Protein AF-G4MGW3-F1 (afdb_monomer)

pLDDT: mean 80.95, std 22.62, range [24.45, 98.69]

Radius of gyration: 33.54 Å; Cα contacts (8 Å, |Δi|>4): 1089; chains: 1; bounding box: 108×76×94 Å

Solvent-accessible surface area (backbone atoms only — not comparable to full-atom values): 34322 Å² total; per-residue (Å²): 136,83,86,84,92,83,85,86,84,90,83,89,88,92,82,90,83,89,85,88,83,85,83,88,83,86,88,84,84,93,83,86,84,88,89,83,84,89,85,82,89,84,90,81,85,83,84,90,82,87,81,90,77,85,79,80,86,72,78,86,79,80,71,84,70,78,76,71,62,36,38,34,36,37,43,27,37,46,85,88,40,38,37,41,55,45,51,53,26,22,43,50,21,14,40,78,59,57,24,50,68,47,82,44,49,58,91,70,75,51,75,65,55,53,52,52,59,63,70,31,51,27,46,31,42,33,35,37,41,48,98,61,25,62,36,69,61,54,49,52,51,58,61,66,42,49,67,45,42,77,67,42,62,49,47,76,23,38,27,38,40,37,37,30,28,52,59,91,61,54,73,42,52,49,46,29,48,51,50,49,51,52,54,34,51,72,28,44,27,44,80,46,53,45,87,56,70,57,44,82,55,96,83,56,47,77,59,35,51,36,46,68,56,36,48,74,22,49,56,41,48,33,51,89,88,53,51,55,93,68,18,54,42,70,12,45,41,49,36,28,18,55,36,17,26,49,51,31,53,50,45,37,51,51,53,53,68,73,68,55,85,76,93,70,95,74,85,76,86,83,76,85,74,86,69,80,75,76,74,77,71,77,83,75,71,91,66,82,86,74,61,47,29,35,27,65,48,38,58,84,36,62,49,26,43,47,40,48,57,46,54,71,77,46,86,73,52,41,76,57,82,75,58,82,91,46,72,81,38,64,67,59,47,28,52,47,51,66,68,16,45,32,32,37,30,39,33,60,45,70,59,39,54,52,57,63,69,45,53,51,96,85,61,82,69,41,27,40,40,31,60,30,76,69,45,51,78,44,85,89,30,39,61,38,49,50,89,80,35,72,68,46,37,55,45,39,38,71,42,48,34,32,15,24,51,49,35,71,28,45,31,43,32,69,67,41,19,63,38,32,73,71,54,44,34,48,43,75,48,83,40,43,33,40,31,46,29,17,35,50,81,63,30,67,70,42,38,53,58,64,72,68,51,97,52,77,73,55,70,41,73,42,75,44,51,85,85,65,58,60,93,46,42,64,42,43,12,69,71,25,58,33,78,42,63,55,54,53,44,44,26,38,37,70,42,61,58,10,20,30,29,39,38,58,46,46,40,88,68,32,71,51,88,60,47,54,61,57,55,40,50,53,49,36,62,71,44,59,90,44,91,41,48,43,60,52,73,83,44,70,72,84,68,22,63,97,80,40,78,74,46,45,78,33,45,89,12,38,24,34,44,35,41,47,52,73,49,85,71,40,30,34,41,38,20,30,21,5,40,60,24,38,16,37,25,38,26,44,49,34,42,47,22,35,44,75,69,46,62,58,59,70,83,55,45,110

Structure (mmCIF, N/CA/C/O backbone):
data_AF-G4MGW3-F1
#
_entry.id   AF-G4MGW3-F1
#
loop_
_atom_site.group_PDB
_atom_site.id
_atom_site.type_symbol
_atom_site.label_atom_id
_atom_site.label_alt_id
_atom_site.label_comp_id
_atom_site.label_asym_id
_atom_site.label_entity_id
_atom_site.label_seq_id
_atom_site.pdbx_PDB_ins_code
_atom_site.Cartn_x
_atom_site.Cartn_y
_atom_site.Cartn_z
_atom_site.occupancy
_atom_site.B_iso_or_equiv
_atom_site.auth_seq_id
_atom_site.auth_comp_id
_atom_site.auth_asym_id
_atom_site.auth_atom_id
_atom_site.pdbx_PDB_model_num
ATOM 1 N N . MET A 1 1 ? 67.264 26.489 11.294 1.00 34.19 1 MET A N 1
ATOM 2 C CA . MET A 1 1 ? 67.393 26.906 9.876 1.00 34.19 1 MET A CA 1
ATOM 3 C C . MET A 1 1 ? 66.240 26.255 9.116 1.00 34.19 1 MET A C 1
ATOM 5 O O . MET A 1 1 ? 66.175 25.040 9.121 1.00 34.19 1 MET A O 1
ATOM 9 N N . ARG A 1 2 ? 65.128 26.977 8.926 1.00 29.84 2 ARG A N 1
ATOM 10 C CA . ARG A 1 2 ? 64.672 27.630 7.671 1.00 29.84 2 ARG A CA 1
ATOM 11 C C . ARG A 1 2 ? 64.301 26.645 6.531 1.00 29.84 2 ARG A C 1
ATOM 13 O O . ARG A 1 2 ? 65.181 26.102 5.883 1.00 29.84 2 ARG A O 1
ATOM 20 N N . THR A 1 3 ? 62.979 26.485 6.365 1.00 35.44 3 THR A N 1
ATOM 21 C CA . THR A 1 3 ? 62.099 26.329 5.163 1.00 35.44 3 THR A CA 1
ATOM 22 C C . THR A 1 3 ? 62.686 26.729 3.791 1.00 35.44 3 THR A C 1
ATOM 24 O O . THR A 1 3 ? 63.619 27.535 3.812 1.00 35.44 3 THR A O 1
ATOM 27 N N . PRO A 1 4 ? 62.149 26.291 2.609 1.00 45.78 4 PRO A N 1
ATOM 28 C CA . PRO A 1 4 ? 60.744 26.494 2.125 1.00 45.78 4 PRO A CA 1
ATOM 29 C C . PRO A 1 4 ? 60.113 25.317 1.319 1.00 45.78 4 PRO A C 1
ATOM 31 O O . PRO A 1 4 ? 60.820 24.422 0.884 1.00 45.78 4 PRO A O 1
ATOM 34 N N . VAL A 1 5 ? 58.786 25.095 1.275 1.00 33.81 5 VAL A N 1
ATOM 35 C CA . VAL A 1 5 ? 57.660 25.779 0.571 1.00 33.81 5 VAL A CA 1
ATOM 36 C C . VAL A 1 5 ? 57.818 25.877 -0.958 1.00 33.81 5 VAL A C 1
ATOM 38 O O . VAL A 1 5 ? 58.665 26.625 -1.431 1.00 33.81 5 VAL A O 1
ATOM 41 N N . SER A 1 6 ? 56.938 25.204 -1.721 1.00 27.16 6 SER A N 1
ATOM 42 C CA . SER A 1 6 ? 56.155 25.785 -2.844 1.00 27.16 6 SER A CA 1
ATOM 43 C C . SER A 1 6 ? 55.275 24.745 -3.580 1.00 27.16 6 SER A C 1
ATOM 45 O O . SER A 1 6 ? 55.760 23.801 -4.190 1.00 27.16 6 SER A O 1
ATOM 47 N N . GLN A 1 7 ? 53.955 24.946 -3.526 1.00 33.78 7 GLN A N 1
ATOM 48 C CA . GLN A 1 7 ? 53.025 24.787 -4.667 1.00 33.78 7 GLN A CA 1
ATOM 49 C C . GLN A 1 7 ? 52.984 26.153 -5.415 1.00 33.78 7 GLN A C 1
ATOM 51 O O . GLN A 1 7 ? 53.439 27.106 -4.765 1.00 33.78 7 GLN A O 1
ATOM 56 N N . PRO A 1 8 ? 52.460 26.358 -6.667 1.00 41.56 8 PRO A N 1
ATOM 57 C CA . PRO A 1 8 ? 51.107 25.943 -7.129 1.00 41.56 8 PRO A CA 1
ATOM 58 C C . PRO A 1 8 ? 50.816 25.867 -8.675 1.00 41.56 8 PRO A C 1
ATOM 60 O O . PRO A 1 8 ? 51.712 26.027 -9.494 1.00 41.56 8 PRO A O 1
ATOM 63 N N . LEU A 1 9 ? 49.512 25.708 -9.010 1.00 26.05 9 LEU A N 1
ATOM 64 C CA . LEU A 1 9 ? 48.755 26.012 -10.266 1.00 26.05 9 LEU A CA 1
ATOM 65 C C . LEU A 1 9 ? 48.748 24.950 -11.399 1.00 26.05 9 LEU A C 1
ATOM 67 O O . LEU A 1 9 ? 49.797 24.571 -11.896 1.00 26.05 9 LEU A O 1
ATOM 71 N N . SER A 1 10 ? 47.603 24.298 -11.706 1.00 25.67 10 SER A N 1
ATOM 72 C CA . SER A 1 10 ? 46.428 24.706 -12.544 1.00 25.67 10 SER A CA 1
ATOM 73 C C . SER A 1 10 ? 46.729 24.626 -14.056 1.00 25.67 10 SER A C 1
ATOM 75 O O . SER A 1 10 ? 47.832 24.984 -14.431 1.00 25.67 10 SER A O 1
ATOM 77 N N . LEU A 1 11 ? 45.869 24.264 -15.013 1.00 24.72 11 LEU A N 1
ATOM 78 C CA . LEU A 1 11 ? 44.409 24.192 -15.167 1.00 24.72 11 LEU A CA 1
ATOM 79 C C . LEU A 1 11 ? 44.169 23.540 -16.566 1.00 24.72 11 LEU A C 1
ATOM 81 O O . LEU A 1 11 ? 45.041 23.658 -17.423 1.00 24.72 11 LEU A O 1
ATOM 85 N N . LEU A 1 12 ? 42.968 22.991 -16.797 1.00 26.14 12 LEU A N 1
ATOM 86 C CA . LEU A 1 12 ? 42.298 22.769 -18.101 1.00 26.14 12 LEU A CA 1
ATOM 87 C C . LEU A 1 12 ? 42.529 21.475 -18.924 1.00 26.14 12 LEU A C 1
ATOM 89 O O . LEU A 1 12 ? 43.640 21.008 -19.143 1.00 26.14 12 LEU A O 1
ATOM 93 N N . ASP A 1 13 ? 41.375 21.006 -19.418 1.00 25.73 13 ASP A N 1
ATOM 94 C CA . ASP A 1 13 ? 41.093 20.177 -20.598 1.00 25.73 13 ASP A CA 1
ATOM 95 C C . ASP A 1 13 ? 41.143 18.654 -20.490 1.00 25.73 13 ASP A C 1
ATOM 97 O O . ASP A 1 13 ? 42.111 18.047 -20.916 1.00 25.73 13 ASP A O 1
ATOM 101 N N . TRP A 1 14 ? 40.026 18.033 -20.079 1.00 25.09 14 TRP A N 1
ATOM 102 C CA . TRP A 1 14 ? 39.573 16.754 -20.656 1.00 25.09 14 TRP A CA 1
ATOM 103 C C . TRP A 1 14 ? 38.035 16.688 -20.692 1.00 25.09 14 TRP A C 1
ATOM 105 O O . TRP A 1 14 ? 37.391 16.234 -19.748 1.00 25.09 14 TRP A O 1
ATOM 115 N N . VAL A 1 15 ? 37.456 17.136 -21.810 1.00 26.11 15 VAL A N 1
ATOM 116 C CA . VAL A 1 15 ? 36.111 16.767 -22.277 1.00 26.11 15 VAL A CA 1
ATOM 117 C C . VAL A 1 15 ? 36.217 16.374 -23.756 1.00 26.11 15 VAL A C 1
ATOM 119 O O . VAL A 1 15 ? 36.736 17.128 -24.569 1.00 26.11 15 VAL A O 1
ATOM 122 N N . GLU A 1 16 ? 35.675 15.187 -24.038 1.00 27.53 16 GLU A N 1
ATOM 123 C CA . GLU A 1 16 ? 35.131 14.680 -25.307 1.00 27.53 16 GLU A CA 1
ATOM 124 C C . GLU A 1 16 ? 36.021 14.157 -26.458 1.00 27.53 16 GLU A C 1
ATOM 126 O O . GLU A 1 16 ? 36.756 14.873 -27.128 1.00 27.53 16 GLU A O 1
ATOM 131 N N . SER A 1 17 ? 35.724 12.887 -26.781 1.00 25.50 17 SER A N 1
ATOM 132 C CA . SER A 1 17 ? 35.311 12.377 -28.103 1.00 25.50 17 SER A CA 1
ATOM 133 C C . SER A 1 17 ? 36.204 11.340 -28.804 1.00 25.50 17 SER A C 1
ATOM 135 O O . SER A 1 17 ? 37.236 11.640 -29.386 1.00 25.50 17 SER A O 1
ATOM 137 N N . SER A 1 18 ? 35.647 10.122 -28.851 1.00 24.83 18 SER A N 1
ATOM 138 C CA . SER A 1 18 ? 35.356 9.351 -30.073 1.00 24.83 18 SER A CA 1
ATOM 139 C C . SER A 1 18 ? 36.510 8.836 -30.950 1.00 24.83 18 SER A C 1
ATOM 141 O O . SER A 1 18 ? 37.031 9.562 -31.785 1.00 24.83 18 SER A O 1
ATOM 143 N N . ALA A 1 19 ? 36.747 7.516 -30.911 1.00 25.80 19 ALA A N 1
ATOM 144 C CA . ALA A 1 19 ? 37.040 6.698 -32.101 1.00 25.80 19 ALA A CA 1
ATOM 145 C C . ALA A 1 19 ? 36.868 5.195 -31.790 1.00 25.80 19 ALA A C 1
ATOM 147 O O . ALA A 1 19 ? 37.747 4.553 -31.220 1.00 25.80 19 ALA A O 1
ATOM 148 N N . ILE A 1 20 ? 35.726 4.622 -32.185 1.00 27.45 20 ILE A N 1
ATOM 149 C CA . ILE A 1 20 ? 35.521 3.169 -32.281 1.00 27.45 20 ILE A CA 1
ATOM 150 C C . ILE A 1 20 ? 35.975 2.740 -33.680 1.00 27.45 20 ILE A C 1
ATOM 152 O O . ILE A 1 20 ? 35.420 3.184 -34.684 1.00 27.45 20 ILE A O 1
ATOM 156 N N . VAL A 1 21 ? 36.991 1.879 -33.746 1.00 26.11 21 VAL A N 1
ATOM 157 C CA . VAL A 1 21 ? 37.491 1.274 -34.988 1.00 26.11 21 VAL A CA 1
ATOM 158 C C . VAL A 1 21 ? 36.642 0.046 -35.333 1.00 26.11 21 VAL A C 1
ATOM 160 O O . VAL A 1 21 ? 36.554 -0.905 -34.560 1.00 26.11 21 VAL A O 1
ATOM 163 N N . PHE A 1 22 ? 36.030 0.068 -36.518 1.00 24.45 22 PHE A N 1
ATOM 164 C CA . PHE A 1 22 ? 35.333 -1.060 -37.137 1.00 24.45 22 PHE A CA 1
ATOM 165 C C . PHE A 1 22 ? 36.331 -2.116 -37.642 1.00 24.45 22 PHE A C 1
ATOM 167 O O . PHE A 1 22 ? 37.190 -1.807 -38.466 1.00 24.45 22 PHE A O 1
ATOM 174 N N . ILE A 1 23 ? 36.153 -3.383 -37.253 1.00 29.22 23 ILE A N 1
ATOM 175 C CA . ILE A 1 23 ? 36.681 -4.537 -37.998 1.00 29.22 23 ILE A CA 1
ATOM 176 C C . ILE A 1 23 ? 35.495 -5.410 -38.400 1.00 29.22 23 ILE A C 1
ATOM 178 O O . ILE A 1 23 ? 34.899 -6.112 -37.585 1.00 29.22 23 ILE A O 1
ATOM 182 N N . GLY A 1 24 ? 35.135 -5.329 -39.680 1.00 25.22 24 GLY A N 1
ATOM 183 C CA . GLY A 1 24 ? 34.097 -6.146 -40.295 1.00 25.22 24 GLY A CA 1
ATOM 184 C C . GLY A 1 24 ? 34.591 -7.556 -40.624 1.00 25.22 24 GLY A C 1
ATOM 185 O O . GLY A 1 24 ? 35.671 -7.739 -41.183 1.00 25.22 24 GLY A O 1
ATOM 186 N N . ARG A 1 25 ? 33.754 -8.559 -40.349 1.00 28.56 25 ARG A N 1
ATOM 187 C CA . ARG A 1 25 ? 33.795 -9.867 -41.017 1.00 28.56 25 ARG A CA 1
ATOM 188 C C . ARG A 1 25 ? 32.467 -10.086 -41.734 1.00 28.56 25 ARG A C 1
ATOM 190 O O . ARG A 1 25 ? 31.415 -10.124 -41.107 1.00 28.56 25 ARG A O 1
ATOM 197 N N . GLN A 1 26 ? 32.537 -10.205 -43.056 1.00 29.34 26 GLN A N 1
ATOM 198 C CA . GLN A 1 26 ? 31.430 -10.631 -43.911 1.00 29.34 26 GLN A CA 1
ATOM 199 C C . GLN A 1 26 ? 31.288 -12.159 -43.914 1.00 29.34 26 GLN A C 1
ATOM 201 O O . GLN A 1 26 ? 32.308 -12.847 -43.860 1.00 29.34 26 GLN A O 1
ATOM 206 N N . PRO A 1 27 ? 30.076 -12.695 -44.135 1.00 32.03 27 PRO A N 1
ATOM 207 C CA . PRO A 1 27 ? 29.893 -14.000 -44.747 1.00 32.03 27 PRO A CA 1
ATOM 208 C C . PRO A 1 27 ? 29.390 -13.869 -46.198 1.00 32.03 27 PRO A C 1
ATOM 210 O O . PRO A 1 27 ? 28.581 -13.007 -46.538 1.00 32.03 27 PRO A O 1
ATOM 213 N N . ARG A 1 28 ? 29.877 -14.758 -47.063 1.00 30.03 28 ARG A N 1
ATOM 214 C CA . ARG A 1 28 ? 29.480 -14.956 -48.469 1.00 30.03 28 ARG A CA 1
ATOM 215 C C . ARG A 1 28 ? 29.353 -16.479 -48.715 1.00 30.03 28 ARG A C 1
ATOM 217 O O . ARG A 1 28 ? 29.851 -17.241 -47.891 1.00 30.03 28 ARG A O 1
ATOM 224 N N . PRO A 1 29 ? 28.691 -16.946 -49.788 1.00 35.88 29 PRO A N 1
ATOM 225 C CA . PRO A 1 29 ? 27.272 -17.288 -49.800 1.00 35.88 29 PRO A CA 1
ATOM 226 C C . PRO A 1 29 ? 27.019 -18.790 -50.055 1.00 35.88 29 PRO A C 1
ATOM 228 O O . PRO A 1 29 ? 27.935 -19.578 -50.265 1.00 35.88 29 PRO A O 1
ATOM 231 N N . ALA A 1 30 ? 25.736 -19.156 -50.038 1.00 31.31 30 ALA A N 1
ATOM 232 C CA . ALA A 1 30 ? 25.185 -20.481 -50.308 1.00 31.31 30 ALA A CA 1
ATOM 233 C C . ALA A 1 30 ? 25.575 -21.083 -51.672 1.00 31.31 30 ALA A C 1
ATOM 235 O O . ALA A 1 30 ? 25.558 -20.376 -52.679 1.00 31.31 30 ALA A O 1
ATOM 236 N N . ALA A 1 31 ? 25.778 -22.408 -51.708 1.00 27.69 31 ALA A N 1
ATOM 237 C CA . ALA A 1 31 ? 25.541 -23.244 -52.886 1.00 27.69 31 ALA A CA 1
ATOM 238 C C . ALA A 1 31 ? 25.417 -24.747 -52.534 1.00 27.69 31 ALA A C 1
ATOM 240 O O . ALA A 1 31 ? 26.172 -25.268 -51.720 1.00 27.69 31 ALA A O 1
ATOM 241 N N . HIS A 1 32 ? 24.508 -25.409 -53.260 1.00 29.03 32 HIS A N 1
ATOM 242 C CA . HIS A 1 32 ? 24.406 -26.847 -53.566 1.00 29.03 32 HIS A CA 1
ATOM 243 C C . HIS A 1 32 ? 23.778 -27.835 -52.561 1.00 29.03 32 HIS A C 1
ATOM 245 O O . HIS A 1 32 ? 24.438 -28.426 -51.715 1.00 29.03 32 HIS A O 1
ATOM 251 N N . ALA A 1 33 ? 22.503 -28.144 -52.825 1.00 31.31 33 ALA A N 1
ATOM 252 C CA . ALA A 1 33 ? 21.910 -29.471 -52.639 1.00 31.31 33 ALA A CA 1
ATOM 253 C C . ALA A 1 33 ? 21.877 -30.217 -53.996 1.00 31.31 33 ALA A C 1
ATOM 255 O O . ALA A 1 33 ? 21.663 -29.558 -55.021 1.00 31.31 33 ALA A O 1
ATOM 256 N N . PRO A 1 34 ? 22.059 -31.554 -54.044 1.00 36.16 34 PRO A N 1
ATOM 257 C CA . PRO A 1 34 ? 21.839 -32.352 -55.248 1.00 36.16 34 PRO A CA 1
ATOM 258 C C . PRO A 1 34 ? 20.427 -32.987 -55.290 1.00 36.16 34 PRO A C 1
ATOM 260 O O . PRO A 1 34 ? 19.741 -33.034 -54.267 1.00 36.16 34 PRO A O 1
ATOM 263 N N . PRO A 1 35 ? 19.973 -33.460 -56.470 1.00 39.16 35 PRO A N 1
ATOM 264 C CA . PRO A 1 35 ? 18.567 -33.746 -56.753 1.00 39.16 35 PRO A CA 1
ATOM 265 C C . PRO A 1 35 ? 18.208 -35.234 -56.613 1.00 39.16 35 PRO A C 1
ATOM 267 O O . PRO A 1 35 ? 19.056 -36.106 -56.782 1.00 39.16 35 PRO A O 1
ATOM 270 N N . ALA A 1 36 ? 16.918 -35.531 -56.430 1.00 30.12 36 ALA A N 1
ATOM 271 C CA . ALA A 1 36 ? 16.359 -36.849 -56.722 1.00 30.12 36 ALA A CA 1
ATOM 272 C C . ALA A 1 36 ? 15.147 -36.702 -57.652 1.00 30.12 36 ALA A C 1
ATOM 274 O O . ALA A 1 36 ? 14.127 -36.104 -57.309 1.00 30.12 36 ALA A O 1
ATOM 275 N N . ALA A 1 37 ? 15.327 -37.222 -58.864 1.00 29.89 37 ALA A N 1
ATOM 276 C CA . ALA A 1 37 ? 14.336 -37.365 -59.915 1.00 29.89 37 ALA A CA 1
ATOM 277 C C . ALA A 1 37 ? 13.280 -38.425 -59.553 1.00 29.89 37 ALA A C 1
ATOM 279 O O . ALA A 1 37 ? 13.570 -39.391 -58.851 1.00 29.89 37 ALA A O 1
ATOM 280 N N . GLY A 1 38 ? 12.057 -38.239 -60.056 1.00 26.20 38 GLY A N 1
ATOM 281 C CA . GLY A 1 38 ? 10.939 -39.158 -59.843 1.00 26.20 38 GLY A CA 1
ATOM 282 C C . GLY A 1 38 ? 10.740 -40.217 -60.929 1.00 26.20 38 GLY A C 1
ATOM 283 O O . GLY A 1 38 ? 11.534 -40.311 -61.864 1.00 26.20 38 GLY A O 1
ATOM 284 N N . ARG A 1 39 ? 9.618 -40.949 -60.783 1.00 29.81 39 ARG A N 1
ATOM 285 C CA . ARG A 1 39 ? 8.730 -41.627 -61.772 1.00 29.81 39 ARG A CA 1
ATOM 286 C C . ARG A 1 39 ? 8.157 -42.942 -61.183 1.00 29.81 39 ARG A C 1
ATOM 288 O O . ARG A 1 39 ? 8.787 -43.509 -60.301 1.00 29.81 39 ARG A O 1
ATOM 295 N N . PRO A 1 40 ? 7.069 -43.519 -61.738 1.00 38.62 40 PRO A N 1
ATOM 296 C CA . PRO A 1 40 ? 5.725 -42.966 -61.925 1.00 38.62 40 PRO A CA 1
ATOM 297 C C . PRO A 1 40 ? 4.645 -43.970 -61.425 1.00 38.62 40 PRO A C 1
ATOM 299 O O . PRO A 1 40 ? 4.958 -44.994 -60.827 1.00 38.62 40 PRO A O 1
ATOM 302 N N . GLY A 1 41 ? 3.366 -43.642 -61.622 1.00 25.75 41 GLY A N 1
ATOM 303 C CA . GLY A 1 41 ? 2.242 -44.265 -60.921 1.00 25.75 41 GLY A CA 1
ATOM 304 C C . GLY A 1 41 ? 1.766 -45.634 -61.404 1.00 25.75 41 GLY A C 1
ATOM 305 O O . GLY A 1 41 ? 2.236 -46.176 -62.396 1.00 25.75 41 GLY A O 1
ATOM 306 N N . THR A 1 42 ? 0.733 -46.129 -60.723 1.00 26.16 42 THR A N 1
ATOM 307 C CA . THR A 1 42 ? -0.292 -46.999 -61.305 1.00 26.16 42 THR A CA 1
ATOM 308 C C . THR A 1 42 ? -1.659 -46.635 -60.729 1.00 26.16 42 THR A C 1
ATOM 310 O O . THR A 1 42 ? -1.831 -46.379 -59.540 1.00 26.16 42 THR A O 1
ATOM 313 N N . SER A 1 43 ? -2.615 -46.534 -61.641 1.00 26.09 43 SER A N 1
ATOM 314 C CA . SER A 1 43 ? -4.031 -46.270 -61.446 1.00 26.09 43 SER A CA 1
ATOM 315 C C . SER A 1 43 ? -4.767 -47.478 -60.870 1.00 26.09 43 SER A C 1
ATOM 317 O O . SER A 1 43 ? -4.574 -48.588 -61.359 1.00 26.09 43 SER A O 1
ATOM 319 N N . SER A 1 44 ? -5.720 -47.255 -59.968 1.00 26.92 44 SER A N 1
ATOM 320 C CA . SER A 1 44 ? -7.042 -47.899 -60.040 1.00 26.92 44 SER A CA 1
ATOM 321 C C . SER A 1 44 ? -8.000 -47.277 -59.020 1.00 26.92 44 SER A C 1
ATOM 323 O O . SER A 1 44 ? -7.751 -47.263 -57.821 1.00 26.92 44 SER A O 1
ATOM 325 N N . SER A 1 45 ? -9.110 -46.737 -59.525 1.00 25.36 45 SER A N 1
ATOM 326 C CA . SER A 1 45 ? -10.358 -46.599 -58.769 1.00 25.36 45 SER A CA 1
ATOM 327 C C . SER A 1 45 ? -11.134 -47.915 -58.925 1.00 25.36 45 SER A C 1
ATOM 329 O O . SER A 1 45 ? -10.998 -48.558 -59.971 1.00 25.36 45 SER A O 1
ATOM 331 N N . PRO A 1 46 ? -11.935 -48.331 -57.927 1.00 33.75 46 PRO A N 1
ATOM 332 C CA . PRO A 1 46 ? -13.369 -48.085 -58.087 1.00 33.75 46 PRO A CA 1
ATOM 333 C C . PRO A 1 46 ? -14.135 -47.738 -56.790 1.00 33.75 46 PRO A C 1
ATOM 335 O O . PRO A 1 46 ? -13.938 -48.326 -55.734 1.00 33.75 46 PRO A O 1
ATOM 338 N N . ALA A 1 47 ? -15.054 -46.784 -56.952 1.00 27.11 47 ALA A N 1
ATOM 339 C CA . ALA A 1 47 ? -16.400 -46.648 -56.378 1.00 27.11 47 ALA A CA 1
ATOM 340 C C . ALA A 1 47 ? -16.715 -47.040 -54.906 1.00 27.11 47 ALA A C 1
ATOM 342 O O . ALA A 1 47 ? -16.840 -48.204 -54.547 1.00 27.11 47 ALA A O 1
ATOM 343 N N . ALA A 1 48 ? -17.086 -45.985 -54.166 1.00 27.09 48 ALA A N 1
ATOM 344 C CA . ALA A 1 48 ? -18.308 -45.812 -53.364 1.00 27.09 48 ALA A CA 1
ATOM 345 C C . ALA A 1 48 ? -18.589 -46.719 -52.145 1.00 27.09 48 ALA A C 1
ATOM 347 O O . ALA A 1 48 ? -19.044 -47.852 -52.279 1.00 27.09 48 ALA A O 1
ATOM 348 N N . ARG A 1 49 ? -18.523 -46.099 -50.954 1.00 27.59 49 ARG A N 1
ATOM 349 C CA . ARG A 1 49 ? -19.540 -46.159 -49.880 1.00 27.59 49 ARG A CA 1
ATOM 350 C C . ARG A 1 49 ? -19.299 -45.019 -48.873 1.00 27.59 49 ARG A C 1
ATOM 352 O O . ARG A 1 49 ? -18.191 -44.855 -48.378 1.00 27.59 49 ARG A O 1
ATOM 359 N N . GLU A 1 50 ? -20.337 -44.214 -48.644 1.00 26.48 50 GLU A N 1
ATOM 360 C CA . GLU A 1 50 ? -20.395 -43.066 -47.721 1.00 26.48 50 GLU A CA 1
ATOM 361 C C . GLU A 1 50 ? -20.180 -43.447 -46.244 1.00 26.48 50 GLU A C 1
ATOM 363 O O . GLU A 1 50 ? -20.414 -44.595 -45.855 1.00 26.48 50 GLU A O 1
ATOM 368 N N . PRO A 1 51 ? -19.926 -42.442 -45.385 1.00 27.77 51 PRO A N 1
ATOM 369 C CA . PRO A 1 51 ? -20.757 -42.332 -44.190 1.00 27.77 51 PRO A CA 1
ATOM 370 C C . PRO A 1 51 ? -21.388 -40.942 -43.996 1.00 27.77 51 PRO A C 1
ATOM 372 O O . PRO A 1 51 ? -20.754 -39.898 -44.134 1.00 27.77 51 PRO A O 1
ATOM 375 N N . LEU A 1 52 ? -22.670 -41.003 -43.625 1.00 25.16 52 LEU A N 1
ATOM 376 C CA . LEU A 1 52 ? -23.594 -39.948 -43.213 1.00 25.16 52 LEU A CA 1
ATOM 377 C C . LEU A 1 52 ? -22.949 -38.756 -42.476 1.00 25.16 52 LEU A C 1
ATOM 379 O O . LEU A 1 52 ? -22.584 -38.859 -41.305 1.00 25.16 52 LEU A O 1
ATOM 383 N N . VAL A 1 53 ? -23.018 -37.576 -43.095 1.00 27.72 53 VAL A N 1
ATOM 384 C CA . VAL A 1 53 ? -23.085 -36.292 -42.382 1.00 27.72 53 VAL A CA 1
ATOM 385 C C . VAL A 1 53 ? -24.527 -35.803 -42.481 1.00 27.72 53 VAL A C 1
ATOM 387 O O . VAL A 1 53 ? -24.996 -35.381 -43.535 1.00 27.72 53 VAL A O 1
ATOM 390 N N . ARG A 1 54 ? -25.270 -35.909 -41.377 1.00 24.72 54 ARG A N 1
ATOM 391 C CA . ARG A 1 54 ? -26.659 -35.447 -41.292 1.00 24.72 54 ARG A CA 1
ATOM 392 C C . ARG A 1 54 ? -26.666 -33.915 -41.264 1.00 24.72 54 ARG A C 1
ATOM 394 O O . ARG A 1 54 ? -26.471 -33.304 -40.217 1.00 24.72 54 ARG A O 1
ATOM 401 N N . ALA A 1 55 ? -26.886 -33.300 -42.422 1.00 26.92 55 ALA A N 1
ATOM 402 C CA . ALA A 1 55 ? -27.185 -31.881 -42.540 1.00 26.92 55 ALA A CA 1
ATOM 403 C C . ALA A 1 55 ? -28.572 -31.600 -41.937 1.00 26.92 55 ALA A C 1
ATOM 405 O O . ALA A 1 55 ? -29.599 -31.977 -42.502 1.00 26.92 55 ALA A O 1
ATOM 406 N N . ALA A 1 56 ? -28.614 -30.938 -40.781 1.00 26.81 56 ALA A N 1
ATOM 407 C CA . ALA A 1 56 ? -29.835 -30.318 -40.287 1.00 26.81 56 ALA A CA 1
ATOM 408 C C . ALA A 1 56 ? -29.969 -28.933 -40.932 1.00 26.81 56 ALA A C 1
ATOM 410 O O . ALA A 1 56 ? -29.386 -27.951 -40.477 1.00 26.81 56 ALA A O 1
ATOM 411 N N . SER A 1 57 ? -30.742 -28.882 -42.014 1.00 29.78 57 SER A N 1
ATOM 412 C CA . SER A 1 57 ? -31.371 -27.664 -42.519 1.00 29.78 57 SER A CA 1
ATOM 413 C C . SER A 1 57 ? -32.144 -26.981 -41.381 1.00 29.78 57 SER A C 1
ATOM 415 O O . SER A 1 57 ? -33.094 -27.548 -40.839 1.00 29.78 57 SER A O 1
ATOM 417 N N . ARG A 1 58 ? -31.743 -25.762 -41.011 1.00 28.17 58 ARG A N 1
ATOM 418 C CA . ARG A 1 58 ? -32.612 -24.815 -40.306 1.00 28.17 58 ARG A CA 1
ATOM 419 C C . ARG A 1 58 ? -32.771 -23.590 -41.193 1.00 28.17 58 ARG A C 1
ATOM 421 O O . ARG A 1 58 ? -31.818 -22.851 -41.423 1.00 28.17 58 ARG A O 1
ATOM 428 N N . ALA A 1 59 ? -33.990 -23.416 -41.695 1.00 27.83 59 ALA A N 1
ATOM 429 C CA . ALA A 1 59 ? -34.458 -22.178 -42.298 1.00 27.83 59 ALA A CA 1
ATOM 430 C C . ALA A 1 59 ? -34.196 -20.989 -41.348 1.00 27.83 59 ALA A C 1
ATOM 432 O O . ALA A 1 59 ? -34.219 -21.175 -40.125 1.00 27.83 59 ALA A O 1
ATOM 433 N N . PRO A 1 60 ? -33.951 -19.776 -41.873 1.00 27.89 60 PRO A N 1
ATOM 434 C CA . PRO A 1 60 ? -33.692 -18.619 -41.034 1.00 27.89 60 PRO A CA 1
ATOM 435 C C . PRO A 1 60 ? -34.969 -18.264 -40.269 1.00 27.89 60 PRO A C 1
ATOM 437 O O . PRO A 1 60 ? -35.943 -17.778 -40.841 1.00 27.89 60 PRO A O 1
ATOM 440 N N . LEU A 1 61 ? -34.962 -18.507 -38.959 1.00 26.53 61 LEU A N 1
ATOM 441 C CA . LEU A 1 61 ? -35.901 -17.887 -38.033 1.00 26.53 61 LEU A CA 1
ATOM 442 C C . LEU A 1 61 ? -35.629 -16.379 -38.063 1.00 26.53 61 LEU A C 1
ATOM 444 O O . LEU A 1 61 ? -34.720 -15.887 -37.397 1.00 26.53 61 LEU A O 1
ATOM 448 N N . ARG A 1 62 ? -36.406 -15.645 -38.866 1.00 29.50 62 ARG A N 1
ATOM 449 C CA . ARG A 1 62 ? -36.623 -14.215 -38.643 1.00 29.50 62 ARG A CA 1
ATOM 450 C C . ARG A 1 62 ? -37.375 -14.094 -37.323 1.00 29.50 62 ARG A C 1
ATOM 452 O O . ARG A 1 62 ? -38.595 -14.188 -37.287 1.00 29.50 62 ARG A O 1
ATOM 459 N N . VAL A 1 63 ? -36.627 -13.947 -36.238 1.00 29.23 63 VAL A N 1
ATOM 460 C CA . VAL A 1 63 ? -37.158 -13.323 -35.031 1.00 29.23 63 VAL A CA 1
ATOM 461 C C . VAL A 1 63 ? -37.280 -11.847 -35.383 1.00 29.23 63 VAL A C 1
ATOM 463 O O . VAL A 1 63 ? -36.272 -11.204 -35.678 1.00 29.23 63 VAL A O 1
ATOM 466 N N . GLU A 1 64 ? -38.503 -11.328 -35.435 1.00 29.33 64 GLU A N 1
ATOM 467 C CA . GLU A 1 64 ? -38.728 -9.885 -35.401 1.00 29.33 64 GLU A CA 1
ATOM 468 C C . GLU A 1 64 ? -38.198 -9.386 -34.056 1.00 29.33 64 GLU A C 1
ATOM 470 O O . GLU A 1 64 ? -38.850 -9.479 -33.020 1.00 29.33 64 GLU A O 1
ATOM 475 N N . ILE A 1 65 ? -36.939 -8.949 -34.058 1.00 38.00 65 ILE A N 1
ATOM 476 C CA . ILE A 1 65 ? -36.331 -8.259 -32.930 1.00 38.00 65 ILE A CA 1
ATOM 477 C C . ILE A 1 65 ? -37.072 -6.930 -32.842 1.00 38.00 65 ILE A C 1
ATOM 479 O O . ILE A 1 65 ? -36.904 -6.084 -33.720 1.00 38.00 65 ILE A O 1
ATOM 483 N N . GLY A 1 66 ? -37.880 -6.739 -31.799 1.00 35.94 66 GLY A N 1
ATOM 484 C CA . GLY A 1 66 ? -38.289 -5.401 -31.394 1.00 35.94 66 GLY A CA 1
ATOM 485 C C . GLY A 1 66 ? -37.019 -4.571 -31.221 1.00 35.94 66 GLY A C 1
ATOM 486 O O . GLY A 1 66 ? -36.222 -4.820 -30.313 1.00 35.94 66 GLY A O 1
ATOM 487 N N . VAL A 1 67 ? -36.752 -3.669 -32.164 1.00 49.00 67 VAL A N 1
ATOM 488 C CA . VAL A 1 67 ? -35.555 -2.831 -32.141 1.00 49.00 67 VAL A CA 1
ATOM 489 C C . VAL A 1 67 ? -35.748 -1.845 -30.998 1.00 49.00 67 VAL A C 1
ATOM 491 O O . VAL A 1 67 ? -36.439 -0.843 -31.150 1.00 49.00 67 VAL A O 1
ATOM 494 N N . ILE A 1 68 ? -35.175 -2.144 -29.830 1.00 57.22 68 ILE A N 1
ATOM 495 C CA . ILE A 1 68 ? -35.042 -1.147 -28.767 1.00 57.22 68 ILE A CA 1
ATOM 496 C C . ILE A 1 68 ? -34.133 -0.054 -29.327 1.00 57.22 68 ILE A C 1
ATOM 498 O O . ILE A 1 68 ? -32.929 -0.262 -29.497 1.00 57.22 68 ILE A O 1
ATOM 502 N N . MET A 1 69 ? -34.735 1.076 -29.682 1.00 72.56 69 MET A N 1
ATOM 503 C CA . MET A 1 69 ? -34.025 2.244 -30.182 1.00 72.56 69 MET A CA 1
ATOM 504 C C . MET A 1 69 ? -33.320 2.939 -29.017 1.00 72.56 69 MET A C 1
ATOM 506 O O . MET A 1 69 ? -33.972 3.532 -28.164 1.00 72.56 69 MET A O 1
ATOM 510 N N . SER A 1 70 ? -31.990 2.869 -28.988 1.00 84.38 70 SER A N 1
ATOM 511 C CA . SER A 1 70 ? -31.164 3.594 -28.015 1.00 84.38 70 SER A CA 1
ATOM 512 C C . SER A 1 70 ? -31.177 5.095 -28.311 1.00 84.38 70 SER A C 1
ATOM 514 O O . SER A 1 70 ? -30.923 5.484 -29.453 1.00 84.38 70 SER A O 1
ATOM 516 N N . ASN A 1 71 ? -31.390 5.937 -27.300 1.00 91.06 71 ASN A N 1
ATOM 517 C CA . ASN A 1 71 ? -31.253 7.388 -27.423 1.00 91.06 71 ASN A CA 1
ATOM 518 C C . ASN A 1 71 ? -29.823 7.817 -27.072 1.00 91.06 71 ASN A C 1
ATOM 520 O O . ASN A 1 71 ? -29.355 7.616 -25.952 1.00 91.06 71 ASN A O 1
ATOM 524 N N . ILE A 1 72 ? -29.115 8.414 -28.029 1.00 91.44 72 ILE A N 1
ATOM 525 C CA . ILE A 1 72 ? -27.718 8.830 -27.886 1.00 91.44 72 ILE A CA 1
ATOM 526 C C . ILE A 1 72 ? -27.618 10.333 -28.119 1.00 91.44 72 ILE A C 1
ATOM 528 O O . ILE A 1 72 ? -28.027 10.840 -29.162 1.00 91.44 72 ILE A O 1
ATOM 532 N N . VAL A 1 73 ? -27.015 11.051 -27.178 1.00 92.69 73 VAL A N 1
ATOM 533 C CA . VAL A 1 73 ? -26.744 12.483 -27.334 1.00 92.69 73 VAL A CA 1
ATOM 534 C C . VAL A 1 73 ? -25.245 12.705 -27.463 1.00 92.69 73 VAL A C 1
ATOM 536 O O . VAL A 1 73 ? -24.459 12.269 -26.626 1.00 92.69 73 VAL A O 1
ATOM 539 N N . ILE A 1 74 ? -24.838 13.392 -28.526 1.00 92.50 74 ILE A N 1
ATOM 540 C CA . ILE A 1 74 ? -23.448 13.765 -28.771 1.00 92.50 74 ILE A CA 1
ATOM 541 C C . ILE A 1 74 ? -23.288 15.250 -28.454 1.00 92.50 74 ILE A C 1
ATOM 543 O O . ILE A 1 74 ? -23.754 16.118 -29.195 1.00 92.50 74 ILE A O 1
ATOM 547 N N . VAL A 1 75 ? -22.597 15.536 -27.354 1.00 91.25 75 VAL A N 1
ATOM 548 C CA . VAL A 1 75 ? -22.242 16.894 -26.941 1.00 91.25 75 VAL A CA 1
ATOM 549 C C . VAL A 1 75 ? -20.903 17.242 -27.559 1.00 91.25 75 VAL A C 1
ATOM 551 O O . VAL A 1 75 ? -19.890 16.619 -27.229 1.00 91.25 75 VAL A O 1
ATOM 554 N N . TYR A 1 76 ? -20.878 18.237 -28.447 1.00 91.50 76 TYR A N 1
ATOM 555 C CA . TYR A 1 76 ? -19.657 18.576 -29.169 1.00 91.50 76 TYR A CA 1
ATOM 556 C C . TYR A 1 76 ? -19.337 20.069 -29.204 1.00 91.50 76 TYR A C 1
ATOM 558 O O . TYR A 1 76 ? -20.212 20.929 -29.213 1.00 91.50 76 TYR A O 1
ATOM 566 N N . HIS A 1 77 ? -18.051 20.403 -29.251 1.00 88.69 77 HIS A N 1
ATOM 567 C CA . HIS A 1 77 ? -17.600 21.770 -29.483 1.00 88.69 77 HIS A CA 1
ATOM 568 C C . HIS A 1 77 ? -17.161 21.941 -30.943 1.00 88.69 77 HIS A C 1
ATOM 570 O O . HIS A 1 77 ? -16.246 21.260 -31.408 1.00 88.69 77 HIS A O 1
ATOM 576 N N . ARG A 1 78 ? -17.814 22.867 -31.663 1.00 79.31 78 ARG A N 1
ATOM 577 C CA . ARG A 1 78 ? -17.569 23.131 -33.093 1.00 79.31 78 ARG A CA 1
ATOM 578 C C . ARG A 1 78 ? -16.118 23.543 -33.373 1.00 79.31 78 ARG A C 1
ATOM 580 O O . ARG A 1 78 ? -15.537 23.042 -34.335 1.00 79.31 78 ARG A O 1
ATOM 587 N N . GLY A 1 79 ? -15.529 24.412 -32.542 1.00 76.56 79 GLY A N 1
ATOM 588 C CA . GLY A 1 79 ? -14.193 24.968 -32.781 1.00 76.56 79 GLY A CA 1
ATOM 589 C C . GLY A 1 79 ? -14.066 25.559 -34.192 1.00 76.56 79 GLY A C 1
ATOM 590 O O . GLY A 1 79 ? -14.955 26.276 -34.639 1.00 76.56 79 GLY A O 1
ATOM 591 N N . TYR A 1 80 ? -13.004 25.186 -34.913 1.00 75.75 80 TYR A N 1
ATOM 592 C CA . TYR A 1 80 ? -12.774 25.558 -36.320 1.00 75.75 80 TYR A CA 1
ATOM 593 C C . TYR A 1 80 ? -13.538 24.694 -37.350 1.00 75.75 80 TYR A C 1
ATOM 595 O O . TYR A 1 80 ? -13.311 24.823 -38.544 1.00 75.75 80 TYR A O 1
ATOM 603 N N . GLY A 1 81 ? -14.435 23.795 -36.922 1.00 81.06 81 GLY A N 1
ATOM 604 C CA . GLY A 1 81 ? -15.303 23.003 -37.811 1.00 81.06 81 GLY A CA 1
ATOM 605 C C . GLY A 1 81 ? -14.880 21.544 -38.024 1.00 81.06 81 GLY A C 1
ATOM 606 O O . GLY A 1 81 ? -15.732 20.705 -38.307 1.00 81.06 81 GLY A O 1
ATOM 607 N N . HIS A 1 82 ? -13.617 21.183 -37.790 1.00 85.88 82 HIS A N 1
ATOM 608 C CA . HIS A 1 82 ? -13.146 19.795 -37.945 1.00 85.88 82 HIS A CA 1
ATOM 609 C C . HIS A 1 82 ? -13.826 18.812 -36.980 1.00 85.88 82 HIS A C 1
ATOM 611 O O . HIS A 1 82 ? -14.288 17.747 -37.384 1.00 85.88 82 HIS A O 1
ATOM 617 N N . THR A 1 83 ? -13.958 19.184 -35.702 1.00 86.56 83 THR A N 1
ATOM 618 C CA . THR A 1 83 ? -14.633 18.357 -34.686 1.00 86.56 83 THR A CA 1
ATOM 619 C C . THR A 1 83 ? -16.109 18.139 -35.024 1.00 86.56 83 THR A C 1
ATOM 621 O O . THR A 1 83 ? -16.659 17.085 -34.715 1.00 86.56 83 THR A O 1
ATOM 624 N N . LYS A 1 84 ? -16.746 19.102 -35.708 1.00 88.44 84 LYS A N 1
ATOM 625 C CA . LYS A 1 84 ? -18.124 18.963 -36.193 1.00 88.44 84 LYS A CA 1
ATOM 626 C C . LYS A 1 84 ? -18.237 17.843 -37.230 1.00 88.44 84 LYS A C 1
ATOM 628 O O . LYS A 1 84 ? -19.140 17.026 -37.111 1.00 88.44 84 LYS A O 1
ATOM 633 N N . LYS A 1 85 ? -17.300 17.744 -38.179 1.00 88.56 85 LYS A N 1
ATOM 634 C CA . LYS A 1 85 ? -17.294 16.648 -39.162 1.00 88.56 85 LYS A CA 1
ATOM 635 C C . LYS A 1 85 ? -17.125 15.275 -38.519 1.00 88.56 85 LYS A C 1
ATOM 637 O O . LYS A 1 85 ? -17.772 14.317 -38.929 1.00 88.56 85 LYS A O 1
ATOM 642 N N . VAL A 1 86 ? -16.298 15.182 -37.478 1.00 88.94 86 VAL A N 1
ATOM 643 C CA . VAL A 1 86 ? -16.162 13.940 -36.701 1.00 88.94 86 VAL A CA 1
ATOM 644 C C . VAL A 1 86 ? -17.471 13.609 -35.983 1.00 88.94 86 VAL A C 1
ATOM 646 O O . VAL A 1 86 ? -17.912 12.465 -36.034 1.00 88.94 86 VAL A O 1
ATOM 649 N N . ALA A 1 87 ? -18.128 14.601 -35.375 1.00 91.06 87 ALA A N 1
ATOM 650 C CA . ALA A 1 87 ? -19.432 14.425 -34.735 1.00 91.06 87 ALA A CA 1
ATOM 651 C C . ALA A 1 87 ? -20.501 13.927 -35.725 1.00 91.06 87 ALA A C 1
ATOM 653 O O . ALA A 1 87 ? -21.245 13.001 -35.410 1.00 91.06 87 ALA A O 1
ATOM 654 N N . GLU A 1 88 ? -20.545 14.504 -36.929 1.00 90.81 88 GLU A N 1
ATOM 655 C CA . GLU A 1 88 ? -21.448 14.101 -38.014 1.00 90.81 88 GLU A CA 1
ATOM 656 C C . GLU A 1 88 ? -21.170 12.658 -38.475 1.00 90.81 88 GLU A C 1
ATOM 658 O O . GLU A 1 88 ? -22.107 11.887 -38.675 1.00 90.81 88 GLU A O 1
ATOM 663 N N . ALA A 1 89 ? -19.901 12.245 -38.560 1.00 89.81 89 ALA A N 1
ATOM 664 C CA . ALA A 1 89 ? -19.527 10.873 -38.910 1.00 89.81 89 ALA A CA 1
ATOM 665 C C . ALA A 1 89 ? -19.889 9.848 -37.814 1.00 89.81 89 ALA A C 1
ATOM 667 O O . ALA A 1 89 ? -20.397 8.768 -38.123 1.00 89.81 89 ALA A O 1
ATOM 668 N N . VAL A 1 90 ? -19.690 10.187 -36.532 1.00 91.06 90 VAL A N 1
ATOM 669 C CA . VAL A 1 90 ? -20.146 9.354 -35.401 1.00 91.06 90 VAL A CA 1
ATOM 670 C C . VAL A 1 90 ? -21.673 9.239 -35.403 1.00 91.06 90 VAL A C 1
ATOM 672 O O . VAL A 1 90 ? -22.200 8.144 -35.201 1.00 91.06 90 VAL A O 1
ATOM 675 N N . LEU A 1 91 ? -22.386 10.338 -35.676 1.00 91.00 91 LEU A N 1
ATOM 676 C CA . LEU A 1 91 ? -23.843 10.337 -35.797 1.00 91.00 91 LEU A CA 1
ATOM 677 C C . LEU A 1 91 ? -24.318 9.431 -36.932 1.00 91.00 91 LEU A C 1
ATOM 679 O O . LEU A 1 91 ? -25.218 8.623 -36.707 1.00 91.00 91 LEU A O 1
ATOM 683 N N . ALA A 1 92 ? -23.706 9.524 -38.115 1.00 88.81 92 ALA A N 1
ATOM 684 C CA . ALA A 1 92 ? -24.052 8.673 -39.250 1.00 88.81 92 ALA A CA 1
ATOM 685 C C . ALA A 1 92 ? -23.893 7.189 -38.887 1.00 88.81 92 ALA A C 1
ATOM 687 O O . ALA A 1 92 ? -24.829 6.411 -39.037 1.00 88.81 92 ALA A O 1
ATOM 688 N N . GLY A 1 93 ? -22.760 6.814 -38.285 1.00 87.44 93 GLY A N 1
ATOM 689 C CA . GLY A 1 93 ? -22.507 5.431 -37.884 1.00 87.44 93 GLY A CA 1
ATOM 690 C C . GLY A 1 93 ? -23.442 4.896 -36.796 1.00 87.44 93 GLY A C 1
ATOM 691 O O . GLY A 1 93 ? -23.841 3.733 -36.838 1.00 87.44 93 GLY A O 1
ATOM 692 N N . ALA A 1 94 ? -23.816 5.730 -35.825 1.00 88.25 94 ALA A N 1
ATOM 693 C CA . ALA A 1 94 ? -24.770 5.349 -34.785 1.00 88.25 94 ALA A CA 1
ATOM 694 C C . ALA A 1 94 ? -26.217 5.268 -35.317 1.00 88.25 94 ALA A C 1
ATOM 696 O O . ALA A 1 94 ? -26.966 4.378 -34.910 1.00 88.25 94 ALA A O 1
ATOM 697 N N . THR A 1 95 ? -26.590 6.137 -36.262 1.00 88.31 95 THR A N 1
ATOM 698 C CA . THR A 1 95 ? -27.909 6.125 -36.923 1.00 88.31 95 THR A CA 1
ATOM 699 C C . THR A 1 95 ? -28.058 4.909 -37.838 1.00 88.31 95 THR A C 1
ATOM 701 O O . THR A 1 95 ? -29.069 4.212 -37.763 1.00 88.31 95 THR A O 1
ATOM 704 N N . ASP A 1 96 ? -27.025 4.579 -38.622 1.00 85.31 96 ASP A N 1
ATOM 705 C CA . ASP A 1 96 ? -26.971 3.367 -39.456 1.00 85.31 96 ASP A CA 1
ATOM 706 C C . ASP A 1 96 ? -27.152 2.084 -38.623 1.00 85.31 96 ASP A C 1
ATOM 708 O O . ASP A 1 96 ? -27.697 1.087 -39.096 1.00 85.31 96 ASP A O 1
ATOM 712 N N . ALA A 1 97 ? -26.705 2.107 -37.364 1.00 82.62 97 ALA A N 1
ATOM 713 C CA . ALA A 1 97 ? -26.849 1.010 -36.410 1.00 82.62 97 ALA A CA 1
ATOM 714 C C . ALA A 1 97 ? -28.213 0.983 -35.682 1.00 82.62 97 ALA A C 1
ATOM 716 O O . ALA A 1 97 ? -28.423 0.126 -34.821 1.00 82.62 97 ALA A O 1
ATOM 717 N N . GLY A 1 98 ? -29.139 1.889 -36.023 1.00 80.50 98 GLY A N 1
ATOM 718 C CA . GLY A 1 98 ? -30.514 1.916 -35.515 1.00 80.50 98 GLY A CA 1
ATOM 719 C C . GLY A 1 98 ? -30.727 2.696 -34.212 1.00 80.50 98 GLY A C 1
ATOM 720 O O . GLY A 1 98 ? -31.745 2.486 -33.551 1.00 80.50 98 GLY A O 1
ATOM 721 N N . ALA A 1 99 ? -29.794 3.568 -33.812 1.00 86.06 99 ALA A N 1
ATOM 722 C CA . ALA A 1 99 ? -29.971 4.458 -32.660 1.00 86.06 99 ALA A CA 1
ATOM 723 C C . ALA A 1 99 ? -30.598 5.805 -33.060 1.00 86.06 99 ALA A C 1
ATOM 725 O O . ALA A 1 99 ? -30.377 6.310 -34.159 1.00 86.06 99 ALA A O 1
ATOM 726 N N . ASN A 1 100 ? -31.341 6.418 -32.138 1.00 87.94 100 ASN A N 1
ATOM 727 C CA . ASN A 1 100 ? -31.793 7.800 -32.261 1.00 87.94 100 ASN A CA 1
ATOM 728 C C . ASN A 1 100 ? -30.693 8.726 -31.732 1.00 87.94 100 ASN A C 1
ATOM 730 O O . ASN A 1 100 ? -30.398 8.707 -30.536 1.00 87.94 100 ASN A O 1
ATOM 734 N N . VAL A 1 101 ? -30.067 9.508 -32.612 1.00 88.81 101 VAL A N 1
ATOM 735 C CA . VAL A 1 101 ? -28.881 10.306 -32.276 1.00 88.81 101 VAL A CA 1
ATOM 736 C C . VAL A 1 101 ? -29.159 11.793 -32.445 1.00 88.81 101 VAL A C 1
ATOM 738 O O . VAL A 1 101 ? -29.658 12.220 -33.485 1.00 88.81 101 VAL A O 1
ATOM 741 N N . ARG A 1 102 ? -28.784 12.602 -31.451 1.00 89.44 102 ARG A N 1
ATOM 742 C CA . ARG A 1 102 ? -28.864 14.070 -31.516 1.00 89.44 102 ARG A CA 1
ATOM 743 C C . ARG A 1 102 ? -27.503 14.714 -31.285 1.00 89.44 102 ARG A C 1
ATOM 745 O O . ARG A 1 102 ? -26.733 14.254 -30.446 1.00 89.44 102 ARG A O 1
ATOM 752 N N . LEU A 1 103 ? -27.217 15.789 -32.020 1.00 88.56 103 LEU A N 1
ATOM 753 C CA . LEU A 1 103 ? -26.010 16.601 -31.844 1.00 88.56 103 LEU A CA 1
ATOM 754 C C . LEU A 1 103 ? -26.358 17.885 -31.095 1.00 88.56 103 LEU A C 1
ATOM 756 O O . LEU A 1 103 ? -27.166 18.668 -31.587 1.00 88.56 103 LEU A O 1
ATOM 760 N N . ILE A 1 104 ? -25.693 18.136 -29.968 1.00 88.00 104 ILE A N 1
ATOM 761 C CA . ILE A 1 104 ? -25.852 19.374 -29.197 1.00 88.00 104 ILE A CA 1
ATOM 762 C C . ILE A 1 104 ? -24.507 20.109 -29.151 1.00 88.00 104 ILE A C 1
ATOM 764 O O . ILE A 1 104 ? -23.529 19.570 -28.616 1.00 88.00 104 ILE A O 1
ATOM 768 N N . PRO A 1 105 ? -24.404 21.320 -29.726 1.00 87.31 105 PRO A N 1
ATOM 769 C CA . PRO A 1 105 ? -23.194 22.113 -29.623 1.00 87.31 105 PRO A CA 1
ATOM 770 C C . PRO A 1 105 ? -23.079 22.766 -28.235 1.00 87.31 105 PRO A C 1
ATOM 772 O O . PRO A 1 105 ? -24.020 23.369 -27.735 1.00 87.31 105 PRO A O 1
ATOM 775 N N . VAL A 1 106 ? -21.886 22.730 -27.640 1.00 81.25 106 VAL A N 1
ATOM 776 C CA . VAL A 1 106 ? -21.595 23.262 -26.288 1.00 81.25 106 VAL A CA 1
ATOM 777 C C . VAL A 1 106 ? -21.930 24.755 -26.088 1.00 81.25 106 VAL A C 1
ATOM 779 O O . VAL A 1 106 ? -22.133 25.190 -24.958 1.00 81.25 106 VAL A O 1
ATOM 782 N N . GLY A 1 107 ? -22.021 25.543 -27.163 1.00 67.81 107 GLY A N 1
ATOM 783 C CA . GLY A 1 107 ? -22.375 26.967 -27.104 1.00 67.81 107 GLY A CA 1
ATOM 784 C C . GLY A 1 107 ? -23.879 27.277 -27.043 1.00 67.81 107 GLY A C 1
ATOM 785 O O . GLY A 1 107 ? -24.230 28.427 -26.806 1.00 67.81 107 GLY A O 1
ATOM 786 N N . GLU A 1 108 ? -24.755 26.289 -27.248 1.00 66.50 108 GLU A N 1
ATOM 787 C CA . GLU A 1 108 ? -26.216 26.460 -27.328 1.00 66.50 108 GLU A CA 1
ATOM 788 C C . GLU A 1 108 ? -26.898 25.512 -26.324 1.00 66.50 108 GLU A C 1
ATOM 790 O O . GLU A 1 108 ? -27.556 24.548 -26.703 1.00 66.50 108 GLU A O 1
ATOM 795 N N . PHE A 1 109 ? -26.680 25.745 -25.026 1.00 70.44 109 PHE A N 1
ATOM 796 C CA . PHE A 1 109 ? -27.288 24.956 -23.949 1.00 70.44 109 PHE A CA 1
ATOM 797 C C . PHE A 1 109 ? -28.411 25.742 -23.270 1.00 70.44 109 PHE A C 1
ATOM 799 O O . PHE A 1 109 ? -28.150 26.634 -22.462 1.00 70.44 109 PHE A O 1
ATOM 806 N N . ASP A 1 110 ? -29.653 25.397 -23.597 1.00 75.12 110 ASP A N 1
ATOM 807 C CA . ASP A 1 110 ? -30.856 25.826 -22.886 1.00 75.12 110 ASP A CA 1
ATOM 808 C C . ASP A 1 110 ? -31.367 24.716 -21.943 1.00 75.12 110 ASP A C 1
ATOM 810 O O . ASP A 1 110 ? -30.811 23.616 -21.873 1.00 75.12 110 ASP A O 1
ATOM 814 N N . ASP A 1 111 ? -32.421 25.000 -21.174 1.00 74.69 111 ASP A N 1
ATOM 815 C CA . ASP A 1 111 ? -33.006 24.021 -20.245 1.00 74.69 111 ASP A CA 1
ATOM 816 C C . ASP A 1 111 ? -33.541 22.769 -20.972 1.00 74.69 111 ASP A C 1
ATOM 818 O O . ASP A 1 111 ? -33.569 21.679 -20.394 1.00 74.69 111 ASP A O 1
ATOM 822 N N . ALA A 1 112 ? -33.914 22.897 -22.252 1.00 75.12 112 ALA A N 1
ATOM 823 C CA . ALA A 1 112 ? -34.351 21.779 -23.081 1.00 75.12 112 ALA A CA 1
ATOM 824 C C . ALA A 1 112 ? -33.183 20.838 -23.420 1.00 75.12 112 ALA A C 1
ATOM 826 O O . ALA A 1 112 ? -33.312 19.624 -23.255 1.00 75.12 112 ALA A O 1
ATOM 827 N N . ALA A 1 113 ? -32.015 21.375 -23.785 1.00 80.00 113 ALA A N 1
ATOM 828 C CA . ALA A 1 113 ? -30.805 20.592 -24.038 1.00 80.00 113 ALA A CA 1
ATOM 829 C C . ALA A 1 113 ? -30.360 19.777 -22.808 1.00 80.00 113 ALA A C 1
ATOM 831 O O . ALA A 1 113 ? -29.908 18.637 -22.940 1.00 80.00 113 ALA A O 1
ATOM 832 N N . TRP A 1 114 ? -30.526 20.323 -21.598 1.00 83.75 114 TRP A N 1
ATOM 833 C CA . TRP A 1 114 ? -30.245 19.592 -20.358 1.00 83.75 114 TRP A CA 1
ATOM 834 C C . TRP A 1 114 ? -31.239 18.458 -20.094 1.00 83.75 114 TRP A C 1
ATOM 836 O O . TRP A 1 114 ? -30.825 17.366 -19.703 1.00 83.75 114 TRP A O 1
ATOM 846 N N . ALA A 1 115 ? -32.531 18.683 -20.344 1.00 82.44 115 ALA A N 1
ATOM 847 C CA . ALA A 1 115 ? -33.547 17.640 -20.216 1.00 82.44 115 ALA A CA 1
ATOM 848 C C . ALA A 1 115 ? -33.307 16.480 -21.201 1.00 82.44 115 ALA A C 1
ATOM 850 O O . ALA A 1 115 ? -33.502 15.316 -20.850 1.00 82.44 115 ALA A O 1
ATOM 851 N N . GLU A 1 116 ? -32.827 16.783 -22.409 1.00 82.88 116 GLU A N 1
ATOM 852 C CA . GLU A 1 116 ? -32.473 15.770 -23.408 1.00 82.88 116 GLU A CA 1
ATOM 853 C C . GLU A 1 116 ? -31.264 14.920 -22.997 1.00 82.88 116 GLU A C 1
ATOM 855 O O . GLU A 1 116 ? -31.268 13.710 -23.228 1.00 82.88 116 GLU A O 1
ATOM 860 N N . LEU A 1 117 ? -30.259 15.507 -22.338 1.00 85.44 117 LEU A N 1
ATOM 861 C CA . LEU A 1 117 ? -29.134 14.746 -21.778 1.00 85.44 117 LEU A CA 1
ATOM 862 C C . LEU A 1 117 ? -29.560 13.833 -20.629 1.00 85.44 117 LEU A C 1
ATOM 864 O O . LEU A 1 117 ? -29.117 12.687 -20.549 1.00 85.44 117 LEU A O 1
ATOM 868 N N . ASP A 1 118 ? -30.441 14.321 -19.758 1.00 85.69 118 ASP A N 1
ATOM 869 C CA . ASP A 1 118 ? -30.980 13.529 -18.653 1.00 85.69 118 ASP A CA 1
ATOM 870 C C . ASP A 1 118 ? -31.799 12.329 -19.166 1.00 85.69 118 ASP A C 1
ATOM 872 O O . ASP A 1 118 ? -31.739 11.246 -18.578 1.00 85.69 118 ASP A O 1
ATOM 876 N N . ALA A 1 119 ? -32.507 12.487 -20.288 1.00 85.81 119 ALA A N 1
ATOM 877 C CA . ALA A 1 119 ? -33.296 11.431 -20.922 1.00 85.81 119 ALA A CA 1
ATOM 878 C C . ALA A 1 119 ? -32.478 10.463 -21.805 1.00 85.81 119 ALA A C 1
ATOM 880 O O . ALA A 1 119 ? -32.996 9.418 -22.192 1.00 85.81 119 ALA A O 1
ATOM 881 N N . ALA A 1 120 ? -31.219 10.776 -22.129 1.00 89.94 120 ALA A N 1
ATOM 882 C CA . ALA A 1 120 ? -30.396 9.969 -23.032 1.00 89.94 120 ALA A CA 1
ATOM 883 C C . ALA A 1 120 ? -29.901 8.665 -22.387 1.00 89.94 120 ALA A C 1
ATOM 885 O O . ALA A 1 120 ? -29.521 8.651 -21.220 1.00 89.94 120 ALA A O 1
ATOM 886 N N . ASP A 1 121 ? -29.800 7.579 -23.151 1.00 89.25 121 ASP A N 1
ATOM 887 C CA . ASP A 1 121 ? -29.218 6.313 -22.679 1.00 89.25 121 ASP A CA 1
ATOM 888 C C . ASP A 1 121 ? -27.683 6.322 -22.758 1.00 89.25 121 ASP A C 1
ATOM 890 O O . ASP A 1 121 ? -26.988 5.654 -21.984 1.00 89.25 121 ASP A O 1
ATOM 894 N N . ALA A 1 122 ? -27.143 7.104 -23.698 1.00 92.75 122 ALA A N 1
ATOM 895 C CA . ALA A 1 122 ? -25.714 7.332 -23.844 1.00 92.75 122 ALA A CA 1
ATOM 896 C C . ALA A 1 122 ? -25.393 8.800 -24.134 1.00 92.75 122 ALA A C 1
ATOM 898 O O . ALA A 1 122 ? -26.088 9.456 -24.912 1.00 92.75 122 ALA A O 1
ATOM 899 N N . ILE A 1 123 ? -24.291 9.284 -23.560 1.00 95.06 123 ILE A N 1
ATOM 900 C CA . ILE A 1 123 ? -23.756 10.626 -23.801 1.00 95.06 123 ILE A CA 1
ATOM 901 C C . ILE A 1 123 ? -22.338 10.500 -24.367 1.00 95.06 123 ILE A C 1
ATOM 903 O O . ILE A 1 123 ? -21.469 9.852 -23.782 1.00 95.06 123 ILE A O 1
ATOM 907 N N . VAL A 1 124 ? -22.093 11.122 -25.518 1.00 95.56 124 VAL A N 1
ATOM 908 C CA . VAL A 1 124 ? -20.792 11.111 -26.197 1.00 95.56 124 VAL A CA 1
ATOM 909 C C . VAL A 1 124 ? -20.193 12.512 -26.175 1.00 95.56 124 VAL A C 1
ATOM 911 O O . VAL A 1 124 ? -20.826 13.458 -26.637 1.00 95.56 124 VAL A O 1
ATOM 914 N N . PHE A 1 125 ? -18.966 12.655 -25.676 1.00 95.44 125 PHE A N 1
ATOM 915 C CA . PHE A 1 125 ? -18.272 13.943 -25.578 1.00 95.44 125 PHE A CA 1
ATOM 916 C C . PHE A 1 125 ? -17.291 14.150 -26.741 1.00 95.44 125 PHE A C 1
ATOM 918 O O . PHE A 1 125 ? -16.415 13.320 -26.977 1.00 95.44 125 PHE A O 1
ATOM 925 N N . GLY A 1 126 ? -17.410 15.269 -27.457 1.00 94.31 126 GLY A N 1
ATOM 926 C CA . GLY A 1 126 ? -16.622 15.563 -28.656 1.00 94.31 126 GLY A CA 1
ATOM 927 C C . GLY A 1 126 ? -15.987 16.948 -28.655 1.00 94.31 126 GLY A C 1
ATOM 928 O O . GLY A 1 126 ? -16.673 17.934 -28.898 1.00 94.31 126 GLY A O 1
ATOM 929 N N . VAL A 1 127 ? -14.678 17.082 -28.436 1.00 92.56 127 VAL A N 1
ATOM 930 C CA . VAL A 1 127 ? -14.048 18.423 -28.381 1.00 92.56 127 VAL A CA 1
ATOM 931 C C . VAL A 1 127 ? -12.733 18.487 -29.138 1.00 92.56 127 VAL A C 1
ATOM 933 O O . VAL A 1 127 ? -12.025 17.484 -29.203 1.00 92.56 127 VAL A O 1
ATOM 936 N N . PRO A 1 128 ? -12.351 19.649 -29.690 1.00 90.62 128 PRO A N 1
ATOM 937 C CA . PRO A 1 128 ? -10.977 19.840 -30.124 1.00 90.62 128 PRO A CA 1
ATOM 938 C C . PRO A 1 128 ? -10.032 19.881 -28.912 1.00 90.62 128 PRO A C 1
ATOM 940 O O . PRO A 1 128 ? -10.376 20.457 -27.875 1.00 90.62 128 PRO A O 1
ATOM 943 N N . THR A 1 129 ? -8.838 19.303 -29.050 1.00 88.88 129 THR A N 1
ATOM 944 C CA . THR A 1 129 ? -7.759 19.480 -28.070 1.00 88.88 129 THR A CA 1
ATOM 945 C C . THR A 1 129 ? -7.012 20.769 -28.378 1.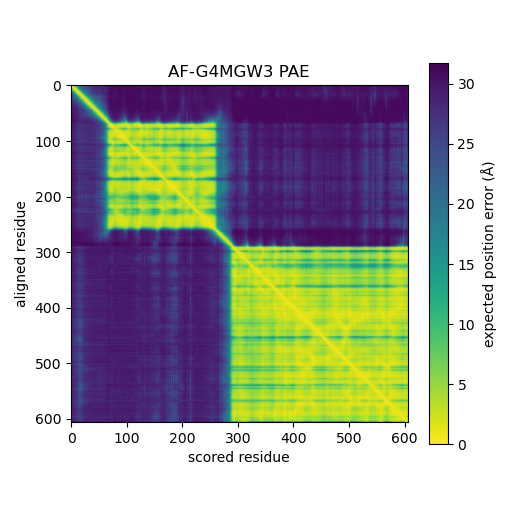00 88.88 129 THR A C 1
ATOM 947 O O . THR A 1 129 ? -6.400 20.897 -29.440 1.00 88.88 129 THR A O 1
ATOM 950 N N . TYR A 1 130 ? -7.013 21.702 -27.430 1.00 84.06 130 TYR A N 1
ATOM 951 C CA . TYR A 1 130 ? -6.241 22.939 -27.506 1.00 84.06 130 TYR A CA 1
ATOM 952 C C . TYR A 1 130 ? -5.271 23.010 -26.332 1.00 84.06 130 TYR A C 1
ATOM 954 O O . TYR A 1 130 ? -5.659 22.769 -25.193 1.00 84.06 130 TYR A O 1
ATOM 962 N N . VAL A 1 131 ? -4.005 23.340 -26.614 1.00 80.06 131 VAL A N 1
ATOM 963 C CA . VAL A 1 131 ? -2.964 23.594 -25.597 1.00 80.06 131 VAL A CA 1
ATOM 964 C C . VAL A 1 131 ? -2.910 22.494 -24.511 1.00 80.06 131 VAL A C 1
ATOM 966 O O . VAL A 1 131 ? -2.804 22.771 -23.322 1.00 80.06 131 VAL A O 1
ATOM 969 N N . GLY A 1 132 ? -3.020 21.225 -24.924 1.00 73.38 132 GLY A N 1
ATOM 970 C CA . GLY A 1 132 ? -2.893 20.058 -24.039 1.00 73.38 132 GLY A CA 1
ATOM 971 C C . GLY A 1 132 ? -4.169 19.586 -23.324 1.00 73.38 132 GLY A C 1
ATOM 972 O O . GLY A 1 132 ? -4.083 18.636 -22.550 1.00 73.38 132 GLY A O 1
ATOM 973 N N . GLY A 1 133 ? -5.342 20.180 -23.579 1.00 85.50 133 GLY A N 1
ATOM 974 C CA . GLY A 1 133 ? -6.590 19.773 -22.919 1.00 85.50 133 GLY A CA 1
ATOM 975 C C . GLY A 1 133 ? -7.878 20.074 -23.699 1.00 85.50 133 GLY A C 1
ATOM 976 O O . GLY A 1 133 ? -7.823 20.535 -24.845 1.00 85.50 133 GLY A O 1
ATOM 977 N N . PRO A 1 134 ? -9.053 19.798 -23.096 1.00 90.62 134 PRO A N 1
ATOM 978 C CA . PRO A 1 134 ? -10.345 20.121 -23.694 1.00 90.62 134 PRO A CA 1
ATOM 979 C C . PRO A 1 134 ? -10.528 21.636 -23.834 1.00 90.62 134 PRO A C 1
ATOM 981 O O . PRO A 1 134 ? -9.996 22.426 -23.053 1.00 90.62 134 PRO A O 1
ATOM 984 N N . SER A 1 135 ? -11.335 22.054 -24.805 1.00 90.44 135 SER A N 1
ATOM 985 C CA . SER A 1 135 ? -11.632 23.470 -25.021 1.00 90.44 135 SER A CA 1
ATOM 986 C C . SER A 1 135 ? -12.343 24.125 -23.831 1.00 90.44 135 SER A C 1
ATOM 988 O O . SER A 1 135 ? -13.175 23.505 -23.165 1.00 90.44 135 SER A O 1
ATOM 990 N N . ALA A 1 136 ? -12.090 25.420 -23.624 1.00 87.75 136 ALA A N 1
ATOM 991 C CA . ALA A 1 136 ? -12.662 26.194 -22.520 1.00 87.75 136 ALA A CA 1
ATOM 992 C C . ALA A 1 136 ? -14.199 26.134 -22.465 1.00 87.75 136 ALA A C 1
ATOM 994 O O . ALA A 1 136 ? -14.771 26.008 -21.386 1.00 87.75 136 ALA A O 1
ATOM 995 N N . ASP A 1 137 ? -14.880 26.149 -23.613 1.00 86.88 137 ASP A N 1
ATOM 996 C CA . ASP A 1 137 ? -16.344 26.065 -23.634 1.00 86.88 137 ASP A CA 1
ATOM 997 C C . ASP A 1 137 ? -16.858 24.702 -23.166 1.00 86.88 137 ASP A C 1
ATOM 999 O O . ASP A 1 137 ? -17.843 24.633 -22.434 1.00 86.88 137 ASP A O 1
ATOM 1003 N N . PHE A 1 138 ? -16.144 23.614 -23.472 1.00 89.94 138 PHE A N 1
ATOM 1004 C CA . PHE A 1 138 ? -16.486 22.305 -22.912 1.00 89.94 138 PHE A CA 1
ATOM 1005 C C . PHE A 1 138 ? -16.251 22.266 -21.410 1.00 89.94 138 PHE A C 1
ATOM 1007 O O . PHE A 1 138 ? -17.024 21.650 -20.683 1.00 89.94 138 PHE A O 1
ATOM 1014 N N . LYS A 1 139 ? -15.214 22.954 -20.927 1.00 89.44 139 LYS A N 1
ATOM 1015 C CA . LYS A 1 139 ? -14.973 23.061 -19.493 1.00 89.44 139 LYS A CA 1
ATOM 1016 C C . LYS A 1 139 ? -16.126 23.777 -18.781 1.00 89.44 139 LYS A C 1
ATOM 1018 O O . LYS A 1 139 ? -16.574 23.280 -17.756 1.00 89.44 139 LYS A O 1
ATOM 1023 N N . LYS A 1 140 ? -16.691 24.838 -19.375 1.00 87.81 140 LYS A N 1
ATOM 1024 C CA . LYS A 1 140 ? -17.914 25.491 -18.864 1.00 87.81 140 LYS A CA 1
ATOM 1025 C C . LYS A 1 140 ? -19.098 24.523 -18.794 1.00 87.81 140 LYS A C 1
ATOM 1027 O O . LYS A 1 140 ? -19.782 24.489 -17.777 1.00 87.81 140 LYS A O 1
ATOM 1032 N N . PHE A 1 141 ? -19.318 23.714 -19.834 1.00 89.75 141 PHE A N 1
ATOM 1033 C CA . PHE A 1 141 ? -20.351 22.669 -19.822 1.00 89.75 141 PHE A CA 1
ATOM 1034 C C . PHE A 1 141 ? -20.103 21.623 -18.723 1.00 89.75 141 PHE A C 1
ATOM 1036 O O . PHE A 1 141 ? -21.010 21.294 -17.959 1.00 89.75 141 PHE A O 1
ATOM 1043 N N . ALA A 1 142 ? -18.865 21.138 -18.598 1.00 89.44 142 ALA A N 1
ATOM 1044 C CA . ALA A 1 142 ? -18.491 20.175 -17.570 1.00 89.44 142 ALA A CA 1
ATOM 1045 C C . ALA A 1 142 ? -18.726 20.741 -16.161 1.00 89.44 142 ALA A C 1
ATOM 1047 O O . ALA A 1 142 ? -19.300 20.060 -15.315 1.00 89.44 142 ALA A O 1
ATOM 1048 N N . ASP A 1 143 ? -18.370 22.000 -15.915 1.00 89.69 143 ASP A N 1
ATOM 1049 C CA . ASP A 1 143 ? -18.585 22.645 -14.620 1.00 89.69 143 ASP A CA 1
ATOM 1050 C C . ASP A 1 143 ? -20.086 22.903 -14.357 1.00 89.69 143 ASP A C 1
ATOM 1052 O O . ASP A 1 143 ? -20.566 22.712 -13.235 1.00 89.69 143 ASP A O 1
ATOM 1056 N N . ALA A 1 144 ? -20.867 23.241 -15.392 1.00 87.50 144 ALA A N 1
ATOM 1057 C CA . ALA A 1 144 ? -22.324 23.385 -15.304 1.00 87.50 144 ALA A CA 1
ATOM 1058 C C . ALA A 1 144 ? -23.038 22.062 -14.965 1.00 87.50 144 ALA A C 1
ATOM 1060 O O . ALA A 1 144 ? -24.058 22.070 -14.273 1.00 87.50 144 ALA A O 1
AT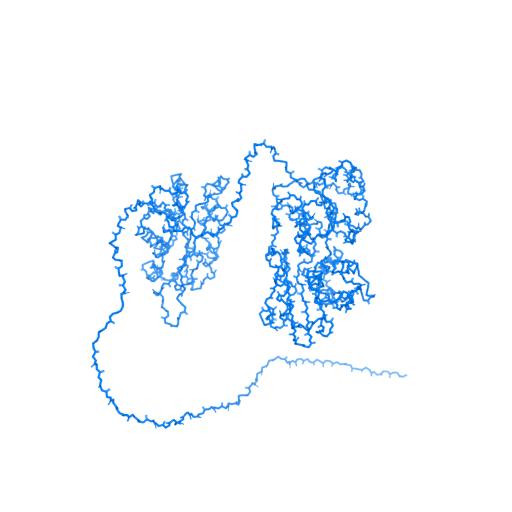OM 1061 N N . SER A 1 145 ? -22.464 20.920 -15.360 1.00 87.81 145 SER A N 1
ATOM 1062 C CA . SER A 1 145 ? -22.989 19.590 -15.020 1.00 87.81 145 SER A CA 1
ATOM 1063 C C . SER A 1 145 ? -22.869 19.235 -13.526 1.00 87.81 145 SER A C 1
ATOM 1065 O O . SER A 1 145 ? -23.470 18.261 -13.079 1.00 87.81 145 SER A O 1
ATOM 1067 N N . SER A 1 146 ? -22.162 20.031 -12.712 1.00 85.62 146 SER A N 1
ATOM 1068 C CA . SER A 1 146 ? -21.962 19.784 -11.269 1.00 85.62 146 SER A CA 1
ATOM 1069 C C . SER A 1 146 ? -23.261 19.598 -10.469 1.00 85.62 146 SER A C 1
ATOM 1071 O O . SER A 1 146 ? -23.312 18.787 -9.544 1.00 85.62 146 SER A O 1
ATOM 1073 N N . LYS A 1 147 ? -24.344 20.293 -10.839 1.00 83.00 147 LYS A N 1
ATOM 1074 C CA . LYS A 1 147 ? -25.663 20.107 -10.207 1.00 83.00 147 LYS A CA 1
ATOM 1075 C C . LYS A 1 147 ? -26.261 18.727 -10.509 1.00 83.00 147 LYS A C 1
ATOM 1077 O O . LYS A 1 147 ? -26.880 18.125 -9.636 1.00 83.00 147 LYS A O 1
ATOM 1082 N N . LEU A 1 148 ? -26.052 18.219 -11.724 1.00 84.31 148 LEU A N 1
ATOM 1083 C CA . LEU A 1 148 ? -26.487 16.882 -12.146 1.00 84.31 148 LEU A CA 1
ATOM 1084 C C . LEU A 1 148 ? -25.629 15.792 -11.502 1.00 84.31 148 LEU A C 1
ATOM 1086 O O . LEU A 1 148 ? -26.156 14.748 -11.123 1.00 84.31 148 LEU A O 1
ATOM 1090 N N . TRP A 1 149 ? -24.338 16.077 -11.308 1.00 86.75 149 TRP A N 1
ATOM 1091 C CA . TRP A 1 149 ? -23.414 15.225 -10.564 1.00 86.75 149 TRP A CA 1
ATOM 1092 C C . TRP A 1 149 ? -23.861 15.028 -9.111 1.00 86.75 149 TRP A C 1
ATOM 1094 O O . TRP A 1 149 ? -23.916 13.892 -8.644 1.00 86.75 149 TRP A O 1
ATOM 1104 N N . LEU A 1 150 ? -24.245 16.100 -8.407 1.00 79.44 150 LEU A N 1
ATOM 1105 C CA . LEU A 1 150 ? -24.760 16.005 -7.032 1.00 79.44 150 LEU A CA 1
ATOM 1106 C C . LEU A 1 150 ? -26.004 15.112 -6.936 1.00 79.44 150 LEU A C 1
ATOM 1108 O O . LEU A 1 150 ? -26.147 14.353 -5.983 1.00 79.44 150 LEU A O 1
ATOM 1112 N N . ALA A 1 151 ? -26.882 15.183 -7.937 1.00 85.50 151 ALA A N 1
ATOM 1113 C CA . ALA A 1 151 ? -28.083 14.358 -8.025 1.00 85.50 151 ALA A CA 1
ATOM 1114 C C . ALA A 1 151 ? -27.837 12.972 -8.657 1.00 85.50 151 ALA A C 1
ATOM 1116 O O . ALA A 1 151 ? -28.779 12.192 -8.772 1.00 85.50 151 ALA A O 1
ATOM 1117 N N . GLN A 1 152 ? -26.601 12.671 -9.081 1.00 85.62 152 GLN A N 1
ATOM 1118 C CA . GLN A 1 152 ? -26.202 11.428 -9.757 1.00 85.62 152 GLN A CA 1
ATOM 1119 C C . GLN A 1 152 ? -27.118 11.048 -10.936 1.00 85.62 152 GLN A C 1
ATOM 1121 O O . GLN A 1 152 ? -27.365 9.872 -11.197 1.00 85.62 152 GLN A O 1
ATOM 1126 N N . LYS A 1 153 ? -27.625 12.040 -11.681 1.00 86.25 153 LYS A N 1
ATOM 1127 C CA . LYS A 1 153 ? -28.632 11.802 -12.732 1.00 86.25 153 LYS A CA 1
ATOM 1128 C C . LYS A 1 153 ? -28.126 10.987 -13.923 1.00 86.25 153 LYS A C 1
ATOM 1130 O O . LYS A 1 153 ? -28.924 10.397 -14.645 1.00 86.25 153 LYS A O 1
ATOM 1135 N N . TRP A 1 154 ? -26.817 10.979 -14.158 1.00 90.56 154 TRP A N 1
ATOM 1136 C CA . TRP A 1 154 ? -26.200 10.248 -15.269 1.00 90.56 154 TRP A CA 1
ATOM 1137 C C . TRP A 1 154 ? -25.622 8.894 -14.859 1.00 90.56 154 TRP A C 1
ATOM 1139 O O . TRP A 1 154 ? -24.980 8.232 -15.674 1.00 90.56 154 TRP A O 1
ATOM 1149 N N . LYS A 1 155 ? -25.874 8.455 -13.623 1.00 89.88 155 LYS A N 1
ATOM 1150 C CA . LYS A 1 155 ? -25.409 7.163 -13.131 1.00 89.88 155 LYS A CA 1
ATOM 1151 C C . LYS A 1 155 ? -25.873 6.033 -14.057 1.00 89.88 155 LYS A C 1
ATOM 1153 O O . LYS A 1 155 ? -27.018 6.018 -14.503 1.00 89.88 155 LYS A O 1
ATOM 1158 N N . ASP A 1 156 ? -24.962 5.110 -14.352 1.00 90.44 156 ASP A N 1
ATOM 1159 C CA . ASP A 1 156 ? -25.177 3.921 -15.181 1.00 90.44 156 ASP A CA 1
ATOM 1160 C C . ASP A 1 156 ? -25.556 4.200 -16.653 1.00 90.44 156 ASP A C 1
ATOM 1162 O O . ASP A 1 156 ? -25.901 3.270 -17.383 1.00 90.44 156 ASP A O 1
ATOM 1166 N N . LYS A 1 157 ? -25.441 5.448 -17.136 1.00 93.38 157 LYS A N 1
ATOM 1167 C CA . LYS A 1 157 ? -25.514 5.769 -18.574 1.00 93.38 157 LYS A CA 1
ATOM 1168 C C . LYS A 1 157 ? -24.206 5.412 -19.279 1.00 93.38 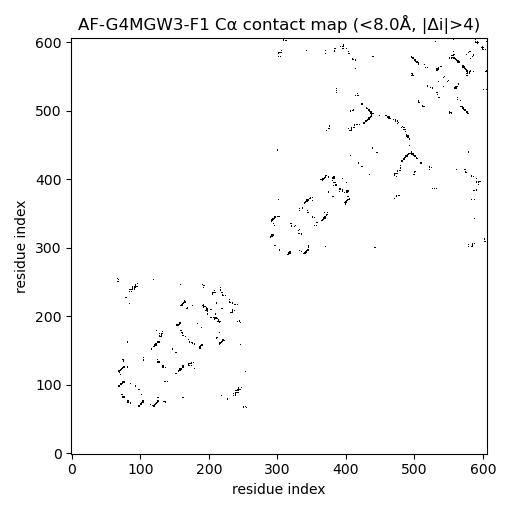157 LYS A C 1
ATOM 1170 O O . LYS A 1 157 ? -23.133 5.442 -18.674 1.00 93.38 157 LYS A O 1
ATOM 1175 N N . ILE A 1 158 ? -24.266 5.129 -20.580 1.00 95.50 158 ILE A N 1
ATOM 1176 C CA . ILE A 1 158 ? -23.056 4.875 -21.376 1.00 95.50 158 ILE A CA 1
ATOM 1177 C C . ILE A 1 158 ? -22.363 6.200 -21.723 1.00 95.50 158 ILE A C 1
ATOM 1179 O O . ILE A 1 158 ? -23.000 7.140 -22.191 1.00 95.50 158 ILE A O 1
ATOM 1183 N N . ALA A 1 159 ? -21.047 6.266 -21.530 1.00 96.19 159 ALA A N 1
ATOM 1184 C CA . ALA A 1 159 ? -20.205 7.399 -21.894 1.00 96.19 159 ALA A CA 1
ATOM 1185 C C . ALA A 1 159 ? -19.158 7.003 -22.939 1.00 96.19 159 ALA A C 1
ATOM 1187 O O . ALA A 1 159 ? -18.530 5.951 -22.838 1.00 96.19 159 ALA A O 1
ATOM 1188 N N . ALA A 1 160 ? -18.926 7.867 -23.921 1.00 96.00 160 ALA A N 1
ATOM 1189 C CA . ALA A 1 160 ? -17.854 7.707 -24.900 1.00 96.00 160 ALA A CA 1
ATOM 1190 C C . ALA A 1 160 ? -17.276 9.075 -25.267 1.00 96.00 160 ALA A C 1
ATOM 1192 O O . ALA A 1 160 ? -17.880 10.107 -24.969 1.00 96.00 160 ALA A O 1
ATOM 1193 N N . GLY A 1 161 ? -16.136 9.118 -25.957 1.00 95.12 161 GLY A N 1
ATOM 1194 C CA . GLY A 1 161 ? -15.623 10.403 -26.414 1.00 95.12 161 GLY A CA 1
ATOM 1195 C C . GLY A 1 161 ? -14.690 10.358 -27.607 1.00 95.12 161 GLY A C 1
ATOM 1196 O O . GLY A 1 161 ? -14.077 9.332 -27.918 1.00 95.12 161 GLY A O 1
ATOM 1197 N N . PHE A 1 162 ? -14.604 11.508 -28.270 1.00 94.25 162 PHE A N 1
ATOM 1198 C CA . PHE A 1 162 ? -13.729 11.745 -29.405 1.00 94.25 162 PHE A CA 1
ATOM 1199 C C . PHE A 1 162 ? -13.072 13.120 -29.351 1.00 94.25 162 PHE A C 1
ATOM 1201 O O . PHE A 1 162 ? -13.598 14.070 -28.767 1.00 94.25 162 PHE A O 1
ATOM 1208 N N . THR A 1 163 ? -11.908 13.241 -29.982 1.00 93.38 163 THR A N 1
ATOM 1209 C CA . THR A 1 163 ? -11.203 14.517 -30.054 1.00 93.38 163 THR A CA 1
ATOM 1210 C C . THR A 1 163 ? -10.388 14.678 -31.331 1.00 93.38 163 THR A C 1
ATOM 1212 O O . THR A 1 163 ? -9.947 13.692 -31.924 1.00 93.38 163 THR A O 1
ATOM 1215 N N . ASN A 1 164 ? -10.194 15.936 -31.733 1.00 89.94 164 ASN A N 1
ATOM 1216 C CA . ASN A 1 164 ? -9.439 16.334 -32.915 1.00 89.94 164 ASN A CA 1
ATOM 1217 C C . ASN A 1 164 ? -8.334 17.336 -32.553 1.00 89.94 164 ASN A C 1
ATOM 1219 O O . ASN A 1 164 ? -8.590 18.291 -31.817 1.00 89.94 164 ASN A O 1
ATOM 1223 N N . SER A 1 165 ? -7.129 17.163 -33.101 1.00 89.62 165 SER A N 1
ATOM 1224 C CA . SER A 1 165 ? -6.036 18.138 -32.956 1.00 89.62 165 SER A CA 1
ATOM 1225 C C . SER A 1 165 ? -5.100 18.150 -34.166 1.00 89.62 165 SER A C 1
ATOM 1227 O O . SER A 1 165 ? -5.124 17.237 -34.990 1.00 89.62 165 SER A O 1
ATOM 1229 N N . ALA A 1 166 ? -4.248 19.171 -34.279 1.00 83.12 166 ALA A N 1
ATOM 1230 C CA . ALA A 1 166 ? -3.273 19.255 -35.369 1.00 83.12 166 ALA A CA 1
ATOM 1231 C C . ALA A 1 166 ? -2.058 18.340 -35.196 1.00 83.12 166 ALA A C 1
ATOM 1233 O O . ALA A 1 166 ? -1.371 18.017 -36.171 1.00 83.12 166 ALA A O 1
ATOM 1234 N N . HIS A 1 167 ? -1.797 17.875 -33.974 1.00 73.88 167 HIS A N 1
ATOM 1235 C CA . HIS A 1 167 ? -0.606 17.099 -33.667 1.00 73.88 167 HIS A CA 1
ATOM 1236 C C . HIS A 1 167 ? -0.742 15.645 -34.126 1.00 73.88 167 HIS A C 1
ATOM 1238 O O . HIS A 1 167 ? -1.709 14.953 -33.822 1.00 73.88 167 HIS A O 1
ATOM 1244 N N . MET A 1 168 ? 0.283 15.151 -34.819 1.00 65.62 168 MET A N 1
ATOM 1245 C CA . MET A 1 168 ? 0.300 13.798 -35.389 1.00 65.62 168 MET A CA 1
ATOM 1246 C C . MET A 1 168 ? 0.443 12.677 -34.354 1.00 65.62 168 MET A C 1
ATOM 1248 O O . MET A 1 168 ? 0.191 11.514 -34.657 1.00 65.62 168 MET A O 1
ATOM 1252 N N . LYS A 1 169 ? 0.867 12.998 -33.131 1.00 67.50 169 LYS A N 1
ATOM 1253 C CA . LYS A 1 169 ? 1.044 12.027 -32.045 1.00 67.50 169 LYS A CA 1
ATOM 1254 C C . LYS A 1 169 ? -0.124 12.089 -31.063 1.00 67.50 16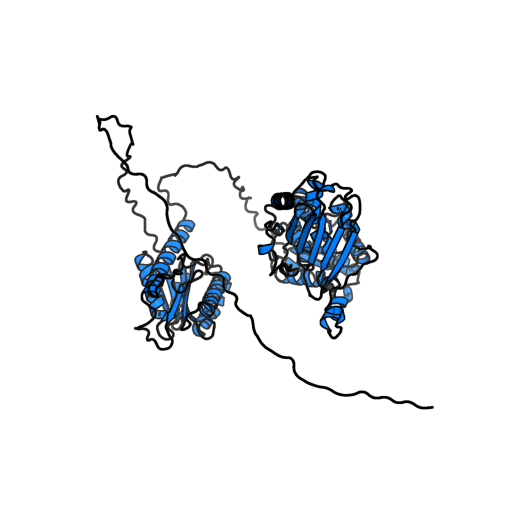9 LYS A C 1
ATOM 1256 O O . LYS A 1 169 ? -0.836 13.081 -31.004 1.00 67.50 169 LYS A O 1
ATOM 1261 N N . ASN A 1 170 ? -0.314 11.005 -30.316 1.00 68.94 170 ASN A N 1
ATOM 1262 C CA . ASN A 1 170 ? -1.465 10.782 -29.435 1.00 68.94 170 ASN A CA 1
ATOM 1263 C C . ASN A 1 170 ? -1.411 11.616 -28.129 1.00 68.94 170 ASN A C 1
ATOM 1265 O O . ASN A 1 170 ? -2.446 11.886 -27.538 1.00 68.94 170 ASN A O 1
ATOM 1269 N N . GLY A 1 171 ? -0.230 12.071 -27.693 1.00 66.50 171 GLY A N 1
ATOM 1270 C CA . GLY A 1 171 ? -0.016 12.596 -26.332 1.00 66.50 171 GLY A CA 1
ATOM 1271 C C . GLY A 1 171 ? -0.998 13.678 -25.857 1.00 66.50 171 GLY A C 1
ATOM 1272 O O . GLY A 1 171 ? -1.554 13.557 -24.772 1.00 66.50 171 GLY A O 1
ATOM 1273 N N . ASP A 1 172 ? -1.265 14.697 -26.672 1.00 76.31 172 ASP A N 1
ATOM 1274 C CA . ASP A 1 172 ? -2.195 15.789 -26.346 1.00 76.31 172 ASP A CA 1
ATOM 1275 C C . ASP A 1 172 ? -3.666 15.329 -26.323 1.00 76.31 172 ASP A C 1
ATOM 1277 O O . ASP A 1 172 ? -4.437 15.644 -25.414 1.00 76.31 172 ASP A O 1
ATOM 1281 N N . LYS A 1 173 ? -4.048 14.529 -27.317 1.00 86.81 173 LYS A N 1
ATOM 1282 C CA . LYS A 1 173 ? -5.400 13.993 -27.481 1.00 86.81 173 LYS A CA 1
ATOM 1283 C C . LYS A 1 173 ? -5.754 12.991 -26.384 1.00 86.81 173 LYS A C 1
ATOM 1285 O O . LYS A 1 173 ? -6.882 12.997 -25.890 1.00 86.81 173 LYS A O 1
ATOM 1290 N N . PHE A 1 174 ? -4.787 12.189 -25.936 1.00 86.38 174 PHE A N 1
ATOM 1291 C CA . PHE A 1 174 ? -4.966 11.263 -24.818 1.00 86.38 174 PHE A CA 1
ATOM 1292 C C . PHE A 1 174 ? -5.348 11.981 -23.521 1.00 86.38 174 PHE A C 1
ATOM 1294 O O . PHE A 1 174 ? -6.218 11.498 -22.796 1.00 86.38 174 PHE A O 1
ATOM 1301 N N . LEU A 1 175 ? -4.754 13.145 -23.237 1.00 88.50 175 LEU A N 1
ATOM 1302 C CA . LEU A 1 175 ? -5.097 13.939 -22.051 1.00 88.50 175 LEU A CA 1
ATOM 1303 C C . LEU A 1 175 ? -6.555 14.411 -22.091 1.00 88.50 175 LEU A C 1
ATOM 1305 O O . LEU A 1 175 ? -7.257 14.353 -21.083 1.00 88.50 175 LEU A O 1
ATOM 1309 N N . THR A 1 176 ? -7.042 14.797 -23.272 1.00 91.50 176 THR A N 1
ATOM 1310 C CA . THR A 1 176 ? -8.443 15.204 -23.466 1.00 91.50 176 THR A CA 1
ATOM 1311 C C . THR A 1 176 ? -9.406 14.032 -23.259 1.00 91.50 176 THR A C 1
ATOM 1313 O O . THR A 1 176 ? -10.397 14.167 -22.546 1.00 91.50 176 THR A O 1
ATOM 1316 N N . ILE A 1 177 ? -9.093 12.852 -23.804 1.00 93.69 177 ILE A N 1
ATOM 1317 C CA . ILE A 1 177 ? -9.896 11.643 -23.566 1.00 93.69 177 ILE A CA 1
ATOM 1318 C C . ILE A 1 177 ? -9.851 11.221 -22.090 1.00 93.69 177 ILE A C 1
ATOM 1320 O O . ILE A 1 177 ? -10.882 10.874 -21.523 1.00 93.69 177 ILE A O 1
ATOM 1324 N N . SER A 1 178 ? -8.691 11.301 -21.436 1.00 93.00 178 SER A N 1
ATOM 1325 C CA . SER A 1 178 ? -8.545 10.985 -20.006 1.00 93.00 178 SER A CA 1
ATOM 1326 C C . SER A 1 178 ? -9.370 11.924 -19.121 1.00 93.00 178 SER A C 1
ATOM 1328 O O . SER A 1 178 ? -9.955 11.492 -18.124 1.00 93.00 178 SER A O 1
ATOM 1330 N N . TYR A 1 179 ? -9.483 13.196 -19.518 1.00 93.75 179 TYR A N 1
ATOM 1331 C CA . TYR A 1 179 ? -10.386 14.149 -18.881 1.00 93.75 179 TYR A CA 1
ATOM 1332 C C . TYR A 1 179 ? -11.852 13.709 -19.018 1.00 93.75 179 TYR A C 1
ATOM 1334 O O . TYR A 1 179 ? -12.586 13.723 -18.031 1.00 93.75 179 TYR A O 1
ATOM 1342 N N . PHE A 1 180 ? -12.283 13.266 -20.205 1.00 94.88 180 PHE A N 1
ATOM 1343 C CA . PHE A 1 180 ? -13.648 12.763 -20.407 1.00 94.88 180 PHE A CA 1
ATOM 1344 C C . PHE A 1 180 ? -13.950 11.511 -19.591 1.00 94.88 180 PHE A C 1
ATOM 1346 O O . PHE A 1 180 ? -15.027 11.427 -19.008 1.00 94.88 180 PHE A O 1
ATOM 1353 N N . VAL A 1 181 ? -13.005 10.568 -19.519 1.00 95.38 181 VAL A N 1
ATOM 1354 C CA . VAL A 1 181 ? -13.143 9.371 -18.680 1.00 95.38 181 VAL A CA 1
ATOM 1355 C C . VAL A 1 181 ? -13.349 9.791 -17.231 1.00 95.38 181 VAL A C 1
ATOM 1357 O O . VAL A 1 181 ? -14.310 9.363 -16.605 1.00 95.38 181 VAL A O 1
ATOM 1360 N N . THR A 1 182 ? -12.500 10.683 -16.716 1.00 94.56 182 THR A N 1
ATOM 1361 C CA . THR A 1 182 ? -12.621 11.189 -15.342 1.00 94.56 182 THR A CA 1
ATOM 1362 C C . THR A 1 182 ? -13.976 11.856 -15.102 1.00 94.56 182 THR A C 1
ATOM 1364 O O . THR A 1 182 ? -14.631 11.553 -14.107 1.00 94.56 182 THR A O 1
ATOM 1367 N N . LEU A 1 183 ? -14.435 12.707 -16.026 1.00 94.25 183 LEU A N 1
ATOM 1368 C CA . LEU A 1 183 ? -15.743 13.362 -15.936 1.00 94.25 183 LEU A CA 1
ATOM 1369 C C . LEU A 1 183 ? -16.889 12.335 -15.920 1.00 94.25 183 LEU A C 1
ATOM 1371 O O . LEU A 1 183 ? -17.756 12.393 -15.053 1.00 94.25 183 LEU A O 1
ATOM 1375 N N . ALA A 1 184 ? -16.874 11.367 -16.837 1.00 94.69 184 ALA A N 1
ATOM 1376 C CA . ALA A 1 184 ? -17.874 10.305 -16.907 1.00 94.69 184 ALA A CA 1
ATOM 1377 C C . ALA A 1 184 ? -17.903 9.459 -15.623 1.00 94.69 184 ALA A C 1
ATOM 1379 O O . ALA A 1 184 ? -18.975 9.187 -15.088 1.00 94.69 184 ALA A O 1
ATOM 1380 N N . MET A 1 185 ? -16.731 9.092 -15.092 1.00 94.38 185 MET A N 1
ATOM 1381 C CA . MET A 1 185 ? -16.621 8.327 -13.846 1.00 94.38 185 MET A CA 1
ATOM 1382 C C . MET A 1 185 ? -17.129 9.120 -12.638 1.00 94.38 185 MET A C 1
ATOM 1384 O O . MET A 1 185 ? -17.810 8.554 -11.787 1.00 94.38 185 MET A O 1
ATOM 1388 N N . GLN A 1 186 ? -16.861 10.430 -12.564 1.00 91.56 186 GLN A N 1
ATOM 1389 C CA . GLN A 1 186 ? -17.410 11.288 -11.505 1.00 91.56 186 GLN A CA 1
ATOM 1390 C C . GLN A 1 186 ? -18.943 11.288 -11.517 1.00 91.56 186 GLN A C 1
ATOM 1392 O O . GLN A 1 186 ? -19.568 11.237 -10.457 1.00 91.56 186 GLN A O 1
ATOM 1397 N N . HIS A 1 187 ? -19.541 11.285 -12.709 1.00 92.00 187 HIS A N 1
ATOM 1398 C CA . HIS A 1 187 ? -20.987 11.176 -12.926 1.00 92.00 187 HIS A CA 1
ATOM 1399 C C . HIS A 1 187 ? -21.551 9.752 -12.783 1.00 92.00 187 HIS A C 1
ATOM 1401 O O . HIS A 1 187 ? -22.754 9.561 -12.941 1.00 92.00 187 HIS A O 1
ATOM 1407 N N . GLY A 1 188 ? -20.714 8.757 -12.469 1.00 90.44 188 GLY A N 1
ATOM 1408 C CA . GLY A 1 188 ? -21.134 7.365 -12.291 1.00 90.44 188 GLY A CA 1
ATOM 1409 C C . GLY A 1 188 ? -21.528 6.657 -13.591 1.00 90.44 188 GLY A C 1
ATOM 1410 O O . GLY A 1 188 ? -22.278 5.687 -13.543 1.00 90.44 188 GLY A O 1
ATOM 1411 N N . MET A 1 189 ? -21.069 7.152 -14.741 1.00 95.06 189 MET A N 1
ATOM 1412 C CA . MET A 1 189 ? -21.339 6.578 -16.063 1.00 95.06 189 MET A CA 1
ATOM 1413 C C . MET A 1 189 ? -20.418 5.385 -16.365 1.00 95.06 189 MET A C 1
ATOM 1415 O O . MET A 1 189 ? -19.371 5.219 -15.744 1.00 95.06 189 MET A O 1
ATOM 1419 N N . VAL A 1 190 ? -20.755 4.588 -17.382 1.00 94.06 190 VAL A N 1
ATOM 1420 C CA . VAL A 1 190 ? -19.938 3.462 -17.867 1.00 94.06 190 VAL A CA 1
ATOM 1421 C C . VAL A 1 190 ? -19.234 3.845 -19.165 1.00 94.06 190 VAL A C 1
ATOM 1423 O O . VAL A 1 190 ? -19.878 4.116 -20.176 1.00 94.06 190 VAL A O 1
ATOM 1426 N N . TRP A 1 191 ? -17.901 3.856 -19.156 1.00 96.19 191 TRP A N 1
ATOM 1427 C CA . TRP A 1 191 ? -17.106 4.309 -20.298 1.00 96.19 191 TRP A CA 1
ATOM 1428 C C . TRP A 1 191 ? -16.871 3.217 -21.347 1.00 96.19 191 TRP A C 1
ATOM 1430 O O . TRP A 1 191 ? -16.506 2.089 -21.011 1.00 96.19 191 TRP A O 1
ATOM 1440 N N . ILE A 1 192 ? -16.992 3.568 -22.630 1.00 94.62 192 ILE A N 1
ATOM 1441 C CA . ILE A 1 192 ? -16.734 2.662 -23.752 1.00 94.62 192 ILE A CA 1
ATOM 1442 C C . ILE A 1 192 ? -15.619 3.175 -24.672 1.00 94.62 192 ILE A C 1
ATOM 1444 O O . ILE A 1 192 ? -15.633 4.299 -25.170 1.00 94.62 192 ILE A O 1
ATOM 1448 N N . GLY A 1 193 ? -14.639 2.305 -24.916 1.00 92.38 193 GLY A N 1
ATOM 1449 C CA . GLY A 1 193 ? -13.558 2.543 -25.872 1.00 92.38 193 GLY A CA 1
ATOM 1450 C C . GLY A 1 193 ? -13.923 2.165 -27.310 1.00 92.38 193 GLY A C 1
ATOM 1451 O O . GLY A 1 193 ? -14.978 1.582 -27.587 1.00 92.38 193 GLY A O 1
ATOM 1452 N N . THR A 1 194 ? -12.999 2.435 -28.232 1.00 88.44 194 THR A N 1
ATOM 1453 C CA . THR A 1 194 ? -13.183 2.237 -29.680 1.00 88.44 194 THR A CA 1
ATOM 1454 C C . THR A 1 194 ? -13.325 0.774 -30.085 1.00 88.44 194 THR A C 1
ATOM 1456 O O . THR A 1 194 ? -14.031 0.472 -31.042 1.00 88.44 194 THR A O 1
ATOM 1459 N N . GLY A 1 195 ? -12.679 -0.146 -29.359 1.00 86.31 195 GLY A N 1
ATOM 1460 C CA . GLY A 1 195 ? -12.707 -1.582 -29.652 1.00 86.31 195 GLY A CA 1
ATOM 1461 C C . GLY A 1 195 ? -12.102 -1.966 -31.007 1.00 86.31 195 GLY A C 1
ATOM 1462 O O . GLY A 1 195 ? -12.422 -3.035 -31.520 1.00 86.31 195 GLY A O 1
ATOM 1463 N N . MET A 1 196 ? -11.266 -1.099 -31.587 1.00 87.69 196 MET A N 1
ATOM 1464 C CA . MET A 1 196 ? -10.623 -1.290 -32.889 1.00 87.69 196 MET A CA 1
ATOM 1465 C C . MET A 1 196 ? -9.119 -1.522 -32.719 1.00 87.69 196 MET A C 1
ATOM 1467 O O . MET A 1 196 ? -8.468 -0.830 -31.936 1.00 87.69 196 MET A O 1
ATOM 1471 N N . MET A 1 197 ? -8.555 -2.461 -33.481 1.00 86.12 197 MET A N 1
ATOM 1472 C CA . MET A 1 197 ? -7.100 -2.645 -33.554 1.00 86.12 197 MET A CA 1
ATOM 1473 C C . MET A 1 197 ? -6.445 -1.458 -34.276 1.00 86.12 197 MET A C 1
ATOM 1475 O O . MET A 1 197 ? -7.075 -0.880 -35.161 1.00 86.12 197 MET A O 1
ATOM 1479 N N . PRO A 1 198 ? -5.209 -1.073 -33.916 1.00 85.75 198 PRO A N 1
ATOM 1480 C CA . PRO A 1 198 ? -4.507 0.008 -34.591 1.00 85.75 198 PRO A CA 1
ATOM 1481 C C . PRO A 1 198 ? -3.936 -0.475 -35.929 1.00 85.75 198 PRO A C 1
ATOM 1483 O O . PRO A 1 198 ? -3.511 -1.625 -36.059 1.00 85.75 198 PRO A O 1
ATOM 1486 N N . SER A 1 199 ? -3.826 0.432 -36.895 1.00 83.50 199 SER A N 1
ATOM 1487 C CA . SER A 1 199 ? -3.104 0.167 -38.144 1.00 83.50 199 SER A CA 1
ATOM 1488 C C . SER A 1 199 ? -1.616 0.483 -37.962 1.00 83.50 199 SER A C 1
ATOM 1490 O O . SER A 1 199 ? -1.188 1.620 -38.124 1.00 83.50 199 SER A O 1
ATOM 1492 N N . ASN A 1 200 ? -0.823 -0.521 -37.566 1.00 79.50 200 ASN A N 1
ATOM 1493 C CA . ASN A 1 200 ? 0.585 -0.365 -37.154 1.00 79.50 200 ASN A CA 1
ATOM 1494 C C . ASN A 1 200 ? 1.599 -1.135 -38.026 1.00 79.50 200 ASN A C 1
ATOM 1496 O O . ASN A 1 200 ? 2.757 -1.306 -37.637 1.00 79.50 200 ASN A O 1
ATOM 1500 N N . THR A 1 201 ? 1.180 -1.625 -39.194 1.00 82.06 201 THR A N 1
ATOM 1501 C CA . THR A 1 201 ? 2.064 -2.355 -40.113 1.00 82.06 201 THR A CA 1
ATOM 1502 C C . THR A 1 201 ? 2.833 -1.400 -41.030 1.00 82.06 201 THR A C 1
ATOM 1504 O O . THR A 1 201 ? 2.443 -0.253 -41.224 1.00 82.06 201 THR A O 1
ATOM 1507 N N . LYS A 1 202 ? 3.914 -1.880 -41.662 1.00 73.88 202 LYS A N 1
ATOM 1508 C CA . LYS A 1 202 ? 4.679 -1.091 -42.651 1.00 73.88 202 LYS A CA 1
ATOM 1509 C C . LYS A 1 202 ? 3.849 -0.660 -43.868 1.00 73.88 202 LYS A C 1
ATOM 1511 O O . LYS A 1 202 ? 4.238 0.279 -44.549 1.00 73.88 202 LYS A O 1
ATOM 1516 N N . ALA A 1 203 ? 2.752 -1.363 -44.148 1.00 81.00 203 ALA A N 1
ATOM 1517 C CA . ALA A 1 203 ? 1.839 -1.053 -45.242 1.00 81.00 203 ALA A CA 1
ATOM 1518 C C . ALA A 1 203 ? 0.725 -0.074 -44.831 1.00 81.00 203 ALA A C 1
ATOM 1520 O O . ALA A 1 203 ? -0.063 0.313 -45.688 1.00 81.00 203 ALA A O 1
ATOM 1521 N N . ALA A 1 204 ? 0.647 0.303 -43.547 1.00 81.75 204 ALA A N 1
ATOM 1522 C CA . ALA A 1 204 ? -0.447 1.111 -43.036 1.00 81.75 204 ALA A CA 1
ATOM 1523 C C . ALA A 1 204 ? -0.439 2.524 -43.632 1.00 81.75 204 ALA A C 1
ATOM 1525 O O . ALA A 1 204 ? 0.584 3.215 -43.642 1.00 81.75 204 ALA A O 1
ATOM 1526 N N . THR A 1 205 ? -1.603 2.967 -44.092 1.00 83.88 205 THR A N 1
ATOM 1527 C CA . THR A 1 205 ? -1.829 4.288 -44.671 1.00 83.88 205 THR A CA 1
ATOM 1528 C C . THR A 1 205 ? -2.735 5.131 -43.779 1.00 83.88 205 THR A C 1
ATOM 1530 O O . THR A 1 205 ? -3.496 4.621 -42.962 1.00 83.88 205 THR A O 1
ATOM 1533 N N . ARG A 1 206 ? -2.709 6.452 -43.985 1.00 77.31 206 ARG A N 1
ATOM 1534 C CA . ARG A 1 206 ? -3.595 7.427 -43.318 1.00 77.31 206 ARG A CA 1
ATOM 1535 C C . ARG A 1 206 ? -5.093 7.147 -43.494 1.00 77.31 206 ARG A C 1
ATOM 1537 O O . ARG A 1 206 ? -5.895 7.701 -42.751 1.00 77.31 206 ARG A O 1
ATOM 1544 N N . ASN A 1 207 ? -5.455 6.334 -44.485 1.00 81.44 207 ASN A N 1
ATOM 1545 C CA . ASN A 1 207 ? -6.835 5.966 -44.777 1.00 81.44 207 ASN A CA 1
ATOM 1546 C C . ASN A 1 207 ? -7.267 4.666 -44.088 1.00 81.44 207 ASN A C 1
ATOM 1548 O O . ASN A 1 207 ? -8.431 4.286 -44.202 1.00 81.44 207 ASN A O 1
ATOM 1552 N N . ASP A 1 208 ? -6.365 4.000 -43.367 1.00 83.50 208 ASP A N 1
ATOM 1553 C CA . ASP A 1 208 ? -6.705 2.787 -42.641 1.00 83.50 208 ASP A CA 1
ATOM 1554 C C . ASP A 1 208 ? -7.417 3.107 -41.324 1.00 83.50 208 ASP A C 1
ATOM 1556 O O . ASP A 1 208 ? -7.227 4.158 -40.701 1.00 83.50 208 ASP A O 1
ATOM 1560 N N . LEU A 1 209 ? -8.231 2.154 -40.875 1.00 85.06 209 LEU A N 1
ATOM 1561 C CA . LEU A 1 209 ? -8.976 2.277 -39.631 1.00 85.06 209 LEU A CA 1
ATOM 1562 C C . LEU A 1 209 ? -8.041 2.427 -38.431 1.00 85.06 209 LEU A C 1
ATOM 1564 O O . LEU A 1 209 ? -7.031 1.730 -38.306 1.00 85.06 209 LEU A O 1
ATOM 1568 N N . ASN A 1 210 ? -8.413 3.323 -37.520 1.00 85.75 210 ASN A N 1
ATOM 1569 C CA . ASN A 1 210 ? -7.693 3.587 -36.279 1.00 85.75 210 ASN A CA 1
ATOM 1570 C C . ASN A 1 210 ? -6.177 3.811 -36.479 1.00 85.75 210 ASN A C 1
ATOM 1572 O O . ASN A 1 210 ? -5.353 3.339 -35.691 1.00 85.75 210 ASN A O 1
ATOM 1576 N N . PHE A 1 211 ? -5.799 4.535 -37.538 1.00 83.94 211 PHE A N 1
ATOM 1577 C CA . PHE A 1 211 ? -4.402 4.860 -37.844 1.00 83.94 211 PHE A CA 1
ATOM 1578 C C . PHE A 1 211 ? -3.706 5.635 -36.710 1.00 83.94 211 PHE A C 1
ATOM 1580 O O . PHE A 1 211 ? -2.546 5.381 -36.394 1.00 83.94 211 PHE A O 1
ATOM 1587 N N . VAL A 1 212 ? -4.426 6.547 -36.046 1.00 83.94 212 VAL A N 1
ATOM 1588 C CA . VAL A 1 212 ? -3.906 7.336 -34.910 1.00 83.94 212 VAL A CA 1
ATOM 1589 C C . VAL A 1 212 ? -3.737 6.484 -33.637 1.00 83.94 212 VAL A C 1
ATOM 1591 O O . VAL A 1 212 ? -2.987 6.863 -32.735 1.00 83.94 212 VAL A O 1
ATOM 1594 N N . GLY A 1 213 ? -4.382 5.314 -33.561 1.00 84.56 213 GLY A N 1
ATOM 1595 C CA . GLY A 1 213 ? -4.244 4.374 -32.446 1.00 84.56 213 GLY A CA 1
ATOM 1596 C C . GLY A 1 213 ? -4.973 4.812 -31.171 1.00 84.56 213 GLY A C 1
ATOM 1597 O O . GLY A 1 213 ? -4.399 4.791 -30.083 1.00 84.56 213 GLY A O 1
ATOM 1598 N N . GLY A 1 214 ? -6.234 5.229 -31.294 1.00 85.88 214 GLY A N 1
ATOM 1599 C CA . GLY A 1 214 ? -7.113 5.532 -30.166 1.00 85.88 214 GLY A CA 1
ATOM 1600 C C . GLY A 1 214 ? -7.823 4.282 -29.645 1.00 85.88 214 GLY A C 1
ATOM 1601 O O . GLY A 1 214 ? -8.542 3.620 -30.393 1.00 85.88 214 GLY A O 1
ATOM 1602 N N . PHE A 1 215 ? -7.647 3.963 -28.360 1.00 88.44 215 PHE A N 1
ATOM 1603 C CA . PHE A 1 215 ? -8.318 2.829 -27.700 1.00 88.44 215 PHE A CA 1
ATOM 1604 C C . PHE A 1 215 ? -9.377 3.290 -26.703 1.00 88.44 215 PHE A C 1
ATOM 1606 O O . PHE A 1 215 ? -10.516 2.828 -26.739 1.00 88.44 215 PHE A O 1
ATOM 1613 N N . THR A 1 216 ? -9.010 4.238 -25.839 1.00 89.69 216 THR A N 1
ATOM 1614 C CA . THR A 1 216 ? -9.906 4.810 -24.827 1.00 89.69 216 THR A CA 1
ATOM 1615 C C . THR A 1 216 ? -10.987 5.690 -25.453 1.00 89.69 216 THR A C 1
ATOM 1617 O O . THR A 1 216 ? -12.073 5.797 -24.908 1.00 89.69 216 THR A O 1
ATOM 1620 N N . GLY A 1 217 ? -10.734 6.276 -26.621 1.00 91.06 217 GLY A N 1
ATOM 1621 C CA . GLY A 1 217 ? -11.686 7.093 -27.372 1.00 91.06 217 GLY A CA 1
ATOM 1622 C C . GLY A 1 217 ? -11.197 7.308 -28.801 1.00 91.06 217 GLY A C 1
ATOM 1623 O O . GLY A 1 217 ? -10.072 6.924 -29.137 1.00 91.06 217 GLY A O 1
ATOM 1624 N N . LEU A 1 218 ? -12.045 7.890 -29.645 1.00 91.56 218 LEU A N 1
ATOM 1625 C CA . LEU A 1 218 ? -11.707 8.175 -31.039 1.00 91.56 218 LEU A CA 1
ATOM 1626 C C . LEU A 1 218 ? -10.780 9.391 -31.125 1.00 91.56 218 LEU A C 1
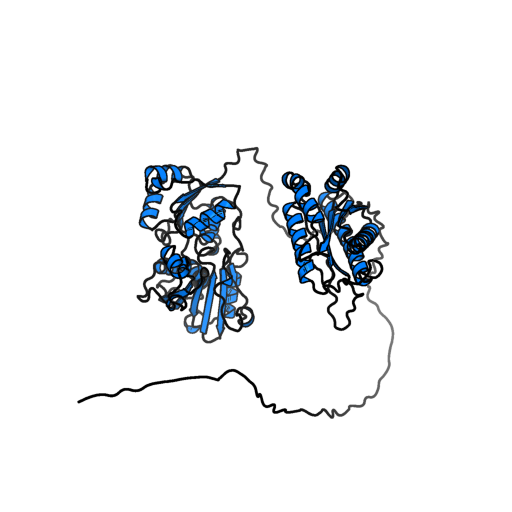ATOM 1628 O O . LEU A 1 218 ? -11.066 10.450 -30.568 1.00 91.56 218 LEU A O 1
ATOM 1632 N N . LEU A 1 219 ? -9.682 9.241 -31.860 1.00 91.56 219 LEU A N 1
ATOM 1633 C CA . LEU A 1 219 ? -8.689 10.289 -32.053 1.00 91.56 219 LEU A CA 1
ATOM 1634 C C . LEU A 1 219 ? -8.563 10.602 -33.536 1.00 91.56 219 LEU A C 1
ATOM 1636 O O . LEU A 1 219 ? -8.272 9.700 -34.321 1.00 91.56 219 LEU A O 1
ATOM 1640 N N . THR A 1 220 ? -8.735 11.869 -33.896 1.00 90.12 220 THR A N 1
ATOM 1641 C CA . THR A 1 220 ? -8.560 12.349 -35.269 1.00 90.12 220 THR A CA 1
ATOM 1642 C C . THR A 1 220 ? -7.497 13.442 -35.333 1.00 90.12 220 THR A C 1
ATOM 1644 O O . THR A 1 220 ? -7.218 14.132 -34.344 1.00 90.12 220 THR A O 1
ATOM 1647 N N . GLN A 1 221 ? -6.874 13.589 -36.497 1.00 88.31 221 GLN A N 1
ATOM 1648 C CA . GLN A 1 221 ? -5.912 14.630 -36.796 1.00 88.31 221 GLN A CA 1
ATOM 1649 C C . GLN A 1 221 ? -6.427 15.533 -37.920 1.00 88.31 221 GLN A C 1
ATOM 1651 O O . GLN A 1 221 ? -6.843 15.074 -38.980 1.00 88.31 221 GLN A O 1
ATOM 1656 N N . SER A 1 222 ? -6.310 16.844 -37.729 1.00 87.12 222 SER A N 1
ATOM 1657 C CA . SER A 1 222 ? -6.469 17.828 -38.806 1.00 87.12 222 SER A CA 1
ATOM 1658 C C . SER A 1 222 ? -5.278 18.781 -38.798 1.00 87.12 222 SER A C 1
ATOM 1660 O O . SER A 1 222 ? -5.161 19.528 -37.829 1.00 87.12 222 SER A O 1
ATOM 1662 N N . PRO A 1 223 ? -4.372 18.737 -39.798 1.00 83.12 223 PRO A N 1
ATOM 1663 C CA . PRO A 1 223 ? -3.239 19.661 -39.886 1.00 83.12 223 PRO A CA 1
ATOM 1664 C C . PRO A 1 223 ? -3.666 21.121 -39.694 1.00 83.12 223 PRO A C 1
ATOM 1666 O O . PRO A 1 223 ? -4.769 21.497 -40.077 1.00 83.12 223 PRO A O 1
ATOM 1669 N N . ALA A 1 224 ? -2.807 21.937 -39.076 1.00 78.50 224 ALA A N 1
ATOM 1670 C CA . ALA A 1 224 ? -3.158 23.307 -38.680 1.00 78.50 224 ALA A CA 1
ATOM 1671 C C . ALA A 1 224 ? -3.451 24.241 -39.872 1.00 78.50 224 ALA A C 1
ATOM 1673 O O . ALA A 1 224 ? -4.067 25.286 -39.693 1.00 78.50 224 ALA A O 1
ATOM 1674 N N . ASP A 1 225 ? -2.986 23.864 -41.059 1.00 80.06 225 ASP A N 1
ATOM 1675 C CA . ASP A 1 225 ? -3.136 24.542 -42.343 1.00 80.06 225 ASP A CA 1
ATOM 1676 C C . ASP A 1 225 ? -4.219 23.922 -43.245 1.00 80.06 225 ASP A C 1
ATOM 1678 O O . ASP A 1 225 ? -4.471 24.444 -44.328 1.00 80.06 225 ASP A O 1
ATOM 1682 N N . ALA A 1 226 ? -4.870 22.837 -42.811 1.00 80.69 226 ALA A N 1
ATOM 1683 C CA . ALA A 1 226 ? -5.926 22.171 -43.568 1.00 80.69 226 ALA A CA 1
ATOM 1684 C C . ALA A 1 226 ? -7.303 22.755 -43.234 1.00 80.69 226 ALA A C 1
ATOM 1686 O O . ALA A 1 226 ? -7.631 22.989 -42.070 1.00 80.69 226 ALA A O 1
ATOM 1687 N N . SER A 1 227 ? -8.142 22.926 -44.252 1.00 82.88 227 SER A N 1
ATOM 1688 C CA . SER A 1 227 ? -9.544 23.314 -44.072 1.00 82.88 227 SER A CA 1
ATOM 1689 C C . SER A 1 227 ? -10.405 22.141 -43.571 1.00 82.88 227 SER A C 1
ATOM 1691 O O . SER A 1 227 ? -10.034 20.972 -43.745 1.00 82.88 227 SER A O 1
ATOM 1693 N N . PRO A 1 228 ? -11.575 22.391 -42.950 1.00 80.38 228 PRO A N 1
ATOM 1694 C CA . PRO A 1 228 ? -12.528 21.333 -42.619 1.00 80.38 228 PRO A CA 1
ATOM 1695 C C . PRO A 1 228 ? -12.925 20.490 -43.831 1.00 80.38 228 PRO A C 1
ATOM 1697 O O . PRO A 1 228 ? -13.249 19.319 -43.681 1.00 80.38 228 PRO A O 1
ATOM 1700 N N . GLU A 1 229 ? -12.896 21.047 -45.039 1.00 75.88 229 GLU A N 1
ATOM 1701 C CA . GLU A 1 229 ? -13.140 20.364 -46.309 1.00 75.88 229 GLU A CA 1
ATOM 1702 C C . GLU A 1 229 ? -12.091 19.286 -46.616 1.00 75.88 229 GLU A C 1
ATOM 1704 O O . GLU A 1 229 ? -12.452 18.249 -47.170 1.00 75.88 229 GLU A O 1
ATOM 1709 N N . GLU A 1 230 ? -10.845 19.484 -46.184 1.00 74.44 230 GLU A N 1
ATOM 1710 C CA . GLU A 1 230 ? -9.694 18.616 -46.473 1.00 74.44 230 GLU A CA 1
ATOM 1711 C C . GLU A 1 230 ? -9.346 17.646 -45.332 1.00 74.44 230 GLU A C 1
ATOM 1713 O O . GLU A 1 230 ? -8.760 16.591 -45.581 1.00 74.44 230 GLU A O 1
ATOM 1718 N N . ALA A 1 231 ? -9.698 17.978 -44.084 1.00 79.44 231 ALA A N 1
ATOM 1719 C CA . ALA A 1 231 ? -9.400 17.162 -42.908 1.00 79.44 231 ALA A CA 1
ATOM 1720 C C . ALA A 1 231 ? -10.558 17.143 -41.886 1.00 79.44 231 ALA A C 1
ATOM 1722 O O . ALA A 1 231 ? -11.217 18.170 -41.692 1.00 79.44 231 ALA A O 1
ATOM 1723 N N . PRO A 1 232 ? -10.785 16.032 -41.153 1.00 81.38 232 PRO A N 1
ATOM 1724 C CA . PRO A 1 232 ? -9.937 14.832 -41.053 1.00 81.38 232 PRO A CA 1
ATOM 1725 C C . PRO A 1 232 ? -9.925 13.916 -42.294 1.00 81.38 232 PRO A C 1
ATOM 1727 O O . PRO A 1 232 ? -10.885 13.931 -43.065 1.00 81.38 232 PRO A O 1
ATOM 1730 N N . PRO A 1 233 ? -8.871 13.095 -42.484 1.00 84.44 233 PRO A N 1
ATOM 1731 C CA . PRO A 1 233 ? -8.779 12.138 -43.586 1.00 84.44 233 PRO A CA 1
ATOM 1732 C C . PRO A 1 233 ? -9.959 11.150 -43.645 1.00 84.44 233 PRO A C 1
ATOM 1734 O O . PRO A 1 233 ? -10.505 10.782 -42.599 1.00 84.44 233 PRO A O 1
ATOM 1737 N N . PRO A 1 234 ? -10.300 10.614 -44.834 1.00 83.38 234 PRO A N 1
ATOM 1738 C CA . PRO A 1 234 ? -11.409 9.670 -44.999 1.00 83.38 234 PRO A CA 1
ATOM 1739 C C . PRO A 1 234 ? -11.342 8.438 -44.083 1.00 83.38 234 PRO A C 1
ATOM 1741 O O . PRO A 1 234 ? -12.369 8.015 -43.560 1.00 83.38 234 PRO A O 1
ATOM 1744 N N . GLY A 1 235 ? -10.148 7.888 -43.831 1.00 82.69 235 GLY A N 1
ATOM 1745 C CA . GLY A 1 235 ? -9.981 6.742 -42.923 1.00 82.69 235 GLY A CA 1
ATOM 1746 C C . GLY A 1 235 ? -10.327 7.045 -41.466 1.00 82.69 235 GLY A C 1
ATOM 1747 O O . GLY A 1 235 ? -10.866 6.198 -40.752 1.00 82.69 235 GLY A O 1
ATOM 1748 N N . GLU A 1 236 ? -10.076 8.273 -41.014 1.00 86.38 236 GLU A N 1
ATOM 1749 C CA . GLU A 1 236 ? -10.423 8.713 -39.662 1.00 86.38 236 GLU A CA 1
ATOM 1750 C C . GLU A 1 236 ? -11.927 8.992 -39.534 1.00 86.38 236 GLU A C 1
ATOM 1752 O O . GLU A 1 236 ? -12.521 8.670 -38.505 1.00 86.38 236 GLU A O 1
ATOM 1757 N N . LEU A 1 237 ? -12.567 9.499 -40.596 1.00 88.38 237 LEU A N 1
ATOM 1758 C CA . LEU A 1 237 ? -14.027 9.626 -40.669 1.00 88.38 237 LEU A CA 1
ATOM 1759 C C . LEU A 1 237 ? -14.718 8.255 -40.692 1.00 88.38 237 LEU A C 1
ATOM 1761 O O . LEU A 1 237 ? -15.723 8.062 -40.012 1.00 88.38 237 LEU A O 1
ATOM 1765 N N . GLU A 1 238 ? -14.154 7.271 -41.392 1.00 88.31 238 GLU A N 1
ATOM 1766 C CA . GLU A 1 238 ? -14.672 5.900 -41.362 1.00 88.31 238 GLU A CA 1
ATOM 1767 C C . GLU A 1 238 ? -14.448 5.243 -39.989 1.00 88.31 238 GLU A C 1
ATOM 1769 O O . GLU A 1 238 ? -15.336 4.575 -39.461 1.00 88.31 238 GLU A O 1
ATOM 1774 N N . THR A 1 239 ? -13.315 5.520 -39.336 1.00 89.25 239 THR A N 1
ATOM 1775 C CA . THR A 1 239 ? -13.083 5.129 -37.934 1.00 89.25 239 THR A CA 1
ATOM 1776 C C . THR A 1 239 ? -14.140 5.747 -37.012 1.00 89.25 239 THR A C 1
ATOM 1778 O O . THR A 1 239 ? -14.647 5.073 -36.114 1.00 89.25 239 THR A O 1
ATOM 1781 N N . ALA A 1 240 ? -14.526 7.004 -37.250 1.00 91.56 240 ALA A N 1
ATOM 1782 C CA . ALA A 1 240 ? -15.590 7.678 -36.514 1.00 91.56 240 ALA A CA 1
ATOM 1783 C C . ALA A 1 240 ? -16.960 7.018 -36.726 1.00 91.56 240 ALA A C 1
ATOM 1785 O O . ALA A 1 240 ? -17.699 6.805 -35.762 1.00 91.56 240 ALA A O 1
ATOM 1786 N N . ARG A 1 241 ? -17.267 6.614 -37.963 1.00 91.00 241 ARG A N 1
ATOM 1787 C CA . ARG A 1 241 ? -18.499 5.895 -38.307 1.00 91.00 241 ARG A CA 1
ATOM 1788 C C . ARG A 1 241 ? -18.571 4.529 -37.617 1.00 91.00 241 ARG A C 1
ATOM 1790 O O . ARG A 1 241 ? -19.559 4.215 -36.954 1.00 91.00 241 ARG A O 1
ATOM 1797 N N . VAL A 1 242 ? -17.500 3.737 -37.687 1.00 89.81 242 VAL A N 1
ATOM 1798 C CA . VAL A 1 242 ? -17.413 2.435 -36.998 1.00 89.81 242 VAL A CA 1
ATOM 1799 C C . VAL A 1 242 ? -17.511 2.606 -35.479 1.00 89.81 242 VAL A C 1
ATOM 1801 O O . VAL A 1 242 ? -18.177 1.817 -34.802 1.00 89.81 242 VAL A O 1
ATOM 1804 N N . PHE A 1 243 ? -16.905 3.663 -34.933 1.00 92.38 243 PHE A N 1
ATOM 1805 C CA . PHE A 1 243 ? -17.020 3.992 -33.516 1.00 92.38 243 PHE A CA 1
ATOM 1806 C C . PHE A 1 243 ? -18.466 4.317 -33.116 1.00 92.38 243 PHE A C 1
ATOM 1808 O O . PHE A 1 243 ? -18.953 3.763 -32.131 1.00 92.38 243 PHE A O 1
ATOM 1815 N N . GLY A 1 244 ? -19.183 5.120 -33.908 1.00 90.56 244 GLY A N 1
ATOM 1816 C CA . GLY A 1 244 ? -20.610 5.397 -33.712 1.00 90.56 244 GLY A CA 1
ATOM 1817 C C . GLY A 1 244 ? -21.469 4.131 -33.688 1.00 90.56 244 GLY A C 1
ATOM 1818 O O . GLY A 1 244 ? -22.250 3.926 -32.756 1.00 90.56 244 GLY A O 1
ATOM 1819 N N . ALA A 1 245 ? -21.259 3.223 -34.646 1.00 90.50 245 ALA A N 1
ATOM 1820 C CA . ALA A 1 245 ? -21.977 1.948 -34.703 1.00 90.50 245 ALA A CA 1
ATOM 1821 C C . ALA A 1 245 ? -21.722 1.077 -33.459 1.00 90.50 245 ALA A C 1
ATOM 1823 O O . ALA A 1 245 ? -22.636 0.441 -32.926 1.00 90.50 245 ALA A O 1
ATOM 1824 N N . ARG A 1 246 ? -20.484 1.077 -32.944 1.00 92.25 246 ARG A N 1
ATOM 1825 C CA . ARG A 1 246 ? -20.140 0.379 -31.700 1.00 92.25 246 ARG A CA 1
ATOM 1826 C C . ARG A 1 246 ? -20.855 0.977 -30.492 1.00 92.25 246 ARG A C 1
ATOM 1828 O O . ARG A 1 246 ? -21.361 0.205 -29.679 1.00 92.25 246 ARG A O 1
ATOM 1835 N N . ILE A 1 247 ? -20.896 2.306 -30.368 1.00 92.62 247 ILE A N 1
ATOM 1836 C CA . ILE A 1 247 ? -21.606 2.987 -29.274 1.00 92.62 247 ILE A CA 1
ATOM 1837 C C . ILE A 1 247 ? -23.069 2.541 -29.275 1.00 92.62 247 ILE A C 1
ATOM 1839 O O . ILE A 1 247 ? -23.545 2.022 -28.270 1.00 92.62 247 ILE A O 1
ATOM 1843 N N . ALA A 1 248 ? -23.744 2.617 -30.424 1.00 90.94 248 ALA A N 1
ATOM 1844 C CA . ALA A 1 248 ? -25.129 2.173 -30.568 1.00 90.94 248 ALA A CA 1
ATOM 1845 C C . ALA A 1 248 ? -25.337 0.701 -30.177 1.00 90.94 248 ALA A C 1
ATOM 1847 O O . ALA A 1 248 ? -26.246 0.382 -29.405 1.00 90.94 248 ALA A O 1
ATOM 1848 N N . ALA A 1 249 ? -24.464 -0.196 -30.644 1.00 89.44 249 ALA A N 1
ATOM 1849 C CA . ALA A 1 249 ? -24.547 -1.617 -30.327 1.00 89.44 249 ALA A CA 1
ATOM 1850 C C . ALA A 1 249 ? -24.355 -1.904 -28.829 1.00 89.44 249 ALA A C 1
ATOM 1852 O O . ALA A 1 249 ? -25.068 -2.739 -28.266 1.00 89.44 249 ALA A O 1
ATOM 1853 N N . VAL A 1 250 ? -23.402 -1.232 -28.173 1.00 90.44 250 VAL A N 1
ATOM 1854 C CA . VAL A 1 250 ? -23.139 -1.411 -26.738 1.00 90.44 250 VAL A CA 1
ATOM 1855 C C . VAL A 1 250 ? -24.277 -0.834 -25.904 1.00 90.44 250 VAL A C 1
ATOM 1857 O O . VAL A 1 250 ? -24.776 -1.542 -25.031 1.00 90.44 250 VAL A O 1
ATOM 1860 N N . THR A 1 251 ? -24.758 0.369 -26.218 1.00 90.62 251 THR A N 1
ATOM 1861 C CA . THR A 1 251 ? -25.907 0.981 -25.535 1.00 90.62 251 THR A CA 1
ATOM 1862 C C . THR A 1 251 ? -27.151 0.104 -25.652 1.00 90.62 251 THR A C 1
ATOM 1864 O O . THR A 1 251 ? -27.793 -0.188 -24.648 1.00 90.62 251 THR A O 1
ATOM 1867 N N . ALA A 1 252 ? -27.430 -0.452 -26.834 1.00 88.38 252 ALA A N 1
ATOM 1868 C CA . ALA A 1 252 ? -28.562 -1.359 -27.010 1.00 88.38 252 ALA A CA 1
ATOM 1869 C C . ALA A 1 252 ? -28.420 -2.650 -26.181 1.00 88.38 252 ALA A C 1
ATOM 1871 O O . ALA A 1 252 ? -29.407 -3.187 -25.679 1.00 88.38 252 ALA A O 1
ATOM 1872 N N . ARG A 1 253 ? -27.197 -3.186 -26.025 1.00 88.62 253 ARG A N 1
ATOM 1873 C CA . ARG A 1 253 ? -26.942 -4.342 -25.141 1.00 88.62 253 ARG A CA 1
ATOM 1874 C C . ARG A 1 253 ? -27.122 -3.975 -23.671 1.00 88.62 253 ARG A C 1
ATOM 1876 O O . ARG A 1 253 ? -27.667 -4.789 -22.932 1.00 88.62 253 ARG A O 1
ATOM 1883 N N . TRP A 1 254 ? -26.691 -2.780 -23.280 1.00 88.88 254 TRP A N 1
ATOM 1884 C CA . TRP A 1 254 ? -26.823 -2.267 -21.923 1.00 88.88 254 TRP A CA 1
ATOM 1885 C C . TRP A 1 254 ? -28.294 -2.113 -21.527 1.00 88.88 254 TRP A C 1
ATOM 1887 O O . TRP A 1 254 ? -28.724 -2.733 -20.557 1.00 88.88 254 TRP A O 1
ATOM 1897 N N . ILE A 1 255 ? -29.099 -1.432 -22.349 1.00 86.44 255 ILE A N 1
ATOM 1898 C CA . ILE A 1 255 ? -30.544 -1.267 -22.117 1.00 86.44 255 ILE A CA 1
ATOM 1899 C C . ILE A 1 255 ? -31.245 -2.632 -22.050 1.00 86.44 255 ILE A C 1
ATOM 1901 O O . ILE A 1 255 ? -31.987 -2.901 -21.108 1.00 86.44 255 ILE A O 1
ATOM 1905 N N . ARG A 1 256 ? -30.953 -3.549 -22.988 1.00 82.75 256 ARG A N 1
ATOM 1906 C CA . ARG A 1 256 ? -31.511 -4.917 -22.962 1.00 82.75 256 ARG A CA 1
ATOM 1907 C C . ARG A 1 256 ? -31.164 -5.682 -21.688 1.00 82.75 256 ARG A C 1
ATOM 1909 O O . ARG A 1 256 ? -31.977 -6.463 -21.212 1.00 82.75 256 ARG A O 1
ATOM 1916 N N . SER A 1 257 ? -29.961 -5.489 -21.148 1.00 76.00 257 SER A N 1
ATOM 1917 C CA . SER A 1 257 ? -29.557 -6.147 -19.903 1.00 76.00 257 SER A CA 1
ATOM 1918 C C . SER A 1 257 ? -30.263 -5.581 -18.669 1.00 76.00 257 SER A C 1
ATOM 1920 O O . SER A 1 257 ? -30.446 -6.312 -17.701 1.00 76.00 257 SER A O 1
ATOM 1922 N N . GLN A 1 258 ? -30.708 -4.321 -18.723 1.00 68.31 258 GLN A N 1
ATOM 1923 C CA . GLN A 1 258 ? -31.498 -3.694 -17.662 1.00 68.31 258 GLN A CA 1
ATOM 1924 C C . GLN A 1 258 ? -32.998 -4.019 -17.759 1.00 68.31 258 GLN A C 1
ATOM 1926 O O . GLN A 1 258 ? -33.670 -4.064 -16.733 1.00 68.31 258 GLN A O 1
ATOM 1931 N N . ALA A 1 259 ? -33.519 -4.293 -18.960 1.00 59.22 259 ALA A N 1
ATOM 1932 C CA . ALA A 1 259 ? -34.945 -4.542 -19.195 1.00 59.22 259 ALA A CA 1
ATOM 1933 C C . ALA A 1 259 ? -35.460 -5.925 -18.728 1.00 59.22 259 ALA A C 1
ATOM 1935 O O . ALA A 1 259 ? -36.667 -6.137 -18.692 1.00 59.22 259 ALA A O 1
ATOM 1936 N N . GLY A 1 260 ? -34.586 -6.859 -18.330 1.00 48.38 260 GLY A N 1
ATOM 1937 C CA . GLY A 1 260 ? -34.980 -8.246 -18.036 1.00 48.38 260 GLY A CA 1
ATOM 1938 C C . GLY A 1 260 ? -35.396 -9.026 -19.301 1.00 48.38 260 GLY A C 1
ATOM 1939 O O . GLY A 1 260 ? -35.602 -8.433 -20.359 1.00 48.38 260 GLY A O 1
ATOM 1940 N N . PRO A 1 261 ? -35.446 -10.370 -19.268 1.00 45.72 261 PRO A N 1
ATOM 1941 C CA . PRO A 1 261 ? -35.876 -11.143 -20.428 1.00 45.72 261 PRO A CA 1
ATOM 1942 C C . PRO A 1 261 ? -37.394 -11.022 -20.625 1.00 45.72 261 PRO A C 1
ATOM 1944 O O . PRO A 1 261 ? -38.155 -11.430 -19.754 1.00 45.72 261 PRO A O 1
ATOM 1947 N N . ASP A 1 262 ? -37.823 -10.518 -21.786 1.00 45.28 262 ASP A N 1
ATOM 1948 C CA . ASP A 1 262 ? -39.163 -10.796 -22.312 1.00 45.28 262 ASP A CA 1
ATOM 1949 C C . ASP A 1 262 ? -39.299 -12.314 -22.508 1.00 45.28 262 ASP A C 1
ATOM 1951 O O . ASP A 1 262 ? -38.449 -12.955 -23.140 1.00 45.28 262 ASP A O 1
ATOM 1955 N N . ASP A 1 263 ? -40.366 -12.888 -21.956 1.00 42.56 263 ASP A N 1
ATOM 1956 C CA . ASP A 1 263 ? -40.686 -14.316 -21.975 1.00 42.56 263 ASP A CA 1
ATOM 1957 C C . ASP A 1 263 ? -41.035 -14.808 -23.396 1.00 42.56 263 ASP A C 1
ATOM 1959 O O . ASP A 1 263 ? -42.181 -15.087 -23.740 1.00 42.56 263 ASP A O 1
ATOM 1963 N N . GLY A 1 264 ? -40.018 -14.942 -24.247 1.00 37.62 264 GLY A N 1
ATOM 1964 C CA . GLY A 1 264 ? -40.071 -15.613 -25.544 1.00 37.62 264 GLY A CA 1
ATOM 1965 C C . GLY A 1 264 ? -39.288 -16.919 -25.484 1.00 37.62 264 GLY A C 1
ATOM 1966 O O . GLY A 1 264 ? -38.064 -16.929 -25.592 1.00 37.62 264 GLY A O 1
ATOM 1967 N N . GLY A 1 265 ? -39.991 -18.033 -25.273 1.00 40.03 265 GLY A N 1
ATOM 1968 C CA . GLY A 1 265 ? -39.411 -19.327 -24.921 1.00 40.03 265 GLY A CA 1
ATOM 1969 C C . GLY A 1 265 ? -38.363 -19.875 -25.898 1.00 40.03 265 GLY A C 1
ATOM 1970 O O . GLY A 1 265 ? -38.693 -20.493 -26.906 1.00 40.03 265 GLY A O 1
ATOM 1971 N N . HIS A 1 266 ? -37.087 -19.781 -25.523 1.00 33.78 266 HIS A N 1
ATOM 1972 C CA . HIS A 1 266 ? -36.079 -20.776 -25.888 1.00 33.78 266 HIS A CA 1
ATOM 1973 C C . HIS A 1 266 ? -34.936 -20.774 -24.864 1.00 33.78 266 HIS A C 1
ATOM 1975 O O . HIS A 1 266 ? -34.075 -19.900 -24.862 1.00 33.78 266 HIS A O 1
ATOM 1981 N N . GLN A 1 267 ? -34.939 -21.760 -23.967 1.00 30.42 267 GLN A N 1
ATOM 1982 C CA . GLN A 1 267 ? -33.865 -21.992 -22.999 1.00 30.42 267 GLN A CA 1
ATOM 1983 C C . GLN A 1 267 ? -32.664 -22.652 -23.711 1.00 30.42 267 GLN A C 1
ATOM 1985 O O . GLN A 1 267 ? -32.826 -23.761 -24.224 1.00 30.42 267 GLN A O 1
ATOM 1990 N N . PRO A 1 268 ? -31.459 -22.049 -23.746 1.00 31.62 268 PRO A N 1
ATOM 1991 C CA . PRO A 1 268 ? -30.250 -22.769 -24.137 1.00 31.62 268 PRO A CA 1
ATOM 1992 C C . PRO A 1 268 ? -29.742 -23.644 -22.970 1.00 31.62 268 PRO A C 1
ATOM 1994 O O . PRO A 1 268 ? -30.104 -23.412 -21.811 1.00 31.62 268 PRO A O 1
ATOM 1997 N N . PRO A 1 269 ? -28.940 -24.691 -23.249 1.00 34.78 269 PRO A N 1
ATOM 1998 C CA . PRO A 1 269 ? -28.721 -25.786 -22.313 1.00 34.78 269 PRO A CA 1
ATOM 1999 C C . PRO A 1 269 ? -27.894 -25.338 -21.105 1.00 34.78 269 PRO A C 1
ATOM 2001 O O . PRO A 1 269 ? -26.790 -24.809 -21.228 1.00 34.78 269 PRO A O 1
ATOM 2004 N N . ARG A 1 270 ? -28.444 -25.591 -19.914 1.00 34.00 270 ARG A N 1
ATOM 2005 C CA . ARG A 1 270 ? -27.768 -25.424 -18.627 1.00 34.00 270 ARG A CA 1
ATOM 2006 C C . ARG A 1 270 ? -26.646 -26.458 -18.501 1.00 34.00 270 ARG A C 1
ATOM 2008 O O . ARG A 1 270 ? -26.904 -27.593 -18.116 1.00 34.00 270 ARG A O 1
ATOM 2015 N N . ASN A 1 271 ? -25.402 -26.056 -18.750 1.00 32.75 271 ASN A N 1
ATOM 2016 C CA . ASN A 1 271 ? -24.263 -26.741 -18.145 1.00 32.75 271 ASN A CA 1
ATOM 2017 C C . ASN A 1 271 ? -24.167 -26.299 -16.683 1.00 32.75 271 ASN A C 1
ATOM 2019 O O . ASN A 1 271 ? -23.974 -25.128 -16.362 1.00 32.75 271 ASN A O 1
ATOM 2023 N N . HIS A 1 272 ? -24.377 -27.263 -15.796 1.00 38.84 272 HIS A N 1
ATOM 2024 C CA . HIS A 1 272 ? -24.359 -27.095 -14.356 1.00 38.84 272 HIS A CA 1
ATOM 2025 C C . HIS A 1 272 ? -22.942 -26.778 -13.850 1.00 38.84 272 HIS A C 1
ATOM 2027 O O . HIS A 1 272 ? -22.175 -27.690 -13.562 1.00 38.84 272 HIS A O 1
ATOM 2033 N N . LEU A 1 273 ? -22.625 -25.498 -13.641 1.00 32.47 273 LEU A N 1
ATOM 2034 C CA . LEU A 1 273 ? -21.763 -25.104 -12.525 1.00 32.47 273 LEU A CA 1
ATOM 2035 C C . LEU A 1 273 ? -22.667 -24.578 -11.410 1.00 32.47 273 LEU A C 1
ATOM 2037 O O . LEU A 1 273 ? -23.264 -23.509 -11.515 1.00 32.47 273 LEU A O 1
ATOM 2041 N N . LYS A 1 274 ? -22.805 -25.367 -10.341 1.00 33.00 274 LYS A N 1
ATOM 2042 C CA . LYS A 1 274 ? -23.441 -24.934 -9.096 1.00 33.00 274 LYS A CA 1
ATOM 2043 C C . LYS A 1 274 ? -22.516 -23.929 -8.405 1.00 33.00 274 LYS A C 1
ATOM 2045 O O . LYS A 1 274 ? -21.699 -24.311 -7.577 1.00 33.00 274 LYS A O 1
ATOM 2050 N N . ILE A 1 275 ? -22.656 -22.654 -8.746 1.00 34.50 275 ILE A N 1
ATOM 2051 C CA . ILE A 1 275 ? -22.264 -21.560 -7.856 1.00 34.50 275 ILE A CA 1
ATOM 2052 C C . ILE A 1 275 ? -23.359 -21.496 -6.781 1.00 34.50 275 ILE A C 1
ATOM 2054 O O . ILE A 1 275 ? -24.539 -21.442 -7.147 1.00 34.50 275 ILE A O 1
ATOM 2058 N N . PRO A 1 276 ? -23.047 -21.549 -5.475 1.00 32.06 276 PRO A N 1
ATOM 2059 C CA . PRO A 1 276 ? -24.051 -21.293 -4.456 1.00 32.06 276 PRO A CA 1
ATOM 2060 C C . PRO A 1 276 ? -24.536 -19.854 -4.642 1.00 32.06 276 PRO A C 1
ATOM 2062 O O . PRO A 1 276 ? -23.775 -18.909 -4.444 1.00 32.06 276 PRO A O 1
ATOM 2065 N N . LEU A 1 277 ? -25.797 -19.693 -5.052 1.00 30.03 277 LEU A N 1
ATOM 2066 C CA . LEU A 1 277 ? -26.500 -18.424 -4.928 1.00 30.03 277 LEU A CA 1
ATOM 2067 C C . LEU A 1 277 ? -26.377 -17.998 -3.462 1.00 30.03 277 LEU A C 1
ATOM 2069 O O . LEU A 1 277 ? -26.887 -18.684 -2.571 1.00 30.03 277 LEU A O 1
ATOM 2073 N N . LEU A 1 278 ? -25.709 -16.870 -3.226 1.00 32.41 278 LEU A N 1
ATOM 2074 C CA . LEU A 1 278 ? -25.901 -16.079 -2.021 1.00 32.41 278 LEU A CA 1
ATOM 2075 C C . LEU A 1 278 ? -27.411 -15.918 -1.840 1.00 32.41 278 LEU A C 1
ATOM 2077 O O . LEU A 1 278 ? -28.078 -15.253 -2.634 1.00 32.41 278 LEU A O 1
ATOM 2081 N N . ARG A 1 279 ? -27.962 -16.579 -0.817 1.00 32.06 279 ARG A N 1
ATOM 2082 C CA . ARG A 1 279 ? -29.268 -16.207 -0.283 1.00 32.06 279 ARG A CA 1
ATOM 2083 C C . ARG A 1 279 ? -29.174 -14.718 0.012 1.00 32.06 279 ARG A C 1
ATOM 2085 O O . ARG A 1 279 ? -28.384 -14.320 0.865 1.00 32.06 279 ARG A O 1
ATOM 2092 N N . GLN A 1 280 ? -29.959 -13.922 -0.707 1.00 34.78 280 GLN A N 1
ATOM 2093 C CA . GLN A 1 280 ? -30.271 -12.567 -0.289 1.00 34.78 280 GLN A CA 1
ATOM 2094 C C . GLN A 1 280 ? -30.727 -12.657 1.167 1.00 34.78 280 GLN A C 1
ATOM 2096 O O . GLN A 1 280 ? -31.712 -13.330 1.485 1.00 34.78 280 GLN A O 1
ATOM 2101 N N . ALA A 1 281 ? -29.935 -12.065 2.058 1.00 29.06 281 ALA A N 1
ATOM 2102 C CA . ALA A 1 281 ? -30.358 -11.830 3.422 1.00 29.06 281 ALA A CA 1
ATOM 2103 C C . ALA A 1 281 ? -31.659 -11.012 3.361 1.00 29.06 281 ALA A C 1
ATOM 2105 O O . ALA A 1 281 ? -31.770 -10.129 2.505 1.00 29.06 281 ALA A O 1
ATOM 2106 N N . PRO A 1 282 ? -32.657 -11.302 4.212 1.00 28.30 282 PRO A N 1
ATOM 2107 C CA . PRO A 1 282 ? -33.864 -10.497 4.234 1.00 28.30 282 PRO A CA 1
ATOM 2108 C C . PRO A 1 282 ? -33.469 -9.052 4.539 1.00 28.30 282 PRO A C 1
ATOM 2110 O O . PRO A 1 282 ? -32.594 -8.812 5.377 1.00 28.30 282 PRO A O 1
ATOM 2113 N N . ALA A 1 283 ? -34.101 -8.115 3.832 1.00 31.83 283 ALA A N 1
ATOM 2114 C CA . ALA A 1 283 ? -33.984 -6.691 4.085 1.00 31.83 283 ALA A CA 1
ATOM 2115 C C . ALA A 1 283 ? -34.146 -6.444 5.590 1.00 31.83 283 ALA A C 1
ATOM 2117 O O . ALA A 1 283 ? -35.238 -6.611 6.138 1.00 31.83 283 ALA A O 1
ATOM 2118 N N . ARG A 1 284 ? -33.048 -6.084 6.266 1.00 31.14 284 ARG A N 1
ATOM 2119 C CA . ARG A 1 284 ? -33.151 -5.477 7.587 1.00 31.14 284 ARG A CA 1
ATOM 2120 C C . ARG A 1 284 ? -33.764 -4.111 7.359 1.00 31.14 284 ARG A C 1
ATOM 2122 O O . ARG A 1 284 ? -33.153 -3.220 6.778 1.00 31.14 284 ARG A O 1
ATOM 2129 N N . THR A 1 285 ? -35.016 -4.016 7.767 1.00 31.27 285 THR A N 1
ATOM 2130 C CA . THR A 1 285 ? -35.674 -2.781 8.161 1.00 31.27 285 THR A CA 1
ATOM 2131 C C . THR A 1 285 ? -34.682 -1.857 8.855 1.00 31.27 285 THR A C 1
ATOM 2133 O O . THR A 1 285 ? -34.045 -2.272 9.819 1.00 31.27 285 THR A O 1
ATOM 2136 N N . SER A 1 286 ? -34.574 -0.640 8.324 1.00 42.16 286 SER A N 1
ATOM 2137 C CA . SER A 1 286 ? -34.038 0.575 8.943 1.00 42.16 286 SER A CA 1
ATOM 2138 C C . SER A 1 286 ? -33.688 0.441 10.433 1.00 42.16 286 SER A C 1
ATOM 2140 O O . SER A 1 286 ? -34.519 0.701 11.303 1.00 42.16 286 SER A O 1
ATOM 2142 N N . GLU A 1 287 ? -32.438 0.091 10.712 1.00 34.84 287 GLU A N 1
ATOM 2143 C CA . GLU A 1 287 ? -31.779 0.398 11.974 1.00 34.84 287 GLU A CA 1
ATOM 2144 C C . GLU A 1 287 ? -30.717 1.444 11.641 1.00 34.84 287 GLU A C 1
ATOM 2146 O O . GLU A 1 287 ? -29.933 1.271 10.713 1.00 34.84 287 GLU A O 1
ATOM 2151 N N . ILE A 1 288 ? -30.803 2.572 12.336 1.00 37.91 288 ILE A N 1
ATOM 2152 C CA . ILE A 1 288 ? -29.945 3.759 12.274 1.00 37.91 288 ILE A CA 1
ATOM 2153 C C . ILE A 1 288 ? -28.504 3.368 11.890 1.00 37.91 288 ILE A C 1
ATOM 2155 O O . ILE A 1 288 ? -27.868 2.640 12.648 1.00 37.91 288 ILE A O 1
ATOM 2159 N N . GLU A 1 289 ? -27.992 3.834 10.738 1.00 44.66 289 GLU A N 1
ATOM 2160 C CA . GLU A 1 289 ? -26.575 3.692 10.361 1.00 44.66 289 GLU A CA 1
ATOM 2161 C C . GLU A 1 289 ? -25.720 4.323 11.467 1.00 44.66 289 GLU A C 1
ATOM 2163 O O . GLU A 1 289 ? -25.532 5.538 11.533 1.00 44.66 289 GLU A O 1
ATOM 2168 N N . THR A 1 290 ? -25.242 3.508 12.404 1.00 54.75 290 THR A N 1
ATOM 2169 C CA . THR A 1 290 ? -24.263 3.947 13.389 1.00 54.75 290 THR A CA 1
ATOM 2170 C C . THR A 1 290 ? -22.934 4.078 12.666 1.00 54.75 290 THR A C 1
ATOM 2172 O O . THR A 1 290 ? -22.249 3.084 12.430 1.00 54.75 290 THR A O 1
ATOM 2175 N N . THR A 1 291 ? -22.588 5.306 12.287 1.00 81.44 291 THR A N 1
ATOM 2176 C CA . THR A 1 291 ? -21.259 5.675 11.802 1.00 81.44 291 THR A CA 1
ATOM 2177 C C . THR A 1 291 ? -20.192 5.096 12.736 1.00 81.44 291 THR A C 1
ATOM 2179 O O . THR A 1 291 ? -20.224 5.353 13.941 1.00 81.44 291 THR A O 1
ATOM 2182 N N . THR A 1 292 ? -19.257 4.304 12.199 1.00 90.31 292 THR A N 1
ATOM 2183 C CA . THR A 1 292 ? -18.210 3.660 13.013 1.00 90.31 292 THR A CA 1
ATOM 2184 C C . THR A 1 292 ? -17.295 4.727 13.606 1.00 90.31 292 THR A C 1
ATOM 2186 O O . THR A 1 292 ? -16.704 5.515 12.865 1.00 90.31 292 THR A O 1
ATOM 2189 N N . LYS A 1 293 ? -17.141 4.746 14.930 1.00 94.38 293 LYS A N 1
ATOM 2190 C CA . LYS A 1 293 ? -16.308 5.721 15.640 1.00 94.38 293 LYS A CA 1
ATOM 2191 C C . LYS A 1 293 ? -14.879 5.225 15.765 1.00 94.38 293 LYS A C 1
ATOM 2193 O O . LYS A 1 293 ? -14.619 4.203 16.400 1.00 94.38 293 LYS A O 1
ATOM 2198 N N . VAL A 1 294 ? -13.938 5.980 15.219 1.00 95.06 294 VAL A N 1
ATOM 2199 C CA . VAL A 1 294 ? -12.515 5.642 15.216 1.00 95.06 294 VAL A CA 1
ATOM 2200 C C . VAL A 1 294 ? -11.743 6.650 16.048 1.00 95.06 294 VAL A C 1
ATOM 2202 O O . VAL A 1 294 ? -11.851 7.851 15.828 1.00 95.06 294 VAL A O 1
ATOM 2205 N N . PHE A 1 295 ? -10.925 6.174 16.977 1.00 94.06 295 PHE A N 1
ATOM 2206 C CA . PHE A 1 295 ? -9.990 7.000 17.732 1.00 94.06 295 PHE A CA 1
ATOM 2207 C C . PHE A 1 295 ? -8.549 6.621 17.381 1.00 94.06 295 PHE A C 1
ATOM 2209 O O . PHE A 1 295 ? -8.227 5.447 17.218 1.00 94.06 295 PHE A O 1
ATOM 2216 N N . VAL A 1 296 ? -7.665 7.611 17.259 1.00 93.06 296 VAL A N 1
ATOM 2217 C CA . VAL A 1 296 ? -6.227 7.385 17.056 1.00 93.06 296 VAL A CA 1
ATOM 2218 C C . VAL A 1 296 ? -5.482 8.025 18.219 1.00 93.06 296 VAL A C 1
ATOM 2220 O O . VAL A 1 296 ? -5.446 9.253 18.348 1.00 93.06 296 VAL A O 1
ATOM 2223 N N . ASP A 1 297 ? -4.877 7.182 19.048 1.00 87.44 297 ASP A N 1
ATOM 2224 C CA . ASP A 1 297 ? -4.021 7.569 20.162 1.00 87.44 297 ASP A CA 1
ATOM 2225 C C . ASP A 1 297 ? -2.560 7.592 19.672 1.00 87.44 297 ASP A C 1
ATOM 2227 O O . ASP A 1 297 ? -2.052 6.589 19.171 1.00 87.44 297 ASP A O 1
ATOM 2231 N N . GLY A 1 298 ? -1.883 8.744 19.741 1.00 81.38 298 GLY A N 1
ATOM 2232 C CA . GLY A 1 298 ? -0.540 8.934 19.157 1.00 81.38 298 GLY A CA 1
ATOM 2233 C C . GLY A 1 298 ? -0.511 9.570 17.756 1.00 81.38 298 GLY A C 1
ATOM 2234 O O . GLY A 1 298 ? 0.189 9.106 16.856 1.00 81.38 298 GLY A O 1
ATOM 2235 N N . GLN A 1 299 ? -1.242 10.672 17.570 1.00 70.62 299 GLN A N 1
ATOM 2236 C CA . GLN A 1 299 ? -1.456 11.336 16.268 1.00 70.62 299 GLN A CA 1
ATOM 2237 C C . GLN A 1 299 ? -0.213 12.023 15.675 1.00 70.62 299 GLN A C 1
ATOM 2239 O O . GLN A 1 299 ? -0.221 12.435 14.522 1.00 70.62 299 GLN A O 1
ATOM 2244 N N . GLU A 1 300 ? 0.867 12.160 16.446 1.00 70.69 300 GLU A N 1
ATOM 2245 C CA . GLU A 1 300 ? 2.084 12.846 16.004 1.00 70.69 300 GLU A CA 1
ATOM 2246 C C . GLU A 1 300 ? 3.097 11.919 15.323 1.00 70.69 300 GLU A C 1
ATOM 2248 O O . GLU A 1 300 ? 4.032 12.409 14.692 1.00 70.69 300 GLU A O 1
ATOM 2253 N N . GLY A 1 301 ? 2.961 10.601 15.456 1.00 78.62 301 GLY A N 1
ATOM 2254 C CA . GLY A 1 301 ? 3.843 9.656 14.775 1.00 78.62 301 GLY A CA 1
ATOM 2255 C C . GLY A 1 301 ? 3.619 9.668 13.262 1.00 78.62 301 GLY A C 1
ATOM 2256 O O . GLY A 1 301 ? 2.535 9.997 12.791 1.00 78.62 301 GLY A O 1
ATOM 2257 N N . THR A 1 302 ? 4.623 9.257 12.488 1.00 83.31 302 THR A N 1
ATOM 2258 C CA . THR A 1 302 ? 4.479 9.074 11.032 1.00 83.31 302 THR A CA 1
ATOM 2259 C C . THR A 1 302 ? 3.349 8.098 10.698 1.00 83.31 302 THR A C 1
ATOM 2261 O O . THR A 1 302 ? 2.545 8.378 9.814 1.00 83.31 302 THR A O 1
ATOM 2264 N N . THR A 1 303 ? 3.231 7.006 11.462 1.00 85.50 303 THR A N 1
ATOM 2265 C CA . THR A 1 303 ? 2.120 6.048 11.359 1.00 85.50 303 THR A CA 1
ATOM 2266 C C . THR A 1 303 ? 0.775 6.688 11.703 1.00 85.50 303 THR A C 1
ATOM 2268 O O . THR A 1 303 ? -0.166 6.578 10.927 1.00 85.50 303 THR A O 1
ATOM 2271 N N . GLY A 1 304 ? 0.685 7.405 12.830 1.00 86.50 304 GLY A N 1
ATOM 2272 C CA . GLY A 1 304 ? -0.556 8.056 13.261 1.00 86.50 304 GLY A CA 1
ATOM 2273 C C . GLY A 1 304 ? -1.061 9.065 12.231 1.00 86.50 304 GLY A C 1
ATOM 2274 O O . GLY A 1 304 ? -2.215 8.990 11.816 1.00 86.50 304 GLY A O 1
ATOM 2275 N N . LEU A 1 305 ? -0.179 9.943 11.743 1.00 86.88 305 LEU A N 1
ATOM 2276 C CA . LEU A 1 305 ? -0.494 10.918 10.693 1.00 86.88 305 LEU A CA 1
ATOM 2277 C C . LEU A 1 305 ? -0.992 10.245 9.410 1.00 86.88 305 LEU A C 1
ATOM 2279 O O . LEU A 1 305 ? -1.969 10.698 8.819 1.00 86.88 305 LEU A O 1
ATOM 2283 N N . LYS A 1 306 ? -0.358 9.143 8.995 1.00 89.69 306 LYS A N 1
ATOM 2284 C CA . LYS A 1 306 ? -0.766 8.429 7.784 1.00 89.69 306 LYS A CA 1
ATOM 2285 C C . LYS A 1 306 ? -2.100 7.697 7.961 1.00 89.69 306 LYS A C 1
ATOM 2287 O O . LYS A 1 306 ? -2.900 7.682 7.032 1.00 89.69 306 LYS A O 1
ATOM 2292 N N . ILE A 1 307 ? -2.386 7.152 9.147 1.00 91.00 307 ILE A N 1
ATOM 2293 C CA . ILE A 1 307 ? -3.713 6.604 9.475 1.00 91.00 307 ILE A CA 1
ATOM 2294 C C . ILE A 1 307 ? -4.781 7.700 9.378 1.00 91.00 307 ILE A C 1
ATOM 2296 O O . ILE A 1 307 ? -5.816 7.470 8.761 1.00 91.00 307 ILE A O 1
ATOM 2300 N N . PHE A 1 308 ? -4.527 8.907 9.898 1.00 89.38 308 PHE A N 1
ATOM 2301 C CA . PHE A 1 308 ? -5.448 10.037 9.711 1.00 89.38 308 PHE A CA 1
ATOM 2302 C C . PHE A 1 308 ? -5.683 10.376 8.247 1.00 89.38 308 PHE A C 1
ATOM 2304 O O . PHE A 1 308 ? -6.818 10.658 7.873 1.00 89.38 308 PHE A O 1
ATOM 2311 N N . GLU A 1 309 ? -4.635 10.340 7.428 1.00 89.44 309 GLU A N 1
ATOM 2312 C CA . GLU A 1 309 ? -4.754 10.583 5.994 1.00 89.44 309 GLU A CA 1
ATOM 2313 C C . GLU A 1 309 ? -5.712 9.567 5.349 1.00 89.44 309 GLU A C 1
ATOM 2315 O O . GLU A 1 309 ? -6.674 9.973 4.699 1.00 89.44 309 GLU A O 1
ATOM 2320 N N . TYR A 1 310 ? -5.541 8.266 5.622 1.00 90.69 310 TYR A N 1
ATOM 2321 C CA . TYR A 1 310 ? -6.457 7.220 5.142 1.00 90.69 310 TYR A CA 1
ATOM 2322 C C . TYR A 1 310 ? -7.893 7.418 5.645 1.00 90.69 310 TYR A C 1
ATOM 2324 O O . TYR A 1 310 ? -8.843 7.344 4.867 1.00 90.69 310 TYR A O 1
ATOM 2332 N N . LEU A 1 311 ? -8.066 7.703 6.939 1.00 90.38 311 LEU A N 1
ATOM 2333 C CA . LEU A 1 311 ? -9.390 7.891 7.537 1.00 90.38 311 LEU A CA 1
ATOM 2334 C C . LEU A 1 311 ? -10.098 9.146 7.009 1.00 90.38 311 LEU A C 1
ATOM 2336 O O . LEU A 1 311 ? -11.312 9.134 6.856 1.00 90.38 311 LEU A O 1
ATOM 2340 N N . SER A 1 312 ? -9.364 10.214 6.685 1.00 86.94 312 SER A N 1
ATOM 2341 C CA . SER A 1 312 ? -9.952 11.462 6.176 1.00 86.94 312 SER A CA 1
ATOM 2342 C C . SER A 1 312 ? -10.560 11.341 4.776 1.00 86.94 312 SER A C 1
ATOM 2344 O O . SER A 1 312 ? -11.375 12.173 4.387 1.00 86.94 312 SER A O 1
ATOM 2346 N N . GLN A 1 313 ? -10.186 10.300 4.030 1.00 86.25 313 GLN A N 1
ATOM 2347 C CA . GLN A 1 313 ? -10.751 9.989 2.716 1.00 86.25 313 GLN A CA 1
ATOM 2348 C C . GLN A 1 313 ? -12.060 9.188 2.820 1.00 86.25 313 GLN A C 1
ATOM 2350 O O . GLN A 1 313 ? -12.762 9.020 1.821 1.00 86.25 313 GLN A O 1
ATOM 2355 N N . ARG A 1 314 ? -12.412 8.701 4.018 1.00 85.88 314 ARG A N 1
ATOM 2356 C CA . ARG A 1 314 ? -13.607 7.891 4.269 1.00 85.88 314 ARG A CA 1
ATOM 2357 C C . ARG A 1 314 ? -14.756 8.733 4.807 1.00 85.88 314 ARG A C 1
ATOM 2359 O O . ARG A 1 314 ? -14.568 9.610 5.642 1.00 85.88 314 ARG A O 1
ATOM 2366 N N . ARG A 1 315 ? -15.964 8.450 4.314 1.00 83.31 315 ARG A N 1
ATOM 2367 C CA . ARG A 1 315 ? -17.206 9.154 4.697 1.00 83.31 315 ARG A CA 1
ATOM 2368 C C . ARG A 1 315 ? -18.138 8.312 5.565 1.00 83.31 315 ARG A C 1
ATOM 2370 O O . ARG A 1 315 ? -19.125 8.824 6.070 1.00 83.31 315 ARG A O 1
ATOM 2377 N N . ASP A 1 316 ? -17.816 7.039 5.733 1.00 85.00 316 ASP A N 1
ATOM 2378 C CA . ASP A 1 316 ? -18.592 6.051 6.477 1.00 85.00 316 ASP A CA 1
ATOM 2379 C C . ASP A 1 316 ? -18.136 5.904 7.945 1.00 85.00 316 ASP A C 1
ATOM 2381 O O . ASP A 1 316 ? -18.617 5.039 8.675 1.00 85.00 316 ASP A O 1
ATOM 2385 N N . MET A 1 317 ? -17.206 6.757 8.395 1.00 88.69 317 MET A N 1
ATOM 2386 C CA . MET A 1 317 ? -16.605 6.700 9.730 1.00 88.69 317 MET A CA 1
ATOM 2387 C C . MET A 1 317 ? -16.537 8.087 10.381 1.00 88.69 317 MET A C 1
ATOM 2389 O O . MET A 1 317 ? -16.360 9.101 9.709 1.00 88.69 317 MET A O 1
ATOM 2393 N N . GLU A 1 318 ? -16.626 8.125 11.708 1.00 91.25 318 GLU A N 1
ATOM 2394 C CA . GLU A 1 318 ? -16.475 9.325 12.529 1.00 91.25 318 GLU A CA 1
ATOM 2395 C C . GLU A 1 318 ? -15.134 9.240 13.256 1.00 91.25 318 GLU A C 1
ATOM 2397 O O . GLU A 1 318 ? -14.911 8.338 14.063 1.00 91.25 318 GLU A O 1
ATOM 2402 N N . VAL A 1 319 ? -14.224 10.177 12.990 1.00 91.44 319 VAL A N 1
ATOM 2403 C CA . VAL A 1 319 ? -12.909 10.187 13.638 1.00 91.44 319 VAL A CA 1
ATOM 2404 C C . VAL A 1 319 ? -12.949 11.052 14.896 1.00 91.44 319 VAL A C 1
ATOM 2406 O O . VAL A 1 319 ? -13.001 12.281 14.819 1.00 91.44 319 VAL A O 1
ATOM 2409 N N . LEU A 1 320 ? -12.879 10.410 16.060 1.00 90.31 320 LEU A N 1
ATOM 2410 C CA . LEU A 1 320 ? -12.790 11.064 17.360 1.00 90.31 320 LEU A CA 1
ATOM 2411 C C . LEU A 1 320 ? -11.421 11.738 17.517 1.00 90.31 320 LEU A C 1
ATOM 2413 O O . LEU A 1 320 ? -10.373 11.127 17.285 1.00 90.31 320 LEU A O 1
ATOM 2417 N N . ARG A 1 321 ? -11.420 13.007 17.933 1.00 86.81 321 ARG A N 1
ATOM 2418 C CA . ARG A 1 321 ? -10.201 13.801 18.136 1.00 86.81 321 ARG A CA 1
ATOM 2419 C C . ARG A 1 321 ? -9.995 14.120 19.610 1.00 86.81 321 ARG A C 1
ATOM 2421 O O . ARG A 1 321 ? -10.950 14.381 20.333 1.00 86.81 321 ARG A O 1
ATOM 2428 N N . ILE A 1 322 ? -8.731 14.129 20.016 1.00 84.19 322 ILE A N 1
ATOM 2429 C CA . ILE A 1 322 ? -8.284 14.566 21.336 1.00 84.19 322 ILE A CA 1
ATOM 2430 C C . ILE A 1 322 ? -7.583 15.916 21.191 1.00 84.19 322 ILE A C 1
ATOM 2432 O O . ILE A 1 322 ? -6.767 16.099 20.286 1.00 84.19 322 ILE A O 1
ATOM 2436 N N . GLU A 1 323 ? -7.907 16.863 22.069 1.00 80.88 323 GLU A N 1
ATOM 2437 C CA . GLU A 1 323 ? -7.221 18.156 22.125 1.00 80.88 323 GLU A CA 1
ATOM 2438 C C . GLU A 1 323 ? -5.740 17.963 22.472 1.00 80.88 323 GLU A C 1
ATOM 2440 O O . GLU A 1 323 ? -5.397 17.190 23.368 1.00 80.88 323 GLU A O 1
ATOM 2445 N N . ASP A 1 324 ? -4.856 18.709 21.808 1.00 75.81 324 ASP A N 1
ATOM 2446 C CA . ASP A 1 324 ? -3.398 18.581 21.932 1.00 75.81 324 ASP A CA 1
ATOM 2447 C C . ASP A 1 324 ? -2.908 18.656 23.384 1.00 75.81 324 ASP A C 1
ATOM 2449 O O . ASP A 1 324 ? -2.067 17.858 23.801 1.00 75.81 324 ASP A O 1
ATOM 2453 N N . ALA A 1 325 ? -3.494 19.554 24.181 1.00 79.19 325 ALA A N 1
ATOM 2454 C CA . ALA A 1 325 ? -3.161 19.729 25.593 1.00 79.19 325 ALA A CA 1
ATOM 2455 C C . ALA A 1 325 ? -3.574 18.537 26.478 1.00 79.19 325 ALA A C 1
ATOM 2457 O O . ALA A 1 325 ? -2.958 18.306 27.517 1.00 79.19 325 ALA A O 1
ATOM 2458 N N . LYS A 1 326 ? -4.587 17.762 26.068 1.00 80.56 326 LYS A N 1
ATOM 2459 C CA . LYS A 1 326 ? -5.148 16.630 26.826 1.00 80.56 326 LYS A CA 1
ATOM 2460 C C . LYS A 1 326 ? -4.633 15.272 26.349 1.00 80.56 326 LYS A C 1
ATOM 2462 O O . LYS A 1 326 ? -5.010 14.248 26.899 1.00 80.56 326 LYS A O 1
ATOM 2467 N N . ARG A 1 327 ? -3.710 15.226 25.381 1.00 74.44 327 ARG A N 1
ATOM 2468 C CA . ARG A 1 327 ? -3.139 13.973 24.837 1.00 74.44 327 ARG A CA 1
ATOM 2469 C C . ARG A 1 327 ? -2.448 13.075 25.861 1.00 74.44 327 ARG A C 1
ATOM 2471 O O . ARG A 1 327 ? -2.255 11.898 25.591 1.00 74.44 327 ARG A O 1
ATOM 2478 N N . LYS A 1 328 ? -2.026 13.625 27.000 1.00 78.38 328 LYS A N 1
ATOM 2479 C CA . LYS A 1 328 ? -1.419 12.872 28.111 1.00 78.38 328 LYS A CA 1
ATOM 2480 C C . LYS A 1 328 ? -2.366 12.707 29.301 1.00 78.38 328 LYS A C 1
ATOM 2482 O O . LYS A 1 328 ? -1.970 12.117 30.299 1.00 78.38 328 LYS A O 1
ATOM 2487 N N . ASP A 1 329 ? -3.583 13.236 29.203 1.00 86.12 329 ASP A N 1
ATOM 2488 C CA . ASP A 1 329 ? -4.610 13.078 30.222 1.00 86.12 329 ASP A CA 1
ATOM 2489 C C . ASP A 1 329 ? -5.202 11.668 30.120 1.00 86.12 329 ASP A C 1
ATOM 2491 O O . ASP A 1 329 ? -5.740 11.261 29.086 1.00 86.12 329 ASP A O 1
ATOM 2495 N N . ILE A 1 330 ? -5.042 10.905 31.197 1.00 87.12 330 ILE A N 1
ATOM 2496 C CA . ILE A 1 330 ? -5.465 9.509 31.278 1.00 87.12 330 ILE A CA 1
ATOM 2497 C C . ILE A 1 330 ? -6.990 9.400 31.205 1.00 87.12 330 ILE A C 1
ATOM 2499 O O . ILE A 1 330 ? -7.496 8.510 30.521 1.00 87.12 330 ILE A O 1
ATOM 2503 N N . GLU A 1 331 ? -7.722 10.309 31.850 1.00 88.88 331 GLU A N 1
ATOM 2504 C CA . GLU A 1 331 ? -9.184 10.242 31.908 1.00 88.88 331 GLU A CA 1
ATOM 2505 C C . GLU A 1 331 ? -9.807 10.581 30.555 1.00 88.88 331 GLU A C 1
ATOM 2507 O O . GLU A 1 331 ? -10.730 9.905 30.096 1.00 88.88 331 GLU A O 1
ATOM 2512 N N . GLU A 1 332 ? -9.249 11.566 29.849 1.00 89.25 332 GLU A N 1
ATOM 2513 C CA . GLU A 1 332 ? -9.735 11.914 28.513 1.00 89.25 332 GLU A CA 1
ATOM 2514 C C . GLU A 1 332 ? -9.426 10.813 27.487 1.00 89.25 332 GLU A C 1
ATOM 2516 O O . GLU A 1 332 ? -10.285 10.461 26.673 1.00 89.25 332 GLU A O 1
ATOM 2521 N N . ARG A 1 333 ? -8.237 10.194 27.559 1.00 90.19 333 ARG A N 1
ATOM 2522 C CA . ARG A 1 333 ? -7.912 9.012 26.741 1.00 90.19 333 ARG A CA 1
ATOM 2523 C C . ARG A 1 333 ? -8.856 7.859 27.051 1.00 90.19 333 ARG A C 1
ATOM 2525 O O . ARG A 1 333 ? -9.418 7.285 26.123 1.00 90.19 333 ARG A O 1
ATOM 2532 N N . ARG A 1 334 ? -9.093 7.557 28.332 1.00 92.12 334 ARG A N 1
ATOM 2533 C CA . ARG A 1 334 ? -10.046 6.525 28.765 1.00 92.12 334 ARG A CA 1
ATOM 2534 C C . ARG A 1 334 ? -11.432 6.773 28.178 1.00 92.12 334 ARG A C 1
ATOM 2536 O O . ARG A 1 334 ? -12.031 5.851 27.621 1.00 92.12 334 ARG A O 1
ATOM 2543 N N . ARG A 1 335 ? -11.929 8.010 28.255 1.00 92.50 335 ARG A N 1
ATOM 2544 C CA . ARG A 1 335 ? -13.235 8.401 27.711 1.00 92.50 335 ARG A CA 1
ATOM 2545 C C . ARG A 1 335 ? -13.320 8.145 26.207 1.00 92.50 335 ARG A C 1
ATOM 2547 O O . ARG A 1 335 ? -14.299 7.563 25.747 1.00 92.50 335 ARG A O 1
ATOM 2554 N N . LEU A 1 336 ? -12.309 8.557 25.442 1.00 92.25 336 LEU A N 1
ATOM 2555 C CA . LEU A 1 336 ? -12.293 8.413 23.982 1.00 92.25 336 LEU A CA 1
ATOM 2556 C C . LEU A 1 336 ? -12.116 6.961 23.528 1.00 92.25 336 LEU A C 1
ATOM 2558 O O . LEU A 1 336 ? -12.831 6.522 22.627 1.00 92.25 336 LEU A O 1
ATOM 2562 N N . ILE A 1 337 ? -11.236 6.203 24.189 1.00 92.50 337 ILE A N 1
ATOM 2563 C CA . ILE A 1 337 ? -11.041 4.769 23.941 1.00 92.50 337 ILE A CA 1
ATOM 2564 C C . ILE A 1 337 ? -12.377 4.044 24.106 1.00 92.50 337 ILE A C 1
ATOM 2566 O O . ILE A 1 337 ? -12.848 3.396 23.171 1.00 92.50 337 ILE A O 1
ATOM 2570 N N . ASN A 1 338 ? -13.043 4.229 25.250 1.00 92.62 338 ASN A N 1
ATOM 2571 C CA . ASN A 1 338 ? -14.309 3.555 25.536 1.00 92.62 338 ASN A CA 1
ATOM 2572 C C . ASN A 1 338 ? -15.495 4.087 24.719 1.00 92.62 338 ASN A C 1
ATOM 2574 O O . ASN A 1 338 ? -16.493 3.381 24.569 1.00 92.62 338 ASN A O 1
ATOM 2578 N N . ALA A 1 339 ? -15.394 5.294 24.150 1.00 91.94 339 ALA A N 1
ATOM 2579 C CA . ALA A 1 339 ? -16.376 5.852 23.221 1.00 91.94 339 ALA A CA 1
ATOM 2580 C C . ALA A 1 339 ? -16.200 5.358 21.770 1.00 91.94 339 ALA A C 1
ATOM 2582 O O . ALA A 1 339 ? -17.175 5.377 21.012 1.00 91.94 339 ALA A O 1
ATOM 2583 N N . SER A 1 340 ? -15.023 4.857 21.392 1.00 94.19 340 SER A N 1
ATOM 2584 C CA . SER A 1 340 ? -14.724 4.378 20.035 1.00 94.19 340 SER A CA 1
ATOM 2585 C C . SER A 1 340 ? -15.135 2.921 19.778 1.00 94.19 340 SER A C 1
ATOM 2587 O O . SER A 1 340 ? -15.130 2.084 20.682 1.00 94.19 340 SER A O 1
ATOM 2589 N N . ASP A 1 341 ? -15.454 2.608 18.524 1.00 94.69 341 ASP A N 1
ATOM 2590 C CA . ASP A 1 341 ? -15.595 1.235 18.026 1.00 94.69 341 ASP A CA 1
ATOM 2591 C C . ASP A 1 341 ? -14.234 0.638 17.662 1.00 94.69 341 ASP A C 1
ATOM 2593 O O . ASP A 1 341 ? -13.991 -0.545 17.893 1.00 94.69 341 ASP A O 1
ATOM 2597 N N . VAL A 1 342 ? -13.322 1.467 17.148 1.00 96.25 342 VAL A N 1
ATOM 2598 C CA . VAL A 1 342 ? -11.936 1.097 16.844 1.00 96.25 342 VAL A CA 1
ATOM 2599 C C . VAL A 1 342 ? -10.993 2.138 17.438 1.00 96.25 342 VAL A C 1
ATOM 2601 O O . VAL A 1 342 ? -11.135 3.329 17.170 1.00 96.25 342 VAL A O 1
ATOM 2604 N N . THR A 1 343 ? -9.996 1.695 18.202 1.00 96.38 343 THR A N 1
ATOM 2605 C CA . THR A 1 343 ? -8.889 2.544 18.655 1.00 96.38 343 THR A CA 1
ATOM 2606 C C . THR A 1 343 ? -7.571 2.069 18.052 1.00 96.38 343 THR A C 1
ATOM 2608 O O . THR A 1 343 ? -7.139 0.940 18.294 1.00 96.38 343 THR A O 1
ATOM 2611 N N . PHE A 1 344 ? -6.886 2.963 17.341 1.00 96.25 344 PHE A N 1
ATOM 2612 C CA . PHE A 1 344 ? -5.501 2.780 16.921 1.00 96.25 344 PHE A CA 1
ATOM 2613 C C . PHE A 1 344 ? -4.532 3.274 17.994 1.00 96.25 344 PHE A C 1
ATOM 2615 O O . PHE A 1 344 ? -4.630 4.419 18.432 1.00 96.25 344 PHE A O 1
ATOM 2622 N N . LEU A 1 345 ? -3.552 2.449 18.361 1.00 94.06 345 LEU A N 1
ATOM 2623 C CA . LEU A 1 345 ? -2.448 2.829 19.241 1.00 94.06 345 LEU A CA 1
ATOM 2624 C C . LEU A 1 345 ? -1.175 3.027 18.414 1.00 94.06 345 LEU A C 1
ATOM 2626 O O . LEU A 1 345 ? -0.510 2.079 18.003 1.00 94.06 345 LEU A O 1
ATOM 2630 N N . CYS A 1 346 ? -0.827 4.287 18.175 1.00 91.19 346 CYS A N 1
ATOM 2631 C CA . CYS A 1 346 ? 0.391 4.723 17.488 1.00 91.19 346 CYS A CA 1
ATOM 2632 C C . CYS A 1 346 ? 1.413 5.270 18.494 1.00 91.19 346 CYS A C 1
ATOM 2634 O O . CYS A 1 346 ? 2.016 6.327 18.294 1.00 91.19 346 CYS A O 1
ATOM 2636 N N . LEU A 1 347 ? 1.571 4.556 19.609 1.00 88.88 347 LEU A N 1
ATOM 2637 C CA . LEU A 1 347 ? 2.315 4.988 20.786 1.00 88.88 347 LEU A CA 1
ATOM 2638 C C . LEU A 1 347 ? 3.569 4.131 21.022 1.00 88.88 347 LEU A C 1
ATOM 2640 O O . LEU A 1 347 ? 3.652 3.001 20.539 1.00 88.88 347 LEU A O 1
ATOM 2644 N N . PRO A 1 348 ? 4.541 4.623 21.812 1.00 87.50 348 PRO A N 1
ATOM 2645 C CA . PRO A 1 348 ? 5.595 3.781 22.370 1.00 87.50 348 PRO A CA 1
ATOM 2646 C C . PRO A 1 348 ? 5.032 2.668 23.267 1.00 87.50 348 PRO A C 1
ATOM 2648 O O . PRO A 1 348 ? 3.996 2.842 23.905 1.00 87.50 348 PRO A O 1
ATOM 2651 N N . ASP A 1 349 ? 5.767 1.563 23.397 1.00 88.19 349 ASP A N 1
ATOM 2652 C CA . ASP A 1 349 ? 5.305 0.333 24.057 1.00 88.19 349 ASP A CA 1
ATOM 2653 C C . ASP A 1 349 ? 4.737 0.514 25.474 1.00 88.19 349 ASP A C 1
ATOM 2655 O O . ASP A 1 349 ? 3.774 -0.153 25.844 1.00 88.19 349 ASP A O 1
ATOM 2659 N N . VAL A 1 350 ? 5.327 1.390 26.295 1.00 89.06 350 VAL A N 1
ATOM 2660 C CA . VAL A 1 350 ? 4.834 1.648 27.662 1.00 89.06 350 VAL A CA 1
ATOM 2661 C C . VAL A 1 350 ? 3.468 2.334 27.624 1.00 89.06 350 VAL A C 1
ATOM 2663 O O . VAL A 1 350 ? 2.542 1.898 28.301 1.00 89.06 350 VAL A O 1
ATOM 2666 N N . ALA A 1 351 ? 3.327 3.362 26.786 1.00 88.06 351 ALA A N 1
ATOM 2667 C CA . ALA A 1 351 ? 2.084 4.111 26.644 1.00 88.06 351 ALA A CA 1
ATOM 2668 C C . ALA A 1 351 ? 0.989 3.288 25.946 1.00 88.06 351 ALA A C 1
ATOM 2670 O O . ALA A 1 351 ? -0.180 3.431 26.287 1.00 88.06 351 ALA A O 1
ATOM 2671 N N . SER A 1 352 ? 1.361 2.392 25.023 1.00 90.69 352 SER A N 1
ATOM 2672 C CA . SER A 1 352 ? 0.425 1.440 24.414 1.00 90.69 352 SER A CA 1
ATOM 2673 C C . SER A 1 352 ? -0.154 0.476 25.460 1.00 90.69 352 SER A C 1
ATOM 2675 O O . SER A 1 352 ? -1.371 0.310 25.543 1.00 90.69 352 SER A O 1
ATOM 2677 N N . ARG A 1 353 ? 0.686 -0.085 26.347 1.00 92.94 353 ARG A N 1
ATOM 2678 C CA . ARG A 1 353 ? 0.213 -0.930 27.463 1.00 92.94 353 ARG A CA 1
ATOM 2679 C C . ARG A 1 353 ? -0.706 -0.182 28.423 1.00 92.94 353 ARG A C 1
ATOM 2681 O O . ARG A 1 353 ? -1.709 -0.746 28.855 1.00 92.94 353 ARG A O 1
ATOM 2688 N N . GLU A 1 354 ? -0.389 1.076 28.715 1.00 92.12 354 GLU A N 1
ATOM 2689 C CA . GLU A 1 354 ? -1.254 1.942 29.512 1.00 92.12 354 GLU A CA 1
ATOM 2690 C C . GLU A 1 354 ? -2.617 2.138 28.830 1.00 92.12 354 GLU A C 1
ATOM 2692 O O . GLU A 1 354 ? -3.626 1.833 29.458 1.00 92.12 354 GLU A O 1
ATOM 2697 N N . SER A 1 355 ? -2.674 2.514 27.541 1.00 91.00 355 SER A N 1
ATOM 2698 C CA . SER A 1 355 ? -3.946 2.675 26.806 1.00 91.00 355 SER A CA 1
ATOM 2699 C C . SER A 1 355 ? -4.815 1.423 26.852 1.00 91.00 355 SER A C 1
ATOM 2701 O O . SER A 1 355 ? -6.022 1.518 27.057 1.00 91.00 355 SER A O 1
ATOM 2703 N N . VAL A 1 356 ? -4.219 0.239 26.683 1.00 91.62 356 VAL A N 1
ATOM 2704 C CA . VAL A 1 356 ? -4.963 -1.030 26.729 1.00 91.62 356 VAL A CA 1
ATOM 2705 C C . VAL A 1 356 ? -5.602 -1.255 28.102 1.00 91.62 356 VAL A C 1
ATOM 2707 O O . VAL A 1 356 ? -6.715 -1.774 28.175 1.00 91.62 356 VAL A O 1
ATOM 2710 N N . SER A 1 357 ? -4.942 -0.835 29.187 1.00 91.94 357 SER A N 1
ATOM 2711 C CA . SER A 1 357 ? -5.488 -0.940 30.548 1.00 91.94 357 SER A CA 1
ATOM 2712 C C . SER A 1 357 ? -6.651 0.021 30.833 1.00 91.94 357 SER A C 1
ATOM 2714 O O . SER A 1 357 ? -7.370 -0.171 31.812 1.00 91.94 357 SER A O 1
ATOM 2716 N N . LEU A 1 358 ? -6.869 1.026 29.974 1.00 91.94 358 LEU A N 1
ATOM 2717 C CA . LEU A 1 358 ? -7.962 1.994 30.102 1.00 91.94 358 LEU A CA 1
ATOM 2718 C C . LEU A 1 358 ? -9.285 1.495 29.507 1.00 91.94 358 LEU A C 1
ATOM 2720 O O . LEU A 1 358 ? -10.310 2.150 29.683 1.00 91.94 358 LEU A O 1
ATOM 2724 N N . VAL A 1 359 ? -9.297 0.357 28.810 1.00 92.38 359 VAL A N 1
ATOM 2725 C CA . VAL A 1 359 ? -10.547 -0.240 28.321 1.00 92.38 359 VAL A CA 1
ATOM 2726 C C . VAL A 1 359 ? -11.363 -0.736 29.515 1.00 92.38 359 VAL A C 1
ATOM 2728 O O . VAL A 1 359 ? -10.878 -1.525 30.328 1.00 92.38 359 VAL A O 1
ATOM 2731 N N . ASP A 1 360 ? -12.608 -0.280 29.627 1.00 91.19 360 ASP A N 1
ATOM 2732 C CA . ASP A 1 360 ? -13.485 -0.659 30.728 1.00 91.19 360 ASP A CA 1
ATOM 2733 C C . ASP A 1 360 ? -13.788 -2.169 30.683 1.00 91.19 360 ASP A C 1
ATOM 2735 O O . ASP A 1 360 ? -14.047 -2.707 29.604 1.00 91.19 360 ASP A O 1
ATOM 2739 N N . PRO A 1 361 ? -13.836 -2.878 31.829 1.00 85.19 361 PRO A N 1
ATOM 2740 C CA . PRO A 1 361 ? -14.049 -4.331 31.850 1.00 85.19 361 PRO A CA 1
ATOM 2741 C C . PRO A 1 361 ? -15.339 -4.810 31.162 1.00 85.19 361 PRO A C 1
ATOM 2743 O O . PRO A 1 361 ? -15.400 -5.943 30.695 1.00 85.19 361 PRO A O 1
ATOM 2746 N N . GLY A 1 362 ? -16.372 -3.961 31.105 1.00 83.19 362 GLY A N 1
ATOM 2747 C CA . GLY A 1 362 ? -17.640 -4.249 30.426 1.00 83.19 362 GLY A CA 1
ATOM 2748 C C . GLY A 1 362 ? -17.672 -3.863 28.944 1.00 83.19 362 GLY A C 1
ATOM 2749 O O . GLY A 1 362 ? -18.667 -4.119 28.270 1.00 83.19 362 GLY A O 1
ATOM 2750 N N . ASN A 1 363 ? -16.616 -3.236 28.420 1.00 88.88 363 ASN A N 1
ATOM 2751 C CA . ASN A 1 363 ? -16.569 -2.784 27.039 1.00 88.88 363 ASN A CA 1
ATOM 2752 C C . ASN A 1 363 ? -16.124 -3.920 26.108 1.00 88.88 363 ASN A C 1
ATOM 2754 O O . ASN A 1 363 ? -14.940 -4.190 25.922 1.00 88.88 363 ASN A O 1
ATOM 2758 N N . THR A 1 364 ? -17.103 -4.568 25.481 1.00 85.81 364 THR A N 1
ATOM 2759 C CA . THR A 1 364 ? -16.885 -5.616 24.471 1.00 85.81 364 THR A CA 1
ATOM 2760 C C . THR A 1 364 ? -16.930 -5.087 23.036 1.00 85.81 364 THR A C 1
ATOM 2762 O O . THR A 1 364 ? -16.785 -5.854 22.080 1.00 85.81 364 THR A O 1
ATOM 2765 N N . ARG A 1 365 ? -17.169 -3.784 22.862 1.00 90.69 365 ARG A N 1
ATOM 2766 C CA . ARG A 1 365 ? -17.352 -3.138 21.561 1.00 90.69 365 ARG A CA 1
ATOM 2767 C C . ARG A 1 365 ? -16.008 -2.812 20.926 1.00 90.69 365 ARG A C 1
ATOM 2769 O O . ARG A 1 365 ? -15.747 -3.292 19.822 1.00 90.69 365 ARG A O 1
ATOM 2776 N N . THR A 1 366 ? -15.172 -2.069 21.649 1.00 93.81 366 THR A N 1
ATOM 2777 C CA . THR A 1 366 ? -13.937 -1.470 21.133 1.00 93.81 366 THR A CA 1
ATOM 2778 C C . THR A 1 366 ? -12.935 -2.521 20.650 1.00 93.81 366 THR A C 1
ATOM 2780 O O . THR A 1 366 ? -12.576 -3.450 21.374 1.00 93.81 366 THR A O 1
ATOM 2783 N N . VAL A 1 367 ? -12.461 -2.353 19.417 1.00 96.62 367 VAL A N 1
ATOM 2784 C CA . VAL A 1 367 ? -11.346 -3.104 18.837 1.00 96.62 367 VAL A CA 1
ATOM 2785 C C . VAL A 1 367 ? -10.071 -2.282 18.987 1.00 96.62 367 VAL A C 1
ATOM 2787 O O . VAL A 1 367 ? -9.975 -1.163 18.486 1.00 96.62 367 VAL A O 1
ATOM 2790 N N . MET A 1 368 ? -9.076 -2.853 19.656 1.00 96.62 368 MET A N 1
ATOM 2791 C CA . MET A 1 368 ? -7.756 -2.257 19.823 1.00 96.62 368 MET A CA 1
ATOM 2792 C C . MET A 1 368 ? -6.823 -2.715 18.704 1.00 96.62 368 MET A C 1
ATOM 2794 O O . MET A 1 368 ? -6.567 -3.913 18.573 1.00 96.62 368 MET A O 1
ATOM 2798 N N . ILE A 1 369 ? -6.285 -1.769 17.937 1.00 97.25 369 ILE A N 1
ATOM 2799 C CA . ILE A 1 369 ? -5.298 -2.016 16.881 1.00 97.25 369 ILE A CA 1
ATOM 2800 C C . ILE A 1 369 ? -3.993 -1.318 17.265 1.00 97.25 369 ILE A C 1
ATOM 2802 O O . ILE A 1 369 ? -3.873 -0.099 17.164 1.00 97.25 369 ILE A O 1
ATOM 2806 N N . ASP A 1 370 ? -3.010 -2.084 17.727 1.00 96.44 370 ASP A N 1
ATOM 2807 C CA . ASP A 1 370 ? -1.726 -1.566 18.198 1.00 96.44 370 ASP A CA 1
ATOM 2808 C C . ASP A 1 370 ? -0.641 -1.645 17.125 1.00 96.44 370 ASP A C 1
ATOM 2810 O O . ASP A 1 370 ? -0.365 -2.719 16.604 1.00 96.44 370 ASP A O 1
ATOM 2814 N N . ALA A 1 371 ? 0.012 -0.520 16.827 1.00 93.50 371 ALA A N 1
ATOM 2815 C CA . ALA A 1 371 ? 1.148 -0.456 15.907 1.00 93.50 371 ALA A CA 1
ATOM 2816 C C . ALA A 1 371 ? 2.515 -0.513 16.615 1.00 93.50 371 ALA A C 1
ATOM 2818 O O . ALA A 1 371 ? 3.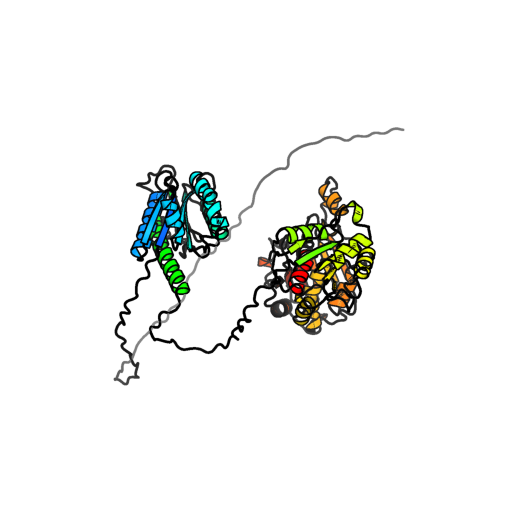556 -0.521 15.945 1.00 93.50 371 ALA A O 1
ATOM 2819 N N . SER A 1 372 ? 2.540 -0.556 17.953 1.00 91.94 372 SER A N 1
ATOM 2820 C CA . SER A 1 372 ? 3.761 -0.662 18.759 1.00 91.94 372 SER A CA 1
ATOM 2821 C C . SER A 1 372 ? 4.370 -2.073 18.723 1.00 91.94 372 SER A C 1
ATOM 2823 O O . SER A 1 372 ? 3.840 -2.981 18.082 1.00 91.94 372 SER A O 1
ATOM 2825 N N . THR A 1 373 ? 5.509 -2.279 19.396 1.00 91.50 373 THR A N 1
ATOM 2826 C CA . THR A 1 373 ? 6.094 -3.622 19.563 1.00 91.50 373 THR A CA 1
ATOM 2827 C C . THR A 1 373 ? 5.548 -4.375 20.775 1.00 91.50 373 THR A C 1
ATOM 2829 O O . THR A 1 373 ? 5.870 -5.550 20.947 1.00 91.50 373 THR A O 1
ATOM 2832 N N . ALA A 1 374 ? 4.693 -3.755 21.594 1.00 92.38 374 ALA A N 1
ATOM 2833 C CA . ALA A 1 374 ? 4.322 -4.261 22.913 1.00 92.38 374 ALA A CA 1
ATOM 2834 C C . ALA A 1 374 ? 3.646 -5.642 22.909 1.00 92.38 374 ALA A C 1
ATOM 2836 O O . ALA A 1 374 ? 3.864 -6.422 23.845 1.00 92.38 374 ALA A O 1
ATOM 2837 N N . PHE A 1 375 ? 2.849 -5.934 21.874 1.00 95.00 375 PHE A N 1
ATOM 2838 C CA . PHE A 1 375 ? 1.946 -7.091 21.832 1.00 95.00 375 PHE A CA 1
ATOM 2839 C C . PHE A 1 375 ? 2.183 -8.055 20.658 1.00 95.00 375 PHE A C 1
ATOM 2841 O O . PHE A 1 375 ? 1.522 -9.086 20.556 1.00 95.00 375 PHE A O 1
ATOM 2848 N N . ARG A 1 376 ? 3.150 -7.774 19.772 1.00 94.56 376 ARG A N 1
ATOM 2849 C CA . ARG A 1 376 ? 3.312 -8.497 18.491 1.00 94.56 376 ARG A CA 1
ATOM 2850 C C . ARG A 1 376 ? 3.615 -9.989 18.620 1.00 94.56 376 ARG A C 1
ATOM 2852 O O . ARG A 1 376 ? 3.320 -10.746 17.696 1.00 94.56 376 ARG A O 1
ATOM 2859 N N . THR A 1 377 ? 4.171 -10.425 19.747 1.00 93.62 377 THR A N 1
ATOM 2860 C CA . THR A 1 377 ? 4.507 -11.831 20.031 1.00 93.62 377 THR A CA 1
ATOM 2861 C C . THR A 1 377 ? 3.553 -12.505 21.013 1.00 93.62 377 THR A C 1
ATOM 2863 O O . THR A 1 377 ? 3.794 -13.650 21.372 1.00 93.62 377 THR A O 1
ATOM 2866 N N . GLN A 1 378 ? 2.515 -11.814 21.488 1.00 93.69 378 GLN A N 1
ATOM 2867 C CA . GLN A 1 378 ? 1.583 -12.385 22.457 1.00 93.69 378 GLN A CA 1
ATOM 2868 C C . GLN A 1 378 ? 0.503 -13.204 21.739 1.00 93.69 378 GLN A C 1
ATOM 2870 O O . GLN A 1 378 ? 0.106 -12.878 20.614 1.00 93.69 378 GLN A O 1
ATOM 2875 N N . ASP A 1 379 ? 0.058 -14.292 22.366 1.00 89.50 379 ASP A N 1
ATOM 2876 C CA . ASP A 1 379 ? -0.906 -15.223 21.771 1.00 89.50 379 ASP A CA 1
ATOM 2877 C C . ASP A 1 379 ? -2.352 -14.763 21.932 1.00 89.50 379 ASP A C 1
ATOM 2879 O O . ASP A 1 379 ? -3.195 -15.111 21.110 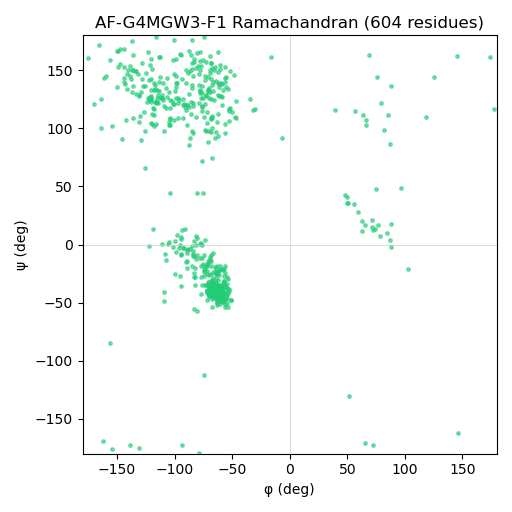1.00 89.50 379 ASP A O 1
ATOM 2883 N N . ASP A 1 380 ? -2.648 -13.944 22.940 1.00 92.25 380 ASP A N 1
ATOM 2884 C CA . ASP A 1 380 ? -3.959 -13.330 23.171 1.00 92.25 380 ASP A CA 1
ATOM 2885 C C . ASP A 1 380 ? -4.246 -12.155 22.217 1.00 92.25 380 ASP A C 1
ATOM 2887 O O . ASP A 1 380 ? -5.397 -11.736 22.080 1.00 92.25 380 ASP A O 1
ATOM 2891 N N . TRP A 1 381 ? -3.232 -11.682 21.487 1.00 96.31 381 TRP A N 1
ATOM 2892 C CA . TRP A 1 381 ? -3.361 -10.694 20.417 1.00 96.31 381 TRP A CA 1
ATOM 2893 C C . TRP A 1 381 ? -3.357 -11.363 19.042 1.00 96.31 381 TRP A C 1
ATOM 2895 O O . TRP A 1 381 ? -2.503 -12.191 18.719 1.00 96.31 381 TRP A O 1
ATOM 2905 N N . ALA A 1 382 ? -4.314 -10.990 18.193 1.00 97.06 382 ALA A N 1
ATOM 2906 C CA . ALA A 1 382 ? -4.300 -11.398 16.798 1.00 97.06 382 ALA A CA 1
ATOM 2907 C C . ALA A 1 382 ? -3.206 -10.630 16.051 1.00 97.06 382 ALA A C 1
ATOM 2909 O O . ALA A 1 382 ? -3.129 -9.407 16.117 1.00 97.06 382 ALA A O 1
ATOM 2910 N N . TYR A 1 383 ? -2.353 -11.344 15.329 1.00 97.25 383 TYR A N 1
ATOM 2911 C CA . TYR A 1 383 ? -1.287 -10.725 14.557 1.00 97.25 383 TYR A CA 1
ATOM 2912 C C . TYR A 1 383 ? -1.836 -10.111 13.260 1.00 97.25 383 TYR A C 1
ATOM 2914 O O . TYR A 1 383 ? -2.521 -10.785 12.493 1.00 97.25 383 TYR A O 1
ATOM 2922 N N . GLY A 1 384 ? -1.563 -8.831 13.017 1.00 96.38 384 GLY A N 1
ATOM 2923 C CA . GLY A 1 384 ? -2.181 -8.004 11.974 1.00 96.38 384 GLY A CA 1
ATOM 2924 C C . GLY A 1 384 ? -1.690 -8.270 10.548 1.00 96.38 384 GLY A C 1
ATOM 2925 O O . GLY A 1 384 ? -1.388 -7.332 9.817 1.00 96.38 384 GLY A O 1
ATOM 2926 N N . LEU A 1 385 ? -1.568 -9.541 10.168 1.00 96.31 385 LEU A N 1
ATOM 2927 C CA . LEU A 1 385 ? -1.158 -9.989 8.841 1.00 96.31 385 LEU A CA 1
ATOM 2928 C C . LEU A 1 385 ? -2.179 -11.027 8.330 1.00 96.31 385 LEU A C 1
ATOM 2930 O O . LEU A 1 385 ? -2.039 -12.218 8.632 1.00 96.31 385 LEU A O 1
ATOM 2934 N N . PRO A 1 386 ? -3.239 -10.593 7.621 1.00 96.31 386 PRO A N 1
ATOM 2935 C CA . PRO A 1 386 ? -4.304 -11.477 7.134 1.00 96.31 386 PRO A CA 1
ATOM 2936 C C . PRO A 1 386 ? -3.799 -12.615 6.245 1.00 96.31 386 PRO A C 1
ATOM 2938 O O . PRO A 1 386 ? -4.342 -13.716 6.274 1.00 96.31 386 PRO A O 1
ATOM 2941 N N . GLU A 1 387 ? -2.716 -12.367 5.510 1.00 96.06 387 GLU A N 1
ATOM 2942 C CA . GLU A 1 387 ? -2.186 -13.271 4.488 1.00 96.06 387 GLU A CA 1
ATOM 2943 C C . GLU A 1 387 ? -1.433 -14.487 5.060 1.00 96.06 387 GLU A C 1
ATOM 2945 O O . GLU A 1 387 ? -0.965 -15.336 4.310 1.00 96.06 387 GLU A O 1
ATOM 2950 N N . LEU A 1 388 ? -1.311 -14.611 6.388 1.00 93.62 388 LEU A N 1
ATOM 2951 C CA . LEU A 1 388 ? -0.661 -15.762 7.036 1.00 93.62 388 LEU A CA 1
ATOM 2952 C C . LEU A 1 388 ? -1.451 -17.066 6.978 1.00 93.62 388 LEU A C 1
ATOM 2954 O O . LEU A 1 388 ? -0.905 -18.120 7.282 1.00 93.62 388 LEU A O 1
ATOM 2958 N N . SER A 1 389 ? -2.765 -16.995 6.794 1.00 93.06 389 SER A N 1
ATOM 2959 C CA . SER A 1 389 ? -3.653 -18.139 6.563 1.00 93.06 389 SER A CA 1
ATOM 2960 C C . SER A 1 389 ? -5.096 -17.652 6.550 1.00 93.06 389 SER A C 1
ATOM 2962 O O . SER A 1 389 ? -5.434 -16.628 7.147 1.00 93.06 389 SER A O 1
ATOM 2964 N N . ARG A 1 390 ? -5.996 -18.462 5.985 1.00 91.00 390 ARG A N 1
ATOM 2965 C CA . ARG A 1 390 ? -7.445 -18.226 6.093 1.00 91.00 390 ARG A CA 1
ATOM 2966 C C . ARG A 1 390 ? -7.906 -18.100 7.550 1.00 91.00 390 ARG A C 1
ATOM 2968 O O . ARG A 1 390 ? -8.624 -17.165 7.878 1.00 91.00 390 ARG A O 1
ATOM 2975 N N . ALA A 1 391 ? -7.408 -18.969 8.433 1.00 93.44 391 ALA A N 1
ATOM 2976 C CA . ALA A 1 391 ? -7.721 -18.915 9.860 1.00 93.44 391 ALA A CA 1
ATOM 2977 C C . ALA A 1 391 ? -7.238 -17.612 10.521 1.00 93.44 391 ALA A C 1
ATOM 2979 O O . ALA A 1 391 ? -7.918 -17.086 11.400 1.00 93.44 391 ALA A O 1
ATOM 2980 N N . GLN A 1 392 ? -6.093 -17.064 10.095 1.00 95.31 392 GLN A N 1
ATOM 2981 C CA . GLN A 1 392 ? -5.612 -15.780 10.600 1.00 95.31 392 GLN A CA 1
ATOM 2982 C C . GLN A 1 392 ? -6.511 -14.625 10.150 1.00 95.31 392 GLN A C 1
ATOM 2984 O O . GLN A 1 392 ? -6.865 -13.776 10.969 1.00 95.31 392 GLN A O 1
ATOM 2989 N N . ARG A 1 393 ? -6.926 -14.607 8.880 1.00 95.44 393 ARG A N 1
ATOM 2990 C CA . ARG A 1 393 ? -7.898 -13.631 8.371 1.00 95.44 393 ARG A CA 1
ATOM 2991 C C . ARG A 1 393 ? -9.221 -13.699 9.137 1.00 95.44 393 ARG A C 1
ATOM 2993 O O . ARG A 1 393 ? -9.714 -12.662 9.575 1.00 95.44 393 ARG A O 1
ATOM 3000 N N . ASP A 1 394 ? -9.756 -14.896 9.369 1.00 94.75 394 ASP A N 1
ATOM 3001 C CA . ASP A 1 394 ? -10.995 -15.082 10.135 1.00 94.75 394 ASP A CA 1
ATOM 3002 C C . ASP A 1 394 ? -10.835 -14.626 11.590 1.00 94.75 394 ASP A C 1
ATOM 3004 O O . ASP A 1 394 ? -11.696 -13.927 12.127 1.00 94.75 394 ASP A O 1
ATOM 3008 N N . ARG A 1 395 ? -9.687 -14.928 12.210 1.00 95.75 395 ARG A N 1
ATOM 3009 C CA . ARG A 1 395 ? -9.349 -14.458 13.557 1.00 95.75 395 ARG A CA 1
ATOM 3010 C C . ARG A 1 395 ? -9.364 -12.931 13.645 1.00 95.75 395 ARG A C 1
ATOM 3012 O O . ARG A 1 395 ? -9.861 -12.401 14.636 1.00 95.75 395 ARG A O 1
ATOM 3019 N N . LEU A 1 396 ? -8.846 -12.223 12.639 1.00 96.56 396 LEU A N 1
ATOM 3020 C CA . LEU A 1 396 ? -8.825 -10.754 12.617 1.00 96.56 396 LEU A CA 1
ATOM 3021 C C . LEU A 1 396 ? -10.223 -10.132 12.522 1.00 96.56 396 LEU A C 1
ATOM 3023 O O . LEU A 1 396 ? -10.426 -9.052 13.067 1.00 96.56 396 LEU A O 1
ATOM 3027 N N . ARG A 1 397 ? -11.200 -10.817 11.913 1.00 95.69 397 ARG A N 1
ATOM 3028 C CA . ARG A 1 397 ? -12.593 -10.336 11.843 1.00 95.69 397 ARG A CA 1
ATOM 3029 C C . ARG A 1 397 ? -13.284 -10.310 13.204 1.00 95.69 397 ARG A C 1
ATOM 3031 O O . ARG A 1 397 ? -14.164 -9.491 13.432 1.00 95.69 397 ARG A O 1
ATOM 3038 N N . THR A 1 398 ? -12.901 -11.210 14.110 1.00 94.44 398 THR A N 1
ATOM 3039 C CA . THR A 1 398 ? -13.537 -11.337 15.433 1.00 94.44 398 THR A CA 1
ATOM 3040 C C . THR A 1 398 ? -12.667 -10.831 16.583 1.00 94.44 398 THR A C 1
ATOM 3042 O O . THR A 1 398 ? -13.152 -10.690 17.707 1.00 94.44 398 THR A O 1
ATOM 3045 N N . ALA A 1 399 ? -11.376 -10.589 16.347 1.00 95.38 399 ALA A N 1
ATOM 3046 C CA . ALA A 1 399 ? -10.441 -10.170 17.381 1.00 95.38 399 ALA A CA 1
ATOM 3047 C C . ALA A 1 399 ? -10.751 -8.759 17.899 1.00 95.38 399 ALA A C 1
ATOM 3049 O O . ALA A 1 399 ? -10.985 -7.826 17.138 1.00 95.38 399 ALA A O 1
ATOM 3050 N N . LYS A 1 400 ? -10.671 -8.590 19.222 1.00 95.12 400 LYS A N 1
ATOM 3051 C CA . LYS A 1 400 ? -10.747 -7.276 19.886 1.00 95.12 400 LYS A CA 1
ATOM 3052 C C . LYS A 1 400 ? -9.383 -6.655 20.163 1.00 95.12 400 LYS A C 1
ATOM 3054 O O . LYS A 1 400 ? -9.300 -5.507 20.581 1.00 95.12 400 LYS A O 1
ATOM 3059 N N . ARG A 1 401 ? -8.317 -7.421 19.947 1.00 96.75 401 ARG A N 1
ATOM 3060 C CA . ARG A 1 401 ? -6.930 -7.038 20.197 1.00 96.75 401 ARG A CA 1
ATOM 3061 C C . ARG A 1 401 ? -6.088 -7.495 19.018 1.00 96.75 401 ARG A C 1
ATOM 3063 O O . ARG A 1 401 ? -5.918 -8.698 18.814 1.00 96.75 401 ARG A O 1
ATOM 3070 N N . ILE A 1 402 ? -5.625 -6.540 18.223 1.00 97.75 402 ILE A N 1
ATOM 3071 C CA . ILE A 1 402 ? -4.875 -6.764 16.990 1.00 97.75 402 ILE A CA 1
ATOM 3072 C C . ILE A 1 402 ? -3.531 -6.048 17.098 1.00 97.75 402 ILE A C 1
ATOM 3074 O O . ILE A 1 402 ? -3.483 -4.849 17.353 1.00 97.75 402 ILE A O 1
ATOM 3078 N N . ALA A 1 403 ? -2.437 -6.783 16.916 1.00 97.44 403 ALA A N 1
ATOM 3079 C CA . ALA A 1 403 ? -1.083 -6.247 16.931 1.00 97.44 403 ALA A CA 1
ATOM 3080 C C . ALA A 1 403 ? -0.571 -6.147 15.493 1.00 97.44 403 ALA A C 1
ATOM 3082 O O . ALA A 1 403 ? -0.293 -7.163 14.853 1.00 97.44 403 ALA A O 1
ATOM 3083 N N . VAL A 1 404 ? -0.470 -4.926 14.978 1.00 96.56 404 VAL A N 1
ATOM 3084 C CA . VAL A 1 404 ? 0.003 -4.633 13.625 1.00 96.56 404 VAL A CA 1
ATOM 3085 C C . VAL A 1 404 ? 1.507 -4.901 13.551 1.00 96.56 404 VAL A C 1
ATOM 3087 O O . VAL A 1 404 ? 2.263 -4.443 14.419 1.00 96.56 404 VAL A O 1
ATOM 3090 N N . PRO A 1 405 ? 1.952 -5.646 12.530 1.00 94.94 405 PRO A N 1
ATOM 3091 C CA . PRO A 1 405 ? 3.336 -6.048 12.414 1.00 94.94 405 PRO A CA 1
ATOM 3092 C C . PRO A 1 405 ? 4.288 -4.896 12.104 1.00 94.94 405 PRO A C 1
ATOM 3094 O O . PRO A 1 405 ? 3.901 -3.820 11.646 1.00 94.94 405 PRO A O 1
ATOM 3097 N N . GLY A 1 406 ? 5.575 -5.127 12.351 1.00 94.31 406 GLY A N 1
ATOM 3098 C CA . GLY A 1 406 ? 6.627 -4.183 11.977 1.00 94.31 406 GLY A CA 1
ATOM 3099 C C . GLY A 1 406 ? 6.988 -4.260 10.506 1.00 94.31 406 GLY A C 1
ATOM 3100 O O . GLY A 1 406 ? 7.061 -5.349 9.962 1.00 94.31 406 GLY A O 1
ATOM 3101 N N . CYS A 1 407 ? 7.356 -3.142 9.881 1.00 95.38 407 CYS A N 1
ATOM 3102 C CA . CYS A 1 407 ? 7.647 -3.089 8.445 1.00 95.38 407 CYS A CA 1
ATOM 3103 C C . CYS A 1 407 ? 8.642 -4.162 7.942 1.00 95.38 407 CYS A C 1
ATOM 3105 O O . CYS A 1 407 ? 8.347 -4.870 6.981 1.00 95.38 407 CYS A O 1
ATOM 3107 N N . HIS A 1 408 ? 9.781 -4.354 8.623 1.00 97.31 408 HIS A N 1
ATOM 3108 C CA . HIS A 1 408 ? 10.737 -5.420 8.280 1.00 97.31 408 HIS A CA 1
ATOM 3109 C C . HIS A 1 408 ? 10.190 -6.821 8.583 1.00 97.31 408 HIS A C 1
ATOM 3111 O O . HIS A 1 408 ? 10.468 -7.764 7.846 1.00 97.31 408 HIS A O 1
ATOM 3117 N N . ALA A 1 409 ? 9.423 -6.961 9.667 1.00 97.19 409 ALA A N 1
ATOM 3118 C CA . ALA A 1 409 ? 8.835 -8.236 10.045 1.00 97.19 409 ALA A CA 1
ATOM 3119 C C . ALA A 1 409 ? 7.744 -8.660 9.058 1.00 97.19 409 ALA A C 1
ATOM 3121 O O . ALA A 1 409 ? 7.749 -9.813 8.656 1.00 97.19 409 ALA A O 1
ATOM 3122 N N . SER A 1 410 ? 6.881 -7.749 8.597 1.00 97.56 410 SER A N 1
ATOM 3123 C CA . SER A 1 410 ? 5.861 -8.016 7.578 1.00 97.56 410 SER A CA 1
ATOM 3124 C C . SER A 1 410 ? 6.481 -8.627 6.325 1.00 97.56 410 SER A C 1
ATOM 3126 O O . SER A 1 410 ? 6.087 -9.714 5.915 1.00 97.56 410 SER A O 1
ATOM 3128 N N . ALA A 1 411 ? 7.500 -7.973 5.758 1.00 98.06 411 ALA A N 1
ATOM 3129 C CA . ALA A 1 411 ? 8.182 -8.465 4.563 1.00 98.06 411 ALA A CA 1
ATOM 3130 C C . ALA A 1 411 ? 8.871 -9.821 4.805 1.00 98.06 411 ALA A C 1
ATOM 3132 O O . ALA A 1 411 ? 8.705 -10.748 4.012 1.00 98.06 411 ALA A O 1
ATOM 3133 N N . PHE A 1 412 ? 9.587 -9.976 5.925 1.00 98.31 412 PHE A N 1
ATOM 3134 C CA . PHE A 1 412 ? 10.246 -11.241 6.256 1.00 98.31 412 PHE A CA 1
ATOM 3135 C C . PHE A 1 412 ? 9.247 -12.386 6.450 1.00 98.31 412 PHE A C 1
ATOM 3137 O O . PHE A 1 412 ? 9.389 -13.442 5.840 1.00 98.31 412 PHE A O 1
ATOM 3144 N N . VAL A 1 413 ? 8.222 -12.169 7.273 1.00 98.00 413 VAL A N 1
ATOM 3145 C CA . VAL A 1 413 ? 7.220 -13.173 7.632 1.00 98.00 413 VAL A CA 1
ATOM 3146 C C . VAL A 1 413 ? 6.451 -13.634 6.395 1.00 98.00 413 VAL A C 1
ATOM 3148 O O . VAL A 1 413 ? 6.303 -14.840 6.223 1.00 98.00 413 VAL A O 1
ATOM 3151 N N . LEU A 1 414 ? 6.058 -12.721 5.498 1.00 97.88 414 LEU A N 1
ATOM 3152 C CA . LEU A 1 414 ? 5.413 -13.080 4.227 1.00 97.88 414 LEU A CA 1
ATOM 3153 C C . LEU A 1 414 ? 6.331 -13.908 3.310 1.00 97.88 414 LEU A C 1
ATOM 3155 O O . LEU A 1 414 ? 5.885 -14.817 2.625 1.00 97.88 414 LEU A O 1
ATOM 3159 N N . SER A 1 415 ? 7.637 -13.644 3.295 1.00 97.50 415 SER A N 1
ATOM 3160 C CA . SER A 1 415 ? 8.554 -14.453 2.476 1.00 97.50 415 SER A CA 1
ATOM 3161 C C . SER A 1 415 ? 8.886 -15.821 3.084 1.00 97.50 415 SER A C 1
ATOM 3163 O O . SER A 1 415 ? 9.191 -16.761 2.356 1.00 97.50 415 SER A O 1
ATOM 3165 N N . MET A 1 416 ? 8.847 -15.939 4.415 1.00 97.75 416 MET A N 1
ATOM 3166 C CA . MET A 1 416 ? 9.472 -17.046 5.141 1.00 97.75 416 MET A CA 1
ATOM 3167 C C . MET A 1 416 ? 8.472 -18.028 5.750 1.00 97.75 416 MET A C 1
ATOM 3169 O O . MET A 1 416 ? 8.694 -19.238 5.714 1.00 97.75 416 MET A O 1
ATOM 3173 N N . GLN A 1 417 ? 7.369 -17.531 6.314 1.00 97.19 417 GLN A N 1
ATOM 3174 C CA . GLN A 1 417 ? 6.398 -18.368 7.018 1.00 97.19 417 GLN A CA 1
ATOM 3175 C C . GLN A 1 417 ? 5.799 -19.463 6.120 1.00 97.19 417 GLN A C 1
ATOM 3177 O O . GLN A 1 417 ? 5.771 -20.606 6.582 1.00 97.19 417 GLN A O 1
ATOM 3182 N N . PRO A 1 418 ? 5.411 -19.205 4.851 1.00 96.75 418 PRO A N 1
ATOM 3183 C CA . PRO A 1 418 ? 4.883 -20.259 3.983 1.00 96.75 418 PRO A CA 1
ATOM 3184 C C . PRO A 1 418 ? 5.901 -21.370 3.727 1.00 96.75 418 PRO A C 1
ATOM 3186 O O . PRO A 1 418 ? 5.542 -22.545 3.684 1.00 96.75 418 PRO A O 1
ATOM 3189 N N . LEU A 1 419 ? 7.183 -21.011 3.603 1.00 96.81 419 LEU A N 1
ATOM 3190 C CA . LEU A 1 419 ? 8.263 -21.959 3.334 1.00 96.81 419 LEU A CA 1
ATOM 3191 C C . LEU A 1 419 ? 8.543 -22.862 4.539 1.00 96.81 419 LEU A C 1
ATOM 3193 O O . LEU A 1 419 ? 8.795 -24.055 4.361 1.00 96.81 419 LEU A O 1
ATOM 3197 N N . VAL A 1 420 ? 8.466 -22.312 5.755 1.00 96.81 420 VAL A N 1
ATOM 3198 C CA . VAL A 1 420 ? 8.586 -23.084 7.002 1.00 96.81 420 VAL A CA 1
ATOM 3199 C C . VAL A 1 420 ? 7.342 -23.947 7.224 1.00 96.81 420 VAL A C 1
ATOM 3201 O O . VAL A 1 420 ? 7.456 -25.144 7.478 1.00 96.81 420 VAL A O 1
ATOM 3204 N N . ALA A 1 421 ? 6.145 -23.372 7.079 1.00 94.88 421 ALA A N 1
ATOM 3205 C CA . ALA A 1 421 ? 4.878 -24.067 7.302 1.00 94.88 421 ALA A CA 1
ATOM 3206 C C . ALA A 1 421 ? 4.632 -25.198 6.292 1.00 94.88 421 ALA A C 1
ATOM 3208 O O . ALA A 1 421 ? 4.127 -26.254 6.663 1.00 94.88 421 ALA A O 1
ATOM 3209 N N . GLY A 1 422 ? 5.027 -25.008 5.031 1.00 94.12 422 GLY A N 1
ATOM 3210 C CA . GLY A 1 422 ? 5.001 -26.058 4.010 1.00 94.12 422 GLY A CA 1
ATOM 3211 C C . GLY A 1 422 ? 6.187 -27.024 4.079 1.00 94.12 422 GLY A C 1
ATOM 3212 O O . GLY A 1 422 ? 6.339 -27.873 3.202 1.00 94.12 422 GLY A O 1
ATOM 3213 N N . GLY A 1 423 ? 7.035 -26.900 5.104 1.00 95.38 423 GLY A N 1
ATOM 3214 C CA . GLY A 1 423 ? 8.096 -27.847 5.419 1.00 95.38 423 GLY A CA 1
ATOM 3215 C C . GLY A 1 423 ? 9.285 -27.827 4.467 1.00 95.38 423 GLY A C 1
ATOM 3216 O O . GLY A 1 423 ? 10.085 -28.752 4.537 1.00 95.38 423 GLY A O 1
ATOM 3217 N N . LEU A 1 424 ? 9.424 -26.829 3.587 1.00 96.00 424 LEU A N 1
ATOM 3218 C CA . LEU A 1 424 ? 10.587 -26.694 2.702 1.00 96.00 424 LEU A CA 1
ATOM 3219 C C . LEU A 1 424 ? 11.801 -26.139 3.456 1.00 96.00 424 LEU A C 1
ATOM 3221 O O . LEU A 1 424 ? 12.924 -26.613 3.286 1.00 96.00 424 LEU A O 1
ATOM 3225 N N . VAL A 1 425 ? 11.562 -25.138 4.300 1.00 96.81 425 VAL A N 1
ATOM 3226 C CA . VAL A 1 425 ? 12.579 -24.565 5.176 1.00 96.81 425 VAL A CA 1
ATOM 3227 C C . VAL A 1 425 ? 12.474 -25.220 6.551 1.00 96.81 425 VAL A C 1
ATOM 3229 O O . VAL A 1 425 ? 11.400 -25.188 7.156 1.00 96.81 425 VAL A O 1
ATOM 3232 N N . PRO A 1 426 ? 13.558 -25.811 7.080 1.00 96.19 426 PRO A N 1
ATOM 3233 C CA . PRO A 1 426 ? 13.509 -26.410 8.400 1.00 96.19 426 PRO A CA 1
ATOM 3234 C C . PRO A 1 426 ? 13.425 -25.325 9.484 1.00 96.19 426 PRO A C 1
ATOM 3236 O O . PRO A 1 426 ? 14.027 -24.255 9.379 1.00 96.19 426 PRO A O 1
ATOM 3239 N N . ALA A 1 427 ? 12.687 -25.604 10.560 1.00 95.44 427 ALA A N 1
ATOM 3240 C CA . ALA A 1 427 ? 12.460 -24.643 11.644 1.00 95.44 427 ALA A CA 1
ATOM 3241 C C . ALA A 1 427 ? 13.745 -24.238 12.395 1.00 95.44 427 ALA A C 1
ATOM 3243 O O . ALA A 1 427 ? 13.756 -23.239 13.106 1.00 95.44 427 ALA A O 1
ATOM 3244 N N . ASP A 1 428 ? 14.826 -25.009 12.292 1.00 94.88 428 ASP A N 1
ATOM 3245 C CA . ASP A 1 428 ? 16.130 -24.716 12.894 1.00 94.88 428 ASP A CA 1
ATOM 3246 C C . ASP A 1 428 ? 17.108 -24.000 11.947 1.00 94.88 428 ASP A C 1
ATOM 3248 O O . ASP A 1 428 ? 18.247 -23.740 12.352 1.00 94.88 428 ASP A O 1
ATOM 3252 N N . LEU A 1 429 ? 16.669 -23.629 10.733 1.00 94.75 429 LEU A N 1
ATOM 3253 C CA . LEU A 1 429 ? 17.485 -22.886 9.776 1.00 94.75 429 LEU A CA 1
ATOM 3254 C C . LEU A 1 429 ? 18.047 -21.608 10.408 1.00 94.75 429 LEU A C 1
ATOM 3256 O O . LEU A 1 429 ? 17.332 -20.801 11.007 1.00 94.75 429 LEU A O 1
ATOM 3260 N N . HIS A 1 430 ? 19.340 -21.380 10.188 1.00 93.62 430 HIS A N 1
ATOM 3261 C CA . HIS A 1 430 ? 19.988 -20.120 10.523 1.00 93.62 430 HIS A CA 1
ATOM 3262 C C . HIS A 1 430 ? 19.854 -19.144 9.351 1.00 93.62 430 HIS A C 1
ATOM 3264 O O . HIS A 1 430 ? 20.706 -19.074 8.470 1.00 93.62 430 HIS A O 1
ATOM 3270 N N . ALA A 1 431 ? 18.729 -18.430 9.311 1.00 95.56 431 ALA A N 1
ATOM 3271 C CA . ALA A 1 431 ? 18.440 -17.504 8.226 1.00 95.56 431 ALA A CA 1
ATOM 3272 C C . ALA A 1 431 ? 19.347 -16.262 8.291 1.00 95.56 431 ALA A C 1
ATOM 3274 O O . ALA A 1 431 ? 19.495 -15.631 9.342 1.00 95.56 431 ALA A O 1
ATOM 3275 N N . HIS A 1 432 ? 19.914 -15.891 7.143 1.00 96.44 432 HIS A N 1
ATOM 3276 C CA . HIS A 1 432 ? 20.661 -14.650 6.953 1.00 96.44 432 HIS A CA 1
ATOM 3277 C C . HIS A 1 432 ? 19.796 -13.665 6.182 1.00 96.44 432 HIS A C 1
ATOM 3279 O O . HIS A 1 432 ? 19.296 -13.985 5.102 1.00 96.44 432 HIS A O 1
ATOM 3285 N N . VAL A 1 433 ? 19.603 -12.480 6.756 1.00 97.25 433 VAL A N 1
ATOM 3286 C CA . VAL A 1 433 ? 18.627 -11.509 6.277 1.00 97.25 433 VAL A CA 1
ATOM 3287 C C . VAL A 1 433 ? 19.247 -10.122 6.294 1.00 97.25 433 VAL A C 1
ATOM 3289 O O . VAL A 1 433 ? 19.786 -9.682 7.310 1.00 97.25 433 VAL A O 1
ATOM 3292 N N . TYR A 1 434 ? 19.119 -9.390 5.195 1.00 96.88 434 TYR A N 1
ATOM 3293 C CA . TYR A 1 434 ? 19.310 -7.945 5.230 1.00 96.88 434 TYR A CA 1
ATOM 3294 C C . TYR A 1 434 ? 18.041 -7.245 4.780 1.00 96.88 434 TYR A C 1
ATOM 3296 O O . TYR A 1 434 ? 17.180 -7.820 4.113 1.00 96.88 434 TYR A O 1
ATOM 3304 N N . SER A 1 435 ? 17.921 -5.982 5.157 1.00 97.69 435 SER A N 1
ATOM 3305 C CA . SER A 1 435 ? 16.848 -5.146 4.644 1.00 97.69 435 SER A CA 1
ATOM 3306 C C . SER A 1 435 ? 17.346 -3.762 4.323 1.00 97.69 435 SER A C 1
ATOM 3308 O O . SER A 1 435 ? 18.156 -3.224 5.072 1.00 97.69 435 SER A O 1
ATOM 3310 N N . ILE A 1 436 ? 16.798 -3.170 3.277 1.00 97.81 436 ILE A N 1
ATOM 3311 C CA . ILE A 1 436 ? 16.976 -1.762 2.954 1.00 97.81 436 ILE A CA 1
ATOM 3312 C C . ILE A 1 436 ? 15.627 -1.062 3.105 1.00 97.81 436 ILE A C 1
ATOM 3314 O O . ILE A 1 436 ? 14.611 -1.583 2.653 1.00 97.81 436 ILE A O 1
ATOM 3318 N N . THR A 1 437 ? 15.600 0.076 3.793 1.00 97.62 437 THR A N 1
ATOM 3319 C CA . THR A 1 437 ? 14.378 0.836 4.084 1.00 97.62 437 THR A CA 1
ATOM 3320 C C . THR A 1 437 ? 14.600 2.327 3.882 1.00 97.62 437 THR A C 1
ATOM 3322 O O . THR A 1 437 ? 15.700 2.832 4.106 1.00 97.62 437 THR A O 1
ATOM 3325 N N . GLY A 1 438 ? 13.543 3.042 3.511 1.00 96.81 438 GLY A N 1
ATOM 3326 C CA . GLY A 1 438 ? 13.543 4.496 3.465 1.00 96.81 438 GLY A CA 1
ATOM 3327 C C . GLY A 1 438 ? 13.631 5.118 4.858 1.00 96.81 438 GLY A C 1
ATOM 3328 O O . GLY A 1 438 ? 13.254 4.504 5.866 1.00 96.81 438 GLY A O 1
ATOM 3329 N N . TYR A 1 439 ? 14.120 6.355 4.921 1.00 95.38 439 TYR A N 1
ATOM 3330 C CA . TYR A 1 439 ? 14.397 7.049 6.180 1.00 95.38 439 TYR A CA 1
ATOM 3331 C C . TYR A 1 439 ? 13.140 7.408 6.986 1.00 95.38 439 TYR A C 1
ATOM 3333 O O . TYR A 1 439 ? 13.233 7.665 8.188 1.00 95.38 439 TYR A O 1
ATOM 3341 N N . SER A 1 440 ? 11.944 7.349 6.385 1.00 93.88 440 SER A N 1
ATOM 3342 C CA . SER A 1 440 ? 10.686 7.540 7.120 1.00 93.88 440 SER A CA 1
ATOM 3343 C C . SER A 1 440 ? 10.441 6.497 8.218 1.00 93.88 440 SER A C 1
ATOM 3345 O O . SER A 1 440 ? 9.738 6.785 9.190 1.00 93.88 440 SER A O 1
ATOM 3347 N N . GLY A 1 441 ? 11.075 5.320 8.131 1.00 89.44 441 GLY A N 1
ATOM 3348 C CA . GLY A 1 441 ? 11.060 4.307 9.192 1.00 89.44 441 GLY A CA 1
ATOM 3349 C C . GLY A 1 441 ? 11.738 4.756 10.495 1.00 89.44 441 GLY A C 1
ATOM 3350 O O . GLY A 1 441 ? 11.428 4.228 11.563 1.00 89.44 441 GLY A O 1
ATOM 3351 N N . GLY A 1 442 ? 12.618 5.763 10.434 1.00 88.00 442 GLY A N 1
ATOM 3352 C CA . GLY A 1 442 ? 13.251 6.381 11.603 1.00 88.00 442 GLY A CA 1
ATOM 3353 C C . GLY A 1 442 ? 12.390 7.430 12.316 1.00 88.00 442 GLY A C 1
ATOM 3354 O O . GLY A 1 442 ? 12.826 8.003 13.316 1.00 88.00 442 GLY A O 1
ATOM 3355 N N . GLY A 1 443 ? 11.176 7.690 11.822 1.00 89.75 443 GLY A N 1
ATOM 3356 C CA . GLY A 1 443 ? 10.250 8.669 12.387 1.00 89.75 443 GLY A CA 1
ATOM 3357 C C . GLY A 1 443 ? 10.669 10.125 12.152 1.00 89.75 443 GLY A C 1
ATOM 3358 O O . GLY A 1 443 ? 11.625 10.421 11.437 1.00 89.75 443 GLY A O 1
ATOM 3359 N N . LYS A 1 444 ? 9.945 11.059 12.784 1.00 88.62 444 LYS A N 1
ATOM 3360 C CA . LYS A 1 444 ? 10.064 12.512 12.547 1.00 88.62 444 LYS A CA 1
ATOM 3361 C C . LYS A 1 444 ? 11.485 13.063 12.673 1.00 88.62 444 LYS A C 1
ATOM 3363 O O . LYS A 1 444 ? 11.886 13.880 11.855 1.00 88.62 444 LYS A O 1
ATOM 3368 N N . LYS A 1 445 ? 12.248 12.614 13.678 1.00 90.00 445 LYS A N 1
ATOM 3369 C CA . LYS A 1 445 ? 13.621 13.094 13.902 1.00 90.00 445 LYS A CA 1
ATOM 3370 C C . LYS A 1 445 ? 14.534 12.752 12.723 1.00 90.00 445 LYS A C 1
ATOM 3372 O O . LYS A 1 445 ? 15.298 13.604 12.293 1.00 90.00 445 LYS A O 1
ATOM 3377 N N . MET A 1 446 ? 14.441 11.524 12.212 1.00 93.00 446 MET A N 1
ATOM 3378 C CA . MET A 1 446 ? 15.251 11.092 11.076 1.00 93.00 446 MET A CA 1
ATOM 3379 C C . MET A 1 446 ? 14.783 11.761 9.782 1.00 93.00 446 MET A C 1
ATOM 3381 O O . MET A 1 446 ? 15.620 12.222 9.021 1.00 93.00 446 MET A O 1
ATOM 3385 N N . ILE A 1 447 ? 13.470 11.879 9.561 1.00 93.38 447 ILE A N 1
ATOM 3386 C CA . ILE A 1 447 ? 12.920 12.602 8.400 1.00 93.38 447 ILE A CA 1
ATOM 3387 C C . ILE A 1 447 ? 13.470 14.030 8.345 1.00 93.38 447 ILE A C 1
ATOM 3389 O O . ILE A 1 447 ? 14.044 14.412 7.332 1.00 93.38 447 ILE A O 1
ATOM 3393 N N . ALA A 1 448 ? 13.402 14.768 9.456 1.00 93.19 448 ALA A N 1
ATOM 3394 C CA . ALA A 1 448 ? 13.924 16.130 9.526 1.00 93.19 448 ALA A CA 1
ATOM 3395 C C . ALA A 1 448 ? 15.439 16.208 9.251 1.00 93.19 448 ALA A C 1
ATOM 3397 O O . ALA A 1 448 ? 15.894 17.160 8.628 1.00 93.19 448 ALA A O 1
ATOM 3398 N N . GLU A 1 449 ? 16.222 15.214 9.686 1.00 92.69 449 GLU A N 1
ATOM 3399 C CA . GLU A 1 449 ? 17.666 15.151 9.413 1.00 92.69 449 GLU A CA 1
ATOM 3400 C C . GLU A 1 449 ? 17.962 14.973 7.915 1.00 92.69 449 GLU A C 1
ATOM 3402 O O . GLU A 1 449 ? 18.850 15.638 7.387 1.00 92.69 449 GLU A O 1
ATOM 3407 N N . TYR A 1 450 ? 17.214 14.108 7.222 1.00 94.12 450 TYR A N 1
ATOM 3408 C CA . TYR A 1 450 ? 17.364 13.902 5.776 1.00 94.12 450 TYR A CA 1
ATOM 3409 C C . TYR A 1 450 ? 16.851 15.091 4.956 1.00 94.12 450 TYR A C 1
ATOM 3411 O O . TYR A 1 450 ? 17.494 15.473 3.981 1.00 94.12 450 TYR A O 1
ATOM 3419 N N . GLU A 1 451 ? 15.725 15.690 5.349 1.00 93.19 451 GLU A N 1
ATOM 3420 C CA . GLU A 1 451 ? 15.110 16.818 4.635 1.00 93.19 451 GLU A CA 1
ATOM 3421 C C . GLU A 1 451 ? 15.863 18.140 4.831 1.00 93.19 451 GLU A C 1
ATOM 3423 O O . GLU A 1 451 ? 15.845 18.986 3.938 1.00 93.19 451 GLU A O 1
ATOM 3428 N N . ALA A 1 452 ? 16.567 18.319 5.955 1.00 92.44 452 ALA A N 1
ATOM 3429 C CA . ALA A 1 452 ? 17.408 19.496 6.182 1.00 92.44 452 ALA A CA 1
ATOM 3430 C C . ALA A 1 452 ? 18.570 19.607 5.175 1.00 92.44 452 ALA A C 1
ATOM 3432 O O . ALA A 1 452 ? 19.056 20.708 4.915 1.00 92.44 452 ALA A O 1
ATOM 3433 N N . GLY A 1 453 ? 19.008 18.482 4.598 1.00 86.62 453 GLY A N 1
ATOM 3434 C CA . GLY A 1 453 ? 20.126 18.436 3.658 1.00 86.62 453 GLY A CA 1
ATOM 3435 C C . GLY A 1 453 ? 21.477 18.813 4.285 1.00 86.62 453 GLY A C 1
ATOM 3436 O O . GLY A 1 453 ? 21.632 18.912 5.501 1.00 86.62 453 GLY A O 1
ATOM 3437 N N . GLY A 1 454 ? 22.502 18.982 3.442 1.00 84.19 454 GLY A N 1
ATOM 3438 C CA . GLY A 1 454 ? 23.822 19.482 3.862 1.00 84.19 454 GLY A CA 1
ATOM 3439 C C . GLY A 1 454 ? 24.743 18.470 4.558 1.00 84.19 454 GLY A C 1
ATOM 3440 O O . GLY A 1 454 ? 25.813 18.846 5.033 1.00 84.19 454 GLY A O 1
ATOM 3441 N N . ASN A 1 455 ? 24.363 17.191 4.614 1.00 89.06 455 ASN A N 1
ATOM 3442 C CA . ASN A 1 455 ? 25.206 16.114 5.129 1.00 89.06 455 ASN A CA 1
ATOM 3443 C C . ASN A 1 455 ? 25.340 14.996 4.089 1.00 89.06 455 ASN A C 1
ATOM 3445 O O . ASN A 1 455 ? 24.497 14.102 4.018 1.00 89.06 455 ASN A O 1
ATOM 3449 N N . ASP A 1 456 ? 26.436 15.009 3.329 1.00 90.50 456 ASP A N 1
ATOM 3450 C CA . ASP A 1 456 ? 26.706 14.046 2.249 1.00 90.50 456 ASP A CA 1
ATOM 3451 C C . ASP A 1 456 ? 26.672 12.581 2.714 1.00 90.50 456 ASP A C 1
ATOM 3453 O O . ASP A 1 456 ? 26.359 11.677 1.939 1.00 90.50 456 ASP A O 1
ATOM 3457 N N . LYS A 1 457 ? 26.915 12.322 4.008 1.00 89.44 457 LYS A N 1
ATOM 3458 C CA . LYS A 1 457 ? 26.827 10.969 4.584 1.00 89.44 457 LYS A CA 1
ATOM 3459 C C . LYS A 1 457 ? 25.410 10.397 4.520 1.00 89.44 457 LYS A C 1
ATOM 3461 O O . LYS A 1 457 ? 25.254 9.180 4.550 1.00 89.44 457 LYS A O 1
ATOM 3466 N N . LEU A 1 458 ? 24.384 11.249 4.457 1.00 91.62 458 LEU A N 1
ATOM 3467 C CA . LEU A 1 458 ? 22.985 10.835 4.334 1.00 91.62 458 LEU A CA 1
ATOM 3468 C C . LEU A 1 458 ? 22.650 10.339 2.927 1.00 91.62 458 LEU A C 1
ATOM 3470 O O . LEU A 1 458 ? 21.684 9.601 2.777 1.00 91.62 458 LEU A O 1
ATOM 3474 N N . MET A 1 459 ? 23.466 10.675 1.925 1.00 92.31 459 MET A N 1
ATOM 3475 C CA . MET A 1 459 ? 23.281 10.230 0.541 1.00 92.31 459 MET A CA 1
ATOM 3476 C C . MET A 1 459 ? 23.785 8.803 0.294 1.00 92.31 459 MET A C 1
ATOM 3478 O O . MET A 1 459 ? 23.533 8.233 -0.763 1.00 92.31 459 MET A O 1
ATOM 3482 N N . SER A 1 460 ? 24.483 8.207 1.262 1.00 93.25 460 SER A N 1
ATOM 3483 C CA . SER A 1 460 ? 24.945 6.818 1.197 1.00 93.25 460 SER A CA 1
ATOM 3484 C C . SER A 1 460 ? 24.036 5.896 2.018 1.00 93.25 460 SER A C 1
ATOM 3486 O O . SER A 1 460 ? 23.547 6.315 3.069 1.00 93.25 460 SER A O 1
ATOM 3488 N N . PRO A 1 461 ? 23.827 4.630 1.611 1.00 94.62 461 PRO A N 1
ATOM 3489 C CA . PRO A 1 461 ? 23.149 3.643 2.448 1.00 94.62 461 PRO A CA 1
ATOM 3490 C C . PRO A 1 461 ? 23.870 3.455 3.791 1.00 94.62 461 PRO A C 1
ATOM 3492 O O . PRO A 1 461 ? 25.089 3.284 3.830 1.00 94.62 461 PRO A O 1
ATOM 3495 N N . ARG A 1 462 ? 23.121 3.468 4.899 1.00 95.12 462 ARG A N 1
ATOM 3496 C CA . ARG A 1 462 ? 23.663 3.404 6.265 1.00 95.12 462 ARG A CA 1
ATOM 3497 C C . ARG A 1 462 ? 23.181 2.146 6.990 1.00 95.12 462 ARG A C 1
ATOM 3499 O O . ARG A 1 462 ? 22.039 2.123 7.459 1.00 95.12 462 ARG A O 1
ATOM 3506 N N . PRO A 1 463 ? 24.019 1.100 7.099 1.00 95.69 463 PRO A N 1
ATOM 3507 C CA . PRO A 1 463 ? 23.745 -0.030 7.976 1.00 95.69 463 PRO A CA 1
ATOM 3508 C C . PRO A 1 463 ? 23.621 0.432 9.430 1.00 95.69 463 PRO A C 1
ATOM 3510 O O . PRO A 1 463 ? 24.402 1.263 9.895 1.00 95.69 463 PRO A O 1
ATOM 3513 N N . TYR A 1 464 ? 22.653 -0.112 10.160 1.00 94.81 464 TYR A N 1
ATOM 3514 C CA . TYR A 1 464 ? 22.458 0.167 11.581 1.00 94.81 464 TYR A CA 1
ATOM 3515 C C . TYR A 1 464 ? 22.149 -1.121 12.344 1.00 94.81 464 TYR A C 1
ATOM 3517 O O . TYR A 1 464 ? 22.044 -2.192 11.754 1.00 94.81 464 TYR A O 1
ATOM 3525 N N . ALA A 1 465 ? 22.054 -1.030 13.674 1.00 93.81 465 ALA A N 1
ATOM 3526 C CA . ALA A 1 465 ? 21.852 -2.195 14.540 1.00 93.81 465 ALA A CA 1
ATOM 3527 C C . ALA A 1 465 ? 22.923 -3.296 14.352 1.00 93.81 465 ALA A C 1
ATOM 3529 O O . ALA A 1 465 ? 22.647 -4.482 14.506 1.00 93.81 465 ALA A O 1
ATOM 3530 N N . LEU A 1 466 ? 24.174 -2.900 14.074 1.00 93.44 466 LEU A N 1
ATOM 3531 C CA . LEU A 1 466 ? 25.299 -3.815 13.813 1.00 93.44 466 LEU A CA 1
ATOM 3532 C C . LEU A 1 466 ? 25.728 -4.662 15.024 1.00 93.44 466 LEU A C 1
ATOM 3534 O 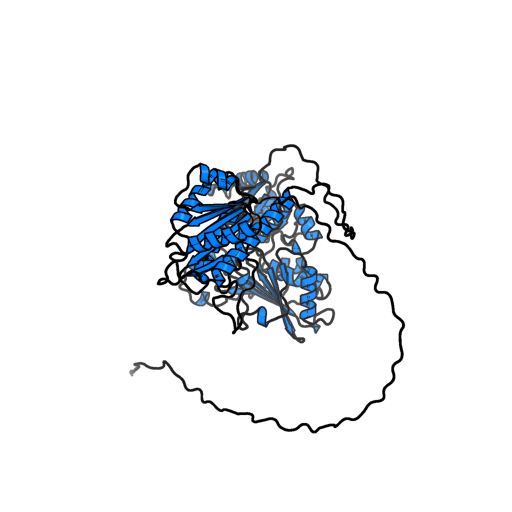O . LEU A 1 466 ? 26.519 -5.585 14.874 1.00 93.44 466 LEU A O 1
ATOM 3538 N N . GLY A 1 467 ? 25.170 -4.398 16.209 1.00 93.94 467 GLY A N 1
ATOM 3539 C CA . GLY A 1 467 ? 25.223 -5.321 17.347 1.00 93.94 467 GLY A CA 1
ATOM 3540 C C . GLY A 1 467 ? 24.313 -6.549 17.195 1.00 93.94 467 GLY A C 1
ATOM 3541 O O . GLY A 1 467 ? 24.197 -7.320 18.141 1.00 93.94 467 GLY A O 1
ATOM 3542 N N . LEU A 1 468 ? 23.646 -6.709 16.042 1.00 91.50 468 LEU A N 1
ATOM 3543 C CA . LEU A 1 468 ? 22.725 -7.801 15.701 1.00 91.50 468 LEU A CA 1
ATOM 3544 C C . LEU A 1 468 ? 21.520 -7.913 16.647 1.00 91.50 468 LEU A C 1
ATOM 3546 O O . LEU A 1 468 ? 20.935 -8.979 16.827 1.00 91.50 468 LEU A O 1
ATOM 3550 N N . THR A 1 469 ? 21.121 -6.784 17.232 1.00 92.44 469 THR A N 1
ATOM 3551 C CA . THR A 1 469 ? 19.924 -6.655 18.060 1.00 92.44 469 THR A CA 1
ATOM 3552 C C . THR A 1 469 ? 18.944 -5.705 17.385 1.00 92.44 469 THR A C 1
ATOM 3554 O O . THR A 1 469 ? 19.253 -4.551 17.095 1.00 92.44 469 THR A O 1
ATOM 3557 N N . HIS A 1 470 ? 17.732 -6.183 17.110 1.00 94.06 470 HIS A N 1
ATOM 3558 C CA . HIS A 1 470 ? 16.684 -5.364 16.512 1.00 94.06 470 HIS A CA 1
ATOM 3559 C C . HIS A 1 470 ? 15.313 -5.741 17.071 1.00 94.06 470 HIS A C 1
ATOM 3561 O O . HIS A 1 470 ? 15.013 -6.917 17.272 1.00 94.06 470 HIS A O 1
ATOM 3567 N N . LYS A 1 471 ? 14.443 -4.742 17.253 1.00 92.25 471 LYS A N 1
ATOM 3568 C CA . LYS A 1 471 ? 13.107 -4.904 17.857 1.00 92.25 471 LYS A CA 1
ATOM 3569 C C . LYS A 1 471 ? 12.168 -5.863 17.108 1.00 92.25 471 LYS A C 1
ATOM 3571 O O . LYS A 1 471 ? 11.192 -6.323 17.679 1.00 92.25 471 LYS A O 1
ATOM 3576 N N . HIS A 1 472 ? 12.455 -6.161 15.839 1.00 94.94 472 HIS A N 1
ATOM 3577 C CA . HIS A 1 472 ? 11.651 -7.067 15.004 1.00 94.94 472 HIS A CA 1
ATOM 3578 C C . HIS A 1 472 ? 12.072 -8.542 15.103 1.00 94.94 472 HIS A C 1
ATOM 3580 O O . HIS A 1 472 ? 11.308 -9.406 14.689 1.00 94.94 472 HIS A O 1
ATOM 3586 N N . LEU A 1 473 ? 13.244 -8.860 15.668 1.00 95.31 473 LEU A N 1
ATOM 3587 C CA . LEU A 1 473 ? 13.728 -10.246 15.765 1.00 95.31 473 LEU A CA 1
ATOM 3588 C C . LEU A 1 473 ? 12.763 -11.201 16.499 1.00 95.31 473 LEU A C 1
ATOM 3590 O O . LEU A 1 473 ? 12.578 -12.320 16.010 1.00 95.31 473 LEU A O 1
ATOM 3594 N N . PRO A 1 474 ? 12.113 -10.806 17.617 1.00 95.06 474 PRO A N 1
ATOM 3595 C CA . PRO A 1 474 ? 11.162 -11.686 18.297 1.00 95.06 474 PRO A CA 1
ATOM 3596 C C . PRO A 1 474 ? 9.979 -12.068 17.399 1.00 95.06 474 PRO A C 1
ATOM 3598 O O . PRO A 1 474 ? 9.622 -13.237 17.290 1.00 95.06 474 PRO A O 1
ATOM 3601 N N . GLU A 1 475 ? 9.423 -11.085 16.695 1.00 94.62 475 GLU A N 1
ATOM 3602 C CA . GLU A 1 475 ? 8.309 -11.241 15.759 1.00 94.62 475 GLU A CA 1
ATOM 3603 C C . GLU A 1 475 ? 8.695 -12.120 14.562 1.00 94.62 475 GLU A C 1
ATOM 3605 O O . GLU A 1 475 ? 7.992 -13.079 14.247 1.00 94.62 475 GLU A O 1
ATOM 3610 N N . MET A 1 476 ? 9.861 -11.852 13.963 1.00 96.06 476 MET A N 1
ATOM 3611 C CA . MET A 1 476 ? 10.418 -12.635 12.857 1.00 96.06 476 MET A CA 1
ATOM 3612 C C . MET A 1 476 ? 10.605 -14.108 13.226 1.00 96.06 476 MET A C 1
ATOM 3614 O O . MET A 1 476 ? 10.443 -14.961 12.364 1.00 96.06 476 MET A O 1
ATOM 3618 N N . SER A 1 477 ? 10.915 -14.423 14.485 1.00 94.81 477 SER A N 1
ATOM 3619 C CA . SER A 1 477 ? 11.097 -15.808 14.941 1.00 94.81 477 SER A CA 1
ATOM 3620 C C . SER A 1 477 ? 9.750 -16.479 15.220 1.00 94.81 477 SER A C 1
ATOM 3622 O O . SER A 1 477 ? 9.400 -17.480 14.597 1.00 94.81 477 SER A O 1
ATOM 3624 N N . VAL A 1 478 ? 8.949 -15.877 16.107 1.00 94.44 478 VAL A N 1
ATOM 3625 C CA . VAL A 1 478 ? 7.681 -16.453 16.584 1.00 94.44 478 VAL A CA 1
ATOM 3626 C C . VAL A 1 478 ? 6.683 -16.640 15.443 1.00 94.44 478 VAL A C 1
ATOM 3628 O O . VAL A 1 478 ? 6.021 -17.671 15.372 1.00 94.44 478 VAL A O 1
ATOM 3631 N N . ARG A 1 479 ? 6.569 -15.665 14.531 1.00 94.88 479 ARG A N 1
ATOM 3632 C CA . ARG A 1 479 ? 5.535 -15.681 13.483 1.00 94.88 479 ARG A CA 1
ATOM 3633 C C . ARG A 1 479 ? 5.920 -16.490 12.247 1.00 94.88 479 ARG A C 1
ATOM 3635 O O . ARG A 1 479 ? 5.028 -16.882 11.506 1.00 94.88 479 ARG A O 1
ATOM 3642 N N . THR A 1 480 ? 7.204 -16.784 12.040 1.00 95.56 480 THR A N 1
ATOM 3643 C CA . THR A 1 480 ? 7.641 -17.711 10.980 1.00 95.56 480 THR A CA 1
ATOM 3644 C C . THR A 1 480 ? 7.702 -19.163 11.438 1.00 95.56 480 THR A C 1
ATOM 3646 O O . THR A 1 480 ? 7.676 -20.054 10.597 1.00 95.56 480 THR A O 1
ATOM 3649 N N . GLY A 1 481 ? 7.775 -19.414 12.750 1.00 94.69 481 GLY A N 1
ATOM 3650 C CA . GLY A 1 481 ? 7.995 -20.752 13.304 1.00 94.69 481 GLY A CA 1
ATOM 3651 C C . GLY A 1 481 ? 9.471 -21.153 13.379 1.00 94.69 481 GLY A C 1
ATOM 3652 O O . GLY A 1 481 ? 9.776 -22.312 13.664 1.00 94.69 481 GLY A O 1
ATOM 3653 N N . LEU A 1 482 ? 10.397 -20.216 13.147 1.00 96.06 482 LEU A N 1
ATOM 3654 C CA . LEU A 1 482 ? 11.823 -20.452 13.340 1.00 96.06 482 LEU A CA 1
ATOM 3655 C C . LEU A 1 482 ? 12.163 -20.570 14.831 1.00 96.06 482 LEU A C 1
ATOM 3657 O O . LEU A 1 482 ? 11.774 -19.746 15.656 1.00 96.06 482 LEU A O 1
ATOM 3661 N N . LYS A 1 483 ? 12.973 -21.573 15.170 1.00 95.19 483 LYS A N 1
ATOM 3662 C CA . LYS A 1 483 ? 13.505 -21.807 16.521 1.00 95.19 483 LYS A CA 1
ATOM 3663 C C . LYS A 1 483 ? 14.627 -20.838 16.892 1.00 95.19 483 LYS A C 1
ATOM 3665 O O . LYS A 1 483 ? 14.992 -20.749 18.062 1.00 95.19 483 LYS A O 1
ATOM 3670 N N . ARG A 1 484 ? 15.218 -20.162 15.904 1.00 92.62 484 ARG A N 1
ATOM 3671 C CA . ARG A 1 484 ? 16.330 -19.221 16.071 1.00 92.62 484 ARG A CA 1
ATOM 3672 C C . ARG A 1 484 ? 15.998 -17.907 15.387 1.00 92.62 484 ARG A C 1
ATOM 3674 O O . ARG A 1 484 ? 15.416 -17.898 14.305 1.00 92.62 484 ARG A O 1
ATOM 3681 N N . ALA A 1 485 ? 16.416 -16.810 16.007 1.00 93.50 485 ALA A N 1
ATOM 3682 C CA . ALA A 1 485 ? 16.320 -15.505 15.381 1.00 93.50 485 ALA A CA 1
ATOM 3683 C C . ALA A 1 485 ? 17.252 -15.427 14.158 1.00 93.50 485 ALA A C 1
ATOM 3685 O O . ALA A 1 485 ? 18.377 -15.933 14.222 1.00 93.50 485 ALA A O 1
ATOM 3686 N N . PRO A 1 486 ? 16.813 -14.803 13.052 1.00 95.81 486 PRO A N 1
ATOM 3687 C CA . PRO A 1 486 ? 17.666 -14.604 11.891 1.00 95.81 486 PRO A CA 1
ATOM 3688 C C . PRO A 1 486 ? 18.831 -13.663 12.217 1.00 95.81 486 PRO A C 1
ATOM 3690 O O . PRO A 1 486 ? 18.695 -12.732 13.014 1.00 95.81 486 PRO A O 1
ATOM 3693 N N . THR A 1 487 ? 19.961 -13.848 11.534 1.00 96.56 487 THR A N 1
ATOM 3694 C CA . THR A 1 487 ? 21.016 -12.828 11.494 1.00 96.56 487 THR A CA 1
ATOM 3695 C C . THR A 1 487 ? 20.518 -11.682 10.623 1.00 96.56 487 THR A C 1
ATOM 3697 O O . THR A 1 487 ? 20.458 -11.829 9.403 1.00 96.56 487 THR A O 1
ATOM 3700 N N . PHE A 1 488 ? 20.117 -10.575 11.250 1.00 97.56 488 PHE A N 1
ATOM 3701 C CA . PHE A 1 488 ? 19.413 -9.477 10.590 1.00 97.56 488 PHE A CA 1
ATOM 3702 C C . PHE A 1 488 ? 20.231 -8.183 10.566 1.00 97.56 488 PHE A C 1
ATOM 3704 O O . PHE A 1 488 ? 20.554 -7.635 11.621 1.00 97.56 488 PHE A O 1
ATOM 3711 N N . THR A 1 489 ? 20.480 -7.659 9.363 1.00 97.12 489 THR A N 1
ATOM 3712 C CA . THR A 1 489 ? 21.195 -6.391 9.151 1.00 97.12 489 THR A CA 1
ATOM 3713 C C . THR A 1 489 ? 20.315 -5.382 8.409 1.00 97.12 489 THR A C 1
ATOM 3715 O O . THR A 1 489 ? 20.136 -5.493 7.192 1.00 97.12 489 THR A O 1
ATOM 3718 N N . PRO A 1 490 ? 19.755 -4.378 9.099 1.00 97.19 490 PRO A N 1
ATOM 3719 C CA . PRO A 1 490 ? 18.976 -3.340 8.448 1.00 97.19 490 PRO A CA 1
ATOM 3720 C C . PRO A 1 490 ? 19.840 -2.163 7.967 1.00 97.19 490 PRO A C 1
ATOM 3722 O O . PRO A 1 490 ? 20.853 -1.804 8.567 1.00 97.19 490 PRO A O 1
ATOM 3725 N N . ILE A 1 491 ? 19.419 -1.551 6.861 1.00 97.50 491 ILE A N 1
ATOM 3726 C CA . ILE A 1 491 ? 20.118 -0.483 6.146 1.00 97.50 491 ILE A CA 1
ATOM 3727 C C . ILE A 1 491 ? 19.109 0.622 5.838 1.00 97.50 491 ILE A C 1
ATOM 3729 O O . ILE A 1 491 ? 18.049 0.354 5.275 1.00 97.50 491 ILE A O 1
ATOM 3733 N N . VAL A 1 492 ? 19.435 1.867 6.177 1.00 97.31 492 VAL A N 1
ATOM 3734 C CA . VAL A 1 492 ? 18.630 3.031 5.777 1.00 97.31 492 VAL A CA 1
ATOM 3735 C C . VAL A 1 492 ? 19.178 3.601 4.472 1.00 97.31 492 VAL A C 1
ATOM 3737 O O . VAL A 1 492 ? 20.365 3.917 4.393 1.00 97.31 492 VAL A O 1
ATOM 3740 N N . GLY A 1 493 ? 18.327 3.726 3.455 1.00 96.00 493 GLY A N 1
ATOM 3741 C CA . GLY A 1 493 ? 18.656 4.332 2.165 1.00 96.00 493 GLY A CA 1
ATOM 3742 C C . GLY A 1 493 ? 18.300 5.825 2.082 1.00 96.00 493 GLY A C 1
ATOM 3743 O O . GLY A 1 493 ? 17.504 6.317 2.887 1.00 96.00 493 GLY A O 1
ATOM 3744 N N . PRO A 1 494 ? 18.857 6.558 1.099 1.00 95.56 494 PRO A N 1
ATOM 3745 C CA . PRO A 1 494 ? 18.618 7.990 0.888 1.00 95.56 494 PRO A CA 1
ATOM 3746 C C . PRO A 1 494 ? 17.292 8.273 0.156 1.00 95.56 494 PRO A C 1
ATOM 3748 O O . PRO A 1 494 ? 17.239 9.062 -0.781 1.00 95.56 494 PRO A O 1
ATOM 3751 N N . PHE A 1 495 ? 16.212 7.604 0.553 1.00 96.19 495 PHE A N 1
ATOM 3752 C CA . PHE A 1 495 ? 14.881 7.761 -0.036 1.00 96.19 495 PHE A CA 1
ATOM 3753 C C . PHE A 1 495 ? 13.805 7.731 1.051 1.00 96.19 495 PHE A C 1
ATOM 3755 O O . PHE A 1 495 ? 13.989 7.110 2.099 1.00 96.19 495 PHE A O 1
ATOM 3762 N N . LEU A 1 496 ? 12.688 8.428 0.827 1.00 95.62 496 LEU A N 1
ATOM 3763 C CA . LEU A 1 496 ? 11.687 8.666 1.872 1.00 95.62 496 LEU A CA 1
ATOM 3764 C C . LEU A 1 496 ? 10.972 7.376 2.292 1.00 95.62 496 LEU A C 1
ATOM 3766 O O . LEU A 1 496 ? 10.936 7.055 3.482 1.00 95.62 496 LEU A O 1
ATOM 3770 N N . LYS A 1 497 ? 10.404 6.643 1.330 1.00 95.75 497 LYS A N 1
ATOM 3771 C CA . LYS A 1 497 ? 9.598 5.431 1.546 1.00 95.75 497 LYS A CA 1
ATOM 3772 C C . LYS A 1 497 ? 10.108 4.284 0.682 1.00 95.75 497 LYS A C 1
ATOM 3774 O O . LYS A 1 497 ? 10.713 4.516 -0.362 1.00 95.75 497 LYS A O 1
ATOM 3779 N N . GLY A 1 498 ? 9.825 3.069 1.124 1.00 96.94 498 GLY A N 1
ATOM 3780 C CA . GLY A 1 498 ? 10.148 1.831 0.427 1.00 96.94 498 GLY A CA 1
ATOM 3781 C C . GLY A 1 498 ? 10.947 0.913 1.331 1.00 96.94 498 GLY A C 1
ATOM 3782 O O . GLY A 1 498 ? 11.739 1.368 2.157 1.00 96.94 498 GLY A O 1
ATOM 3783 N N . LEU A 1 499 ? 10.717 -0.386 1.213 1.00 98.19 499 LEU A N 1
ATOM 3784 C CA . LEU A 1 499 ? 11.414 -1.390 1.994 1.00 98.19 499 LEU A CA 1
ATOM 3785 C C . LEU A 1 499 ? 11.514 -2.685 1.212 1.00 98.19 499 LEU A C 1
ATOM 3787 O O . LEU A 1 499 ? 10.533 -3.148 0.639 1.00 98.19 499 LEU A O 1
ATOM 3791 N N . ALA A 1 500 ? 12.699 -3.284 1.239 1.00 98.44 500 ALA A N 1
ATOM 3792 C CA . ALA A 1 500 ? 12.945 -4.619 0.727 1.00 98.44 500 ALA A CA 1
ATOM 3793 C C . ALA A 1 500 ? 13.670 -5.449 1.786 1.00 98.44 500 ALA A C 1
ATOM 3795 O O . ALA A 1 500 ? 14.656 -4.990 2.368 1.00 98.44 500 ALA A O 1
ATOM 3796 N N . VAL A 1 501 ? 13.178 -6.660 2.039 1.00 98.69 501 VAL A N 1
ATOM 3797 C CA . VAL A 1 501 ? 13.839 -7.658 2.888 1.00 98.69 501 VAL A CA 1
ATOM 3798 C C . VAL A 1 501 ? 14.303 -8.802 2.011 1.00 98.69 501 VAL A C 1
ATOM 3800 O O . VAL A 1 501 ? 13.493 -9.391 1.300 1.00 98.69 501 VAL A O 1
ATOM 3803 N N . THR A 1 502 ? 15.589 -9.121 2.100 1.00 98.50 502 THR A N 1
ATOM 3804 C CA . THR A 1 502 ? 16.224 -10.189 1.335 1.00 98.50 502 THR A CA 1
ATOM 3805 C C . THR A 1 502 ? 16.705 -11.279 2.280 1.00 98.50 502 THR A C 1
ATOM 3807 O O . THR A 1 502 ? 17.479 -11.000 3.199 1.00 98.50 502 THR A O 1
ATOM 3810 N N . THR A 1 503 ? 16.287 -12.516 2.024 1.00 98.19 503 THR A N 1
ATOM 3811 C CA . THR A 1 503 ? 16.711 -13.710 2.769 1.00 98.19 503 THR A CA 1
ATOM 3812 C C . THR A 1 503 ? 17.495 -14.628 1.844 1.00 98.19 503 THR A C 1
ATOM 3814 O O . THR A 1 503 ? 17.051 -14.890 0.726 1.00 98.19 503 THR A O 1
ATOM 3817 N N . TYR A 1 504 ? 18.649 -15.111 2.302 1.00 96.94 504 TYR A N 1
ATOM 3818 C CA . TYR A 1 504 ? 19.512 -16.009 1.533 1.00 96.94 504 TYR A CA 1
ATOM 3819 C C . TYR A 1 504 ? 19.227 -17.473 1.836 1.00 96.94 504 TYR A C 1
ATOM 3821 O O . TYR A 1 504 ? 19.027 -17.846 2.992 1.00 96.94 504 TYR A O 1
ATOM 3829 N N . PHE A 1 505 ? 19.296 -18.295 0.792 1.00 95.25 505 PHE A N 1
ATOM 3830 C CA . PHE A 1 505 ? 19.128 -19.735 0.874 1.00 95.25 505 PHE A CA 1
ATOM 3831 C C . PHE A 1 505 ? 20.188 -20.451 0.041 1.00 95.25 505 PHE A C 1
ATOM 3833 O O . PHE A 1 505 ? 20.444 -20.103 -1.117 1.00 95.25 505 PHE A O 1
ATOM 3840 N N . SER A 1 506 ? 20.744 -21.507 0.625 1.00 91.81 506 SER A N 1
ATOM 3841 C CA . SER A 1 506 ? 21.467 -22.542 -0.109 1.00 91.81 506 SER A CA 1
ATOM 3842 C C . SER A 1 506 ? 20.574 -23.785 -0.191 1.00 91.81 506 SER A C 1
ATOM 3844 O O . SER A 1 506 ? 20.062 -24.202 0.852 1.00 91.81 506 SER A O 1
ATOM 3846 N N . PRO A 1 507 ? 20.378 -24.410 -1.368 1.00 88.88 507 PRO A N 1
ATOM 3847 C CA . PRO A 1 507 ? 19.500 -25.577 -1.515 1.00 88.88 507 PRO A CA 1
ATOM 3848 C C . PRO A 1 507 ? 19.811 -26.739 -0.560 1.00 88.88 507 PRO A C 1
ATOM 3850 O O . PRO A 1 507 ? 18.891 -27.436 -0.144 1.00 88.88 507 PRO A O 1
ATOM 3853 N N . ASP A 1 508 ? 21.072 -26.907 -0.149 1.00 89.88 508 ASP A N 1
ATOM 3854 C CA . ASP A 1 508 ? 21.494 -27.939 0.813 1.00 89.88 508 ASP A CA 1
ATOM 3855 C C . ASP A 1 508 ? 21.012 -27.692 2.255 1.00 89.88 508 ASP A C 1
ATOM 3857 O O . ASP A 1 508 ? 21.063 -28.592 3.089 1.00 89.88 508 ASP A O 1
ATOM 3861 N N . GLN A 1 509 ? 20.549 -26.479 2.571 1.00 90.62 509 GLN A N 1
ATOM 3862 C CA . GLN A 1 509 ? 19.979 -26.132 3.879 1.00 90.62 509 GLN A CA 1
ATOM 3863 C C . GLN A 1 509 ? 18.464 -26.380 3.951 1.00 90.62 509 GLN A C 1
ATOM 3865 O O . GLN A 1 509 ? 17.864 -26.220 5.015 1.00 90.62 509 GLN A O 1
ATOM 3870 N N . LEU A 1 510 ? 17.833 -26.724 2.826 1.00 93.94 510 LEU A N 1
ATOM 3871 C CA . LEU A 1 510 ? 16.407 -27.027 2.753 1.00 93.94 510 LEU A CA 1
ATOM 3872 C C . LEU A 1 510 ? 16.152 -28.485 3.148 1.00 93.94 510 LEU A C 1
ATOM 3874 O O . LEU A 1 510 ? 17.017 -29.348 3.020 1.00 93.94 510 LEU A O 1
ATOM 3878 N N . THR A 1 511 ? 14.932 -28.790 3.587 1.00 94.56 511 THR A N 1
ATOM 3879 C CA . THR A 1 511 ? 14.540 -30.163 3.966 1.00 94.56 511 THR A CA 1
ATOM 3880 C C . THR A 1 511 ? 14.564 -31.139 2.789 1.00 94.56 511 THR A C 1
ATOM 3882 O O . THR A 1 511 ? 14.682 -32.350 2.975 1.00 94.56 511 THR A O 1
ATOM 3885 N N . ARG A 1 512 ? 14.435 -30.613 1.569 1.00 93.06 512 ARG A N 1
ATOM 3886 C CA . ARG A 1 512 ? 14.512 -31.334 0.300 1.00 93.06 512 ARG A CA 1
ATOM 3887 C C . ARG A 1 512 ? 15.112 -30.428 -0.767 1.00 93.06 512 ARG A C 1
ATOM 3889 O O . ARG A 1 512 ? 14.963 -29.210 -0.700 1.00 93.06 512 ARG A O 1
ATOM 3896 N N . LYS A 1 513 ? 15.707 -31.030 -1.801 1.00 89.62 513 LYS A N 1
ATOM 3897 C CA . LYS A 1 513 ? 16.181 -30.282 -2.973 1.00 89.62 513 LYS A CA 1
ATOM 3898 C C . LYS A 1 513 ? 15.012 -29.536 -3.621 1.00 89.62 513 LYS A C 1
ATOM 3900 O O . LYS A 1 513 ? 13.984 -30.141 -3.932 1.00 89.62 513 LYS A O 1
ATOM 3905 N N . ALA A 1 514 ? 15.188 -28.236 -3.817 1.00 92.75 514 ALA A N 1
ATOM 3906 C CA . ALA A 1 514 ? 14.255 -27.369 -4.518 1.00 92.75 514 ALA A CA 1
ATOM 3907 C C . ALA A 1 514 ? 15.044 -26.344 -5.328 1.00 92.75 514 ALA A C 1
ATOM 3909 O O . ALA A 1 514 ? 16.040 -25.798 -4.849 1.00 92.75 514 ALA A O 1
ATOM 3910 N N . ARG A 1 515 ? 14.595 -26.098 -6.556 1.00 93.31 515 ARG A N 1
ATOM 3911 C CA . ARG A 1 515 ? 15.112 -25.026 -7.405 1.00 93.31 515 ARG A CA 1
ATOM 3912 C C . ARG A 1 515 ? 14.423 -23.712 -7.033 1.00 93.31 515 ARG A C 1
ATOM 3914 O O . ARG A 1 515 ? 13.305 -23.743 -6.513 1.00 93.31 515 ARG A O 1
ATOM 3921 N N . PRO A 1 516 ? 15.010 -22.551 -7.364 1.00 94.00 516 PRO A N 1
ATOM 3922 C CA . PRO A 1 516 ? 14.406 -21.252 -7.056 1.00 94.00 516 PRO A CA 1
ATOM 3923 C C . PRO A 1 516 ? 12.989 -21.093 -7.634 1.00 94.00 516 PRO A C 1
ATOM 3925 O O . PRO A 1 516 ? 12.103 -20.546 -6.980 1.00 94.00 516 PRO A O 1
ATOM 3928 N N . GLN A 1 517 ? 12.745 -21.645 -8.825 1.00 95.12 517 GLN A N 1
ATOM 3929 C CA . GLN A 1 517 ? 11.416 -21.660 -9.436 1.00 95.12 517 GLN A CA 1
ATOM 3930 C C . GLN A 1 517 ? 10.395 -22.456 -8.606 1.00 95.12 517 GLN A C 1
ATOM 3932 O O . GLN A 1 517 ? 9.268 -22.000 -8.444 1.00 95.12 517 GLN A O 1
ATOM 3937 N N . ASP A 1 518 ? 10.798 -23.578 -8.000 1.00 94.75 518 ASP A N 1
ATOM 3938 C CA . ASP A 1 518 ? 9.910 -24.386 -7.156 1.00 94.75 518 ASP A CA 1
ATOM 3939 C C . ASP A 1 518 ? 9.512 -23.610 -5.878 1.00 94.75 518 ASP A C 1
ATOM 3941 O O . ASP A 1 518 ? 8.380 -23.713 -5.406 1.00 94.75 518 ASP A O 1
ATOM 3945 N N . VAL A 1 519 ? 10.423 -22.786 -5.336 1.00 96.31 519 VAL A N 1
ATOM 3946 C CA . VAL A 1 519 ? 10.145 -21.877 -4.204 1.00 96.31 519 VAL A CA 1
ATOM 3947 C C . VAL A 1 519 ? 9.161 -20.784 -4.609 1.00 96.31 519 VAL A C 1
ATOM 3949 O O . VAL A 1 519 ? 8.206 -20.503 -3.885 1.00 96.31 519 VAL A O 1
ATOM 3952 N N . ARG A 1 520 ? 9.377 -20.175 -5.780 1.00 96.56 520 ARG A N 1
ATOM 3953 C CA . ARG A 1 520 ? 8.478 -19.158 -6.333 1.00 96.56 520 ARG A CA 1
ATOM 3954 C C . ARG A 1 520 ? 7.076 -19.720 -6.535 1.00 96.56 520 ARG A C 1
ATOM 3956 O O . ARG A 1 520 ? 6.110 -19.060 -6.168 1.00 96.56 520 ARG A O 1
ATOM 3963 N N . ASP A 1 521 ? 6.960 -20.913 -7.110 1.00 96.88 521 ASP A N 1
ATOM 3964 C CA . ASP A 1 521 ? 5.667 -21.525 -7.416 1.00 96.88 521 ASP A CA 1
ATOM 3965 C C . ASP A 1 521 ? 4.912 -21.902 -6.138 1.00 96.88 521 ASP A C 1
ATOM 3967 O O . ASP A 1 521 ? 3.718 -21.633 -6.038 1.00 96.88 521 ASP A O 1
ATOM 3971 N N . MET A 1 522 ? 5.620 -22.392 -5.116 1.00 96.69 522 MET A N 1
ATOM 3972 C CA . MET A 1 522 ? 5.051 -22.624 -3.787 1.00 96.69 522 MET A CA 1
ATOM 3973 C C . MET A 1 522 ? 4.495 -21.336 -3.160 1.00 96.69 522 MET A C 1
ATOM 3975 O O . MET A 1 522 ? 3.390 -21.338 -2.620 1.00 96.69 522 MET A O 1
ATOM 3979 N N . LEU A 1 523 ? 5.233 -20.223 -3.240 1.00 97.75 523 LEU A N 1
ATOM 3980 C CA . LEU A 1 523 ? 4.757 -18.924 -2.752 1.00 97.75 523 LEU A CA 1
ATOM 3981 C C . LEU A 1 523 ? 3.559 -18.421 -3.568 1.00 97.75 523 LEU A C 1
ATOM 3983 O O . LEU A 1 523 ? 2.607 -17.897 -2.994 1.00 97.75 523 LEU A O 1
ATOM 3987 N N . ALA A 1 524 ? 3.593 -18.579 -4.893 1.00 97.44 524 ALA A N 1
ATOM 3988 C CA . ALA A 1 524 ? 2.522 -18.145 -5.786 1.00 97.44 524 ALA A CA 1
ATOM 3989 C C . ALA A 1 524 ? 1.223 -18.926 -5.553 1.00 97.44 524 ALA A C 1
ATOM 3991 O O . ALA A 1 524 ? 0.146 -18.337 -5.580 1.00 97.44 524 ALA A O 1
ATOM 3992 N N . GLU A 1 525 ? 1.319 -20.231 -5.293 1.00 96.56 525 GLU A N 1
ATOM 3993 C CA . GLU A 1 525 ? 0.178 -21.059 -4.904 1.00 96.56 525 GLU A CA 1
ATOM 3994 C C . GLU A 1 525 ? -0.373 -20.634 -3.539 1.00 96.56 525 GLU A C 1
ATOM 3996 O O . GLU A 1 525 ? -1.582 -20.461 -3.385 1.00 96.56 525 GLU A O 1
ATOM 4001 N N . TYR A 1 526 ? 0.514 -20.413 -2.566 1.00 96.75 526 TYR A N 1
ATOM 4002 C CA . TYR A 1 526 ? 0.134 -20.029 -1.211 1.00 96.75 526 TYR A CA 1
ATOM 4003 C C . TYR A 1 526 ? -0.609 -18.686 -1.164 1.00 96.75 526 TYR A C 1
ATOM 4005 O O . TYR A 1 526 ? -1.644 -18.573 -0.511 1.00 96.75 526 TYR A O 1
ATOM 4013 N N . TYR A 1 527 ? -0.102 -17.685 -1.886 1.00 97.25 527 TYR A N 1
ATOM 4014 C CA . TYR A 1 527 ? -0.669 -16.334 -1.944 1.00 97.25 527 TYR A CA 1
ATOM 4015 C C . TYR A 1 527 ? -1.691 -16.143 -3.068 1.00 97.25 527 TYR A C 1
ATOM 4017 O O . TYR A 1 527 ? -2.075 -15.018 -3.391 1.00 97.25 527 TYR A O 1
ATOM 4025 N N . ASN A 1 528 ? -2.159 -17.232 -3.675 1.00 94.06 528 ASN A N 1
ATOM 4026 C CA . ASN A 1 528 ? -3.157 -17.149 -4.724 1.00 94.06 528 ASN A CA 1
ATOM 4027 C C . ASN A 1 528 ? -4.467 -16.548 -4.180 1.00 94.06 528 ASN A C 1
ATOM 4029 O O . ASN A 1 528 ? -5.052 -17.068 -3.227 1.00 94.06 528 ASN A O 1
ATOM 4033 N N . ASN A 1 529 ? -4.982 -15.519 -4.860 1.00 90.94 529 ASN A N 1
ATOM 4034 C CA . ASN A 1 529 ? -6.161 -14.722 -4.480 1.00 90.94 529 ASN A CA 1
ATOM 4035 C C . ASN A 1 529 ? -5.975 -13.785 -3.274 1.00 90.94 529 ASN A C 1
ATOM 4037 O O . ASN A 1 529 ? -6.969 -13.302 -2.733 1.00 90.94 529 ASN A O 1
ATOM 4041 N N . GLU A 1 530 ? -4.742 -13.512 -2.849 1.00 95.56 530 GLU A N 1
ATOM 4042 C CA . GLU A 1 530 ? -4.498 -12.448 -1.877 1.00 95.56 530 GLU A CA 1
ATOM 4043 C C . GLU A 1 530 ? -4.550 -11.067 -2.558 1.00 95.56 530 GLU A C 1
ATOM 4045 O O . GLU A 1 530 ? -3.885 -10.876 -3.578 1.00 95.56 530 GLU A O 1
ATOM 4050 N N . PRO A 1 531 ? -5.302 -10.085 -2.019 1.00 93.25 531 PRO A N 1
ATOM 4051 C CA . PRO A 1 531 ? -5.509 -8.793 -2.686 1.00 93.25 531 PRO A CA 1
ATOM 4052 C C . PRO A 1 531 ? -4.227 -7.955 -2.748 1.00 93.25 531 PRO A C 1
ATOM 4054 O O . PRO A 1 531 ? -3.969 -7.245 -3.718 1.00 93.25 531 PRO A O 1
ATOM 4057 N N . PHE A 1 532 ? -3.390 -8.067 -1.715 1.00 96.69 532 PHE A N 1
ATOM 4058 C CA . PHE A 1 532 ? -2.221 -7.215 -1.523 1.00 96.69 532 PHE A CA 1
ATOM 4059 C C . PHE A 1 532 ? -0.883 -7.932 -1.694 1.00 96.69 532 PHE A C 1
ATOM 4061 O O . PHE A 1 532 ? 0.154 -7.295 -1.526 1.00 96.69 532 PHE A O 1
ATOM 4068 N N . VAL A 1 533 ? -0.854 -9.229 -2.006 1.00 97.69 533 VAL A N 1
ATOM 4069 C CA . VAL A 1 533 ? 0.404 -9.973 -2.170 1.00 97.69 533 VAL A CA 1
ATOM 4070 C C . VAL A 1 533 ? 0.533 -10.449 -3.605 1.00 97.69 533 VAL A C 1
ATOM 4072 O O . VAL A 1 533 ? -0.309 -11.183 -4.111 1.00 97.69 533 VAL A O 1
ATOM 4075 N N . ARG A 1 534 ? 1.624 -10.054 -4.262 1.00 97.12 534 ARG A N 1
ATOM 4076 C CA . ARG A 1 534 ? 1.948 -10.473 -5.625 1.00 97.12 534 ARG A CA 1
ATOM 4077 C C . ARG A 1 534 ? 3.247 -11.254 -5.622 1.00 97.12 534 ARG A C 1
ATOM 4079 O O . ARG A 1 534 ? 4.286 -10.747 -5.208 1.00 97.12 534 ARG A O 1
ATOM 4086 N N . VAL A 1 535 ? 3.196 -12.483 -6.123 1.00 98.06 535 VAL A N 1
ATOM 4087 C CA . VAL A 1 535 ? 4.394 -13.301 -6.326 1.00 98.06 535 VAL A CA 1
ATOM 4088 C C . VAL A 1 535 ? 4.831 -13.179 -7.775 1.00 98.06 535 VAL A C 1
ATOM 4090 O O . VAL A 1 535 ? 4.185 -13.687 -8.697 1.00 98.06 535 VAL A O 1
ATOM 4093 N N . MET A 1 536 ? 5.942 -12.482 -7.962 1.00 97.56 536 MET A N 1
ATOM 4094 C CA . MET A 1 536 ? 6.455 -12.097 -9.268 1.00 97.56 536 MET A CA 1
ATOM 4095 C C . MET A 1 536 ? 6.924 -13.332 -10.055 1.00 97.56 536 MET A C 1
ATOM 4097 O O . MET A 1 536 ? 7.261 -14.363 -9.455 1.00 97.56 536 MET A O 1
ATOM 4101 N N . PRO A 1 537 ? 6.890 -13.291 -11.400 1.00 95.94 537 PRO A N 1
ATOM 4102 C CA . PRO A 1 537 ? 7.400 -14.390 -12.213 1.00 95.94 537 PRO A CA 1
ATOM 4103 C C . PRO A 1 537 ? 8.891 -14.606 -11.934 1.00 95.94 537 PRO A C 1
ATOM 4105 O O . PRO A 1 537 ? 9.603 -13.662 -11.590 1.00 95.94 537 PRO A O 1
ATOM 4108 N N . PHE A 1 538 ? 9.367 -15.844 -12.090 1.00 94.31 538 PHE A N 1
ATOM 4109 C CA . PHE A 1 538 ? 10.794 -16.159 -11.997 1.00 94.31 538 PHE A CA 1
ATOM 4110 C C . PHE A 1 538 ? 11.519 -15.705 -13.275 1.00 94.31 538 PHE A C 1
ATOM 4112 O O . PHE A 1 538 ? 11.875 -16.509 -14.131 1.00 94.31 538 PHE A O 1
ATOM 4119 N N . ASP A 1 539 ? 11.664 -14.391 -13.413 1.00 91.31 539 ASP A N 1
ATOM 4120 C CA . ASP A 1 539 ? 12.296 -13.708 -14.538 1.00 91.31 539 ASP A CA 1
ATOM 4121 C C . ASP A 1 539 ? 13.085 -12.515 -13.987 1.00 91.31 539 ASP A C 1
ATOM 4123 O O . ASP A 1 539 ? 12.519 -11.536 -13.500 1.00 91.31 539 ASP A O 1
ATOM 4127 N N . ALA A 1 540 ? 14.412 -12.621 -13.975 1.00 85.88 540 ALA A N 1
ATOM 4128 C CA . ALA A 1 540 ? 15.251 -11.549 -13.457 1.00 85.88 540 ALA A CA 1
ATOM 4129 C C . ALA A 1 540 ? 15.268 -10.329 -14.390 1.00 85.88 540 ALA A C 1
ATOM 4131 O O . ALA A 1 540 ? 15.361 -9.209 -13.899 1.00 85.88 540 ALA A O 1
ATOM 4132 N N . GLU A 1 541 ? 15.148 -10.524 -15.706 1.00 88.25 541 GLU A N 1
ATOM 4133 C CA . GLU A 1 541 ? 15.215 -9.432 -16.680 1.00 88.25 541 GLU A CA 1
ATOM 4134 C C . GLU A 1 541 ? 13.975 -8.543 -16.597 1.00 88.25 541 GLU A C 1
ATOM 4136 O O . GLU A 1 541 ? 14.098 -7.322 -16.618 1.00 88.25 541 GLU A O 1
ATOM 4141 N N . SER A 1 542 ? 12.785 -9.128 -16.428 1.00 91.06 542 SER A N 1
ATOM 4142 C CA . SER A 1 542 ? 11.546 -8.347 -16.311 1.00 91.06 542 SER A CA 1
ATOM 4143 C C . SER A 1 542 ? 11.384 -7.641 -14.962 1.00 91.06 542 SER A C 1
ATOM 4145 O O . SER A 1 542 ? 10.605 -6.698 -14.843 1.00 91.06 542 SER A O 1
ATOM 4147 N N . ASN A 1 543 ? 12.046 -8.146 -13.918 1.00 92.75 543 ASN A N 1
ATOM 4148 C CA . ASN A 1 543 ? 11.874 -7.684 -12.538 1.00 92.75 543 ASN A CA 1
ATOM 4149 C C . ASN A 1 543 ? 12.956 -6.692 -12.082 1.00 92.75 543 ASN A C 1
ATOM 4151 O O . ASN A 1 543 ? 12.860 -6.162 -10.972 1.00 92.75 543 ASN A O 1
ATOM 4155 N N . LEU A 1 544 ? 13.978 -6.459 -12.907 1.00 93.94 544 LEU A N 1
ATOM 4156 C CA . LEU A 1 544 ? 15.091 -5.559 -12.626 1.00 93.94 544 LEU A CA 1
ATOM 4157 C C . LEU A 1 544 ? 15.156 -4.455 -13.683 1.00 93.94 544 LEU A C 1
ATOM 4159 O O . LEU A 1 544 ? 14.959 -4.698 -14.868 1.00 93.94 544 LEU A O 1
ATOM 4163 N N . ASP A 1 545 ? 15.496 -3.243 -13.259 1.00 91.44 545 ASP A N 1
ATOM 4164 C CA . ASP A 1 545 ? 15.759 -2.124 -14.160 1.00 91.44 545 ASP A CA 1
ATOM 4165 C C . ASP A 1 545 ? 17.244 -2.124 -14.526 1.00 91.44 545 ASP A C 1
ATOM 4167 O O . ASP A 1 545 ? 18.089 -1.797 -13.696 1.00 91.44 545 ASP A O 1
ATOM 4171 N N . ALA A 1 546 ? 17.581 -2.597 -15.730 1.00 90.50 546 ALA A N 1
ATOM 4172 C CA . ALA A 1 546 ? 18.967 -2.764 -16.184 1.00 90.50 546 ALA A CA 1
ATOM 4173 C C . ALA A 1 546 ? 19.862 -3.543 -15.186 1.00 90.50 546 ALA A C 1
ATOM 4175 O O . ALA A 1 546 ? 21.046 -3.248 -15.023 1.00 90.50 546 ALA A O 1
ATOM 4176 N N . GLY A 1 547 ? 19.288 -4.542 -14.503 1.00 90.56 547 GLY A N 1
ATOM 4177 C CA . GLY A 1 547 ? 19.967 -5.347 -13.478 1.00 90.56 547 GLY A CA 1
ATOM 4178 C C . GLY A 1 547 ? 19.904 -4.778 -12.054 1.00 90.56 547 GLY A C 1
ATOM 4179 O O . GLY A 1 547 ? 20.375 -5.430 -11.122 1.00 90.56 547 GLY A O 1
ATOM 4180 N N . PHE A 1 548 ? 19.296 -3.607 -11.853 1.00 93.75 548 PHE A N 1
ATOM 4181 C CA . PHE A 1 548 ? 19.124 -2.975 -10.546 1.00 93.75 548 PHE A CA 1
ATOM 4182 C C . PHE A 1 548 ? 17.727 -3.231 -9.971 1.00 93.75 548 PHE A C 1
ATOM 4184 O O . PHE A 1 548 ? 16.717 -3.184 -10.670 1.00 93.75 548 PHE A O 1
ATOM 4191 N N . PHE A 1 549 ? 17.660 -3.502 -8.666 1.00 96.00 549 PHE A N 1
ATOM 4192 C CA . PHE A 1 549 ? 16.393 -3.730 -7.975 1.00 96.00 549 PHE A CA 1
ATOM 4193 C C . PHE A 1 549 ? 15.812 -2.414 -7.453 1.00 96.00 549 PHE A C 1
ATOM 4195 O O . PHE A 1 549 ? 16.420 -1.755 -6.606 1.00 96.00 549 PHE A O 1
ATOM 4202 N N . ASP A 1 550 ? 14.611 -2.060 -7.907 1.00 96.00 550 ASP A N 1
ATOM 4203 C CA . ASP A 1 550 ? 13.894 -0.896 -7.391 1.00 96.00 550 ASP A CA 1
ATOM 4204 C C . ASP A 1 550 ? 13.178 -1.227 -6.073 1.00 96.00 550 ASP A C 1
ATOM 4206 O O . ASP A 1 550 ? 12.172 -1.937 -6.042 1.00 96.00 550 ASP A O 1
ATOM 4210 N N . VAL A 1 551 ? 13.675 -0.678 -4.967 1.00 96.56 551 VAL A N 1
ATOM 4211 C CA . VAL A 1 551 ? 13.085 -0.830 -3.625 1.00 96.56 551 VAL A CA 1
ATOM 4212 C C . VAL A 1 551 ? 11.804 0.001 -3.457 1.00 96.56 551 VAL A C 1
ATOM 4214 O O . VAL A 1 551 ? 10.981 -0.305 -2.594 1.00 96.56 551 VAL A O 1
ATOM 4217 N N . GLN A 1 552 ? 11.612 1.037 -4.273 1.00 96.94 552 GLN A N 1
ATOM 4218 C CA . GLN A 1 552 ? 10.576 2.055 -4.101 1.00 96.94 552 GLN A CA 1
ATOM 4219 C C . GLN A 1 552 ? 9.299 1.774 -4.888 1.00 96.94 552 GLN A C 1
ATOM 4221 O O . GLN A 1 552 ? 8.305 2.459 -4.661 1.00 96.94 552 GLN A O 1
ATOM 4226 N N . ALA A 1 553 ? 9.275 0.778 -5.780 1.00 96.12 553 ALA A N 1
ATOM 4227 C CA . ALA A 1 553 ? 8.127 0.606 -6.666 1.00 96.12 553 ALA A CA 1
ATOM 4228 C C . ALA A 1 553 ? 6.797 0.455 -5.906 1.00 96.12 553 ALA A C 1
ATOM 4230 O O . ALA A 1 553 ? 5.776 0.932 -6.392 1.00 96.12 553 ALA A O 1
ATOM 4231 N N . CYS A 1 554 ? 6.797 -0.188 -4.727 1.00 96.38 554 CYS A N 1
ATOM 4232 C CA . CYS A 1 554 ? 5.604 -0.386 -3.885 1.00 96.38 554 CYS A CA 1
ATOM 4233 C C . CYS A 1 554 ? 5.158 0.851 -3.093 1.00 96.38 554 CYS A C 1
ATOM 4235 O O . CYS A 1 554 ? 4.187 0.755 -2.341 1.00 96.38 554 CYS A O 1
ATOM 4237 N N . ASN A 1 555 ? 5.834 1.990 -3.236 1.00 96.31 555 ASN A N 1
ATOM 4238 C CA . ASN A 1 555 ? 5.494 3.206 -2.510 1.00 96.31 555 ASN A CA 1
ATOM 4239 C C . ASN A 1 555 ? 4.043 3.631 -2.752 1.00 96.31 555 ASN A C 1
ATOM 4241 O O . ASN A 1 555 ? 3.503 3.499 -3.846 1.00 96.31 555 ASN A O 1
ATOM 4245 N N . GLU A 1 556 ? 3.433 4.152 -1.692 1.00 94.06 556 GLU A N 1
ATOM 4246 C CA . GLU A 1 556 ? 2.066 4.677 -1.636 1.00 94.06 556 GLU A CA 1
ATOM 4247 C C . GLU A 1 556 ? 0.966 3.639 -1.863 1.00 94.06 556 GLU A C 1
ATOM 4249 O O . GLU A 1 556 ? -0.195 3.988 -2.060 1.00 94.06 556 GLU A O 1
ATOM 4254 N N . THR A 1 557 ? 1.309 2.358 -1.737 1.00 95.56 557 THR A N 1
ATOM 4255 C CA . THR A 1 557 ? 0.359 1.247 -1.826 1.00 95.56 557 THR A CA 1
ATOM 4256 C C . THR A 1 557 ? 0.387 0.380 -0.571 1.00 95.56 557 THR A C 1
ATOM 4258 O O . THR A 1 557 ? 1.295 0.459 0.264 1.00 95.56 557 THR A O 1
ATOM 4261 N N . ASN A 1 558 ? -0.628 -0.467 -0.430 1.00 96.62 558 ASN A N 1
ATOM 4262 C CA . ASN A 1 558 ? -0.679 -1.514 0.580 1.00 96.62 558 ASN A CA 1
ATOM 4263 C C . ASN A 1 558 ? -0.159 -2.863 0.044 1.00 96.62 558 ASN A C 1
ATOM 4265 O O . ASN A 1 558 ? -0.330 -3.888 0.697 1.00 96.62 558 ASN A O 1
ATOM 4269 N N . ARG A 1 559 ? 0.496 -2.884 -1.121 1.00 96.38 559 ARG A N 1
ATOM 4270 C CA . ARG A 1 559 ? 0.952 -4.127 -1.747 1.00 96.38 559 ARG A CA 1
ATOM 4271 C C . ARG A 1 559 ? 2.303 -4.616 -1.232 1.00 96.38 559 ARG A C 1
ATOM 4273 O O . ARG A 1 559 ? 3.151 -3.837 -0.786 1.00 96.38 559 ARG A O 1
ATOM 4280 N N . VAL A 1 560 ? 2.518 -5.917 -1.378 1.00 98.06 560 VAL A N 1
ATOM 4281 C CA . VAL A 1 560 ? 3.794 -6.607 -1.206 1.00 98.06 560 VAL A CA 1
ATOM 4282 C C . VAL A 1 560 ? 4.108 -7.366 -2.482 1.00 98.06 560 VAL A C 1
ATOM 4284 O O . VAL A 1 560 ? 3.341 -8.232 -2.895 1.00 98.06 560 VAL A O 1
ATOM 4287 N N . ASP A 1 561 ? 5.262 -7.076 -3.070 1.00 98.12 561 ASP A N 1
ATOM 4288 C CA . ASP A 1 561 ? 5.797 -7.846 -4.187 1.00 98.12 561 ASP A CA 1
ATOM 4289 C C . ASP A 1 561 ? 6.867 -8.805 -3.652 1.00 98.12 561 ASP A C 1
ATOM 4291 O O . ASP A 1 561 ? 7.848 -8.370 -3.043 1.00 98.12 561 ASP A O 1
ATOM 4295 N N . ILE A 1 562 ? 6.675 -10.107 -3.858 1.00 98.56 562 ILE A N 1
ATOM 4296 C CA . ILE A 1 562 ? 7.616 -11.159 -3.465 1.00 98.56 562 ILE A CA 1
ATOM 4297 C C . ILE A 1 562 ? 8.306 -11.695 -4.717 1.00 98.56 562 ILE A C 1
ATOM 4299 O O . ILE A 1 562 ? 7.658 -12.116 -5.676 1.00 98.56 562 ILE A O 1
ATOM 4303 N N . PHE A 1 563 ? 9.631 -11.704 -4.684 1.00 98.44 563 PHE A N 1
ATOM 4304 C CA . PHE A 1 563 ? 10.507 -12.147 -5.757 1.00 98.44 563 PHE A CA 1
ATOM 4305 C C . PHE A 1 563 ? 11.358 -13.316 -5.284 1.00 98.44 563 PHE A C 1
ATOM 4307 O O . PHE A 1 563 ? 11.736 -13.393 -4.112 1.00 98.44 563 PHE A O 1
ATOM 4314 N N . VAL A 1 564 ? 11.731 -14.175 -6.225 1.00 97.69 564 VAL A N 1
ATOM 4315 C CA . VAL A 1 564 ? 12.794 -15.159 -6.038 1.00 97.69 564 VAL A CA 1
ATOM 4316 C C . VAL A 1 564 ? 13.832 -14.925 -7.125 1.00 97.69 564 VAL A C 1
ATOM 4318 O O . VAL A 1 564 ? 13.492 -14.907 -8.305 1.00 97.69 564 VAL A O 1
ATOM 4321 N N . PHE A 1 565 ? 15.090 -14.742 -6.733 1.00 96.75 565 PHE A N 1
ATOM 4322 C CA . PHE A 1 565 ? 16.221 -14.592 -7.651 1.00 96.75 565 PHE A CA 1
ATOM 4323 C C . PHE A 1 565 ? 17.287 -15.623 -7.311 1.00 96.75 565 PHE A C 1
ATOM 4325 O O . PHE A 1 565 ? 17.485 -15.936 -6.141 1.00 96.75 565 PHE A O 1
ATOM 4332 N N . GLY A 1 566 ? 18.023 -16.120 -8.300 1.00 94.56 566 GLY A N 1
ATOM 4333 C CA . GLY A 1 566 ? 19.151 -17.009 -8.047 1.00 94.56 566 GLY A CA 1
ATOM 4334 C C . GLY A 1 566 ? 19.345 -18.058 -9.123 1.00 94.56 566 GLY A C 1
ATOM 4335 O O . GLY A 1 566 ? 18.838 -17.937 -10.234 1.00 94.56 566 GLY A O 1
ATOM 4336 N N . ASN A 1 567 ? 20.098 -19.085 -8.760 1.00 92.62 567 ASN A N 1
ATOM 4337 C CA . ASN A 1 567 ? 20.431 -20.230 -9.594 1.00 92.62 567 ASN A CA 1
ATOM 4338 C C . ASN A 1 567 ? 20.350 -21.523 -8.762 1.00 92.62 567 ASN A C 1
ATOM 4340 O O . ASN A 1 567 ? 19.912 -21.505 -7.611 1.00 92.62 567 ASN A O 1
ATOM 4344 N N . ASP A 1 568 ? 20.781 -22.642 -9.340 1.00 88.75 568 ASP A N 1
ATOM 4345 C CA . ASP A 1 568 ? 20.725 -23.956 -8.689 1.00 88.75 568 ASP A CA 1
ATOM 4346 C C . ASP A 1 568 ? 21.697 -24.116 -7.502 1.00 88.75 568 ASP A C 1
ATOM 4348 O O . ASP A 1 568 ? 21.569 -25.075 -6.747 1.00 88.75 568 ASP A O 1
ATOM 4352 N N . GLU A 1 569 ? 22.656 -23.204 -7.307 1.00 91.75 569 GLU A N 1
ATOM 4353 C CA . GLU A 1 569 ? 23.608 -23.244 -6.183 1.00 91.75 569 GLU A CA 1
ATOM 4354 C C . GLU A 1 569 ? 23.152 -22.395 -4.994 1.00 91.75 569 GLU A C 1
ATOM 4356 O O . GLU A 1 569 ? 23.439 -22.716 -3.841 1.00 91.75 569 GLU A O 1
ATOM 4361 N N . ARG A 1 570 ? 22.507 -21.258 -5.267 1.00 93.62 570 ARG A N 1
ATOM 4362 C CA . ARG A 1 570 ? 22.094 -20.277 -4.260 1.00 93.62 570 ARG A CA 1
ATOM 4363 C C . ARG A 1 570 ? 20.984 -19.394 -4.794 1.00 93.62 570 ARG A C 1
ATOM 4365 O O . ARG A 1 570 ? 20.982 -18.998 -5.962 1.00 93.62 570 ARG A O 1
ATOM 4372 N N . PHE A 1 571 ? 20.080 -19.011 -3.908 1.00 95.94 571 PHE A N 1
ATOM 4373 C CA . PHE A 1 571 ? 19.000 -18.102 -4.251 1.00 95.94 571 PHE A CA 1
ATOM 4374 C C . PHE A 1 571 ? 18.608 -17.219 -3.078 1.00 95.94 571 PHE A C 1
ATOM 4376 O O . PHE A 1 571 ? 19.034 -17.409 -1.939 1.00 95.94 571 PHE A O 1
ATOM 4383 N N . VAL A 1 572 ? 17.810 -16.209 -3.388 1.00 97.19 572 VAL A N 1
ATOM 4384 C CA . VAL A 1 572 ? 17.266 -15.263 -2.430 1.00 97.19 572 VAL A CA 1
ATOM 4385 C C . VAL A 1 572 ? 15.774 -15.103 -2.645 1.00 97.19 572 VAL A C 1
ATOM 4387 O O . VAL A 1 572 ? 15.295 -15.124 -3.780 1.00 97.19 572 VAL A O 1
ATOM 4390 N N . THR A 1 573 ? 15.050 -14.882 -1.556 1.00 98.06 573 THR A N 1
ATOM 4391 C CA . THR A 1 573 ? 13.710 -14.293 -1.616 1.00 98.06 573 THR A CA 1
ATOM 4392 C C . THR A 1 573 ? 13.823 -12.813 -1.296 1.00 98.06 573 THR A C 1
ATOM 4394 O O . THR A 1 573 ? 14.488 -12.460 -0.320 1.00 98.06 573 THR A O 1
ATOM 4397 N N . VAL A 1 574 ? 13.152 -11.959 -2.063 1.00 98.44 574 VAL A N 1
ATOM 4398 C CA . VAL A 1 574 ? 13.059 -10.521 -1.787 1.00 98.44 574 VAL A CA 1
ATOM 4399 C C . VAL A 1 574 ? 11.592 -10.155 -1.622 1.00 98.44 574 VAL A C 1
ATOM 4401 O O . VAL A 1 574 ? 10.808 -10.385 -2.533 1.00 98.44 574 VAL A O 1
ATOM 4404 N N . ALA A 1 575 ? 11.206 -9.584 -0.485 1.00 98.50 575 ALA A N 1
ATOM 4405 C CA . ALA A 1 575 ? 9.865 -9.040 -0.274 1.00 98.50 575 ALA A CA 1
ATOM 4406 C C . ALA A 1 575 ? 9.931 -7.511 -0.214 1.00 98.50 575 ALA A C 1
ATOM 4408 O O . ALA A 1 575 ? 10.609 -6.958 0.656 1.00 98.50 575 ALA A O 1
ATOM 4409 N N . ARG A 1 576 ? 9.236 -6.840 -1.140 1.00 98.38 576 ARG A N 1
ATOM 4410 C CA . ARG A 1 576 ? 9.204 -5.381 -1.302 1.00 98.38 576 ARG A CA 1
ATOM 4411 C C . ARG A 1 576 ? 7.841 -4.805 -0.935 1.00 98.38 576 ARG A C 1
ATOM 4413 O O . ARG A 1 576 ? 6.830 -5.237 -1.482 1.00 98.38 576 ARG A O 1
ATOM 4420 N N . LEU A 1 577 ? 7.816 -3.789 -0.076 1.00 98.19 577 LEU A N 1
ATOM 4421 C CA . LEU A 1 577 ? 6.603 -3.084 0.353 1.00 98.19 577 LEU A CA 1
ATOM 4422 C C . LEU A 1 577 ? 6.884 -1.613 0.698 1.00 98.19 577 LEU A C 1
ATOM 4424 O O . LEU A 1 577 ? 8.037 -1.224 0.873 1.00 98.19 577 LEU A O 1
ATOM 4428 N N . ASP A 1 578 ? 5.841 -0.793 0.843 1.00 97.50 578 ASP A N 1
ATOM 4429 C CA . ASP A 1 578 ? 5.966 0.539 1.455 1.00 97.50 578 ASP A CA 1
ATOM 4430 C C . ASP A 1 578 ? 6.024 0.409 2.987 1.00 97.50 578 ASP A C 1
ATOM 4432 O O . ASP A 1 578 ? 5.094 -0.105 3.616 1.00 97.50 578 ASP A O 1
ATOM 4436 N N . ASN A 1 579 ? 7.099 0.901 3.608 1.00 95.44 579 ASN A N 1
ATOM 4437 C CA . ASN A 1 579 ? 7.296 0.824 5.056 1.00 95.44 579 ASN A CA 1
ATOM 4438 C C . ASN A 1 579 ? 6.257 1.608 5.886 1.00 95.44 579 ASN A C 1
ATOM 4440 O O . ASN A 1 579 ? 6.045 1.253 7.043 1.00 95.44 579 ASN A O 1
ATOM 4444 N N . LEU A 1 580 ? 5.630 2.652 5.334 1.00 92.25 580 LEU A N 1
ATOM 4445 C CA . LEU A 1 580 ? 4.528 3.403 5.949 1.00 92.25 580 LEU A CA 1
ATOM 4446 C C . LEU A 1 580 ? 3.148 2.912 5.498 1.00 92.25 580 LEU A C 1
ATOM 4448 O O . LEU A 1 580 ? 2.187 3.075 6.254 1.00 92.25 580 LEU A O 1
ATOM 4452 N N . GLY A 1 581 ? 3.056 2.340 4.295 1.00 93.81 581 GLY A N 1
ATOM 4453 C CA . GLY A 1 581 ? 1.873 1.664 3.762 1.00 93.81 581 GLY A CA 1
ATOM 4454 C C . GLY A 1 581 ? 1.686 0.295 4.416 1.00 93.81 581 GLY A C 1
ATOM 4455 O O . GLY A 1 581 ? 1.436 0.205 5.622 1.00 93.81 581 GLY A O 1
ATOM 4456 N N . LYS A 1 582 ? 1.854 -0.786 3.649 1.00 96.25 582 LYS A N 1
ATOM 4457 C CA . LYS A 1 582 ? 1.719 -2.171 4.142 1.00 96.25 582 LYS A CA 1
ATOM 4458 C C . LYS A 1 582 ? 2.645 -2.530 5.307 1.00 96.25 582 LYS A C 1
ATOM 4460 O O . LYS A 1 582 ? 2.368 -3.455 6.064 1.00 96.25 582 LYS A O 1
ATOM 4465 N N . GLY A 1 583 ? 3.743 -1.800 5.476 1.00 93.50 583 GLY A N 1
ATOM 4466 C CA . GLY A 1 583 ? 4.662 -1.974 6.596 1.00 93.50 583 GLY A CA 1
ATOM 4467 C C . GLY A 1 583 ? 4.190 -1.365 7.920 1.00 93.50 583 GLY A C 1
ATOM 4468 O O . GLY A 1 583 ? 4.821 -1.630 8.942 1.00 93.50 583 GLY A O 1
ATOM 4469 N N . ALA A 1 584 ? 3.131 -0.547 7.918 1.00 92.88 584 ALA A N 1
ATOM 4470 C CA . ALA A 1 584 ? 2.593 0.073 9.126 1.00 92.88 584 ALA A CA 1
ATOM 4471 C C . ALA A 1 584 ? 1.112 0.470 8.976 1.00 92.88 584 ALA A C 1
ATOM 4473 O O . ALA A 1 584 ? 0.213 -0.270 9.371 1.00 92.88 584 ALA A O 1
ATOM 4474 N N . SER A 1 585 ? 0.847 1.651 8.421 1.00 93.94 585 SER A N 1
ATOM 4475 C CA . SER A 1 585 ? -0.461 2.317 8.477 1.00 93.94 585 SER A CA 1
ATOM 4476 C C . SER A 1 585 ? -1.496 1.630 7.591 1.00 93.94 585 SER A C 1
ATOM 4478 O O . SER A 1 585 ? -2.638 1.456 8.002 1.00 93.94 585 SER A O 1
ATOM 4480 N N . GLY A 1 586 ? -1.087 1.187 6.401 1.00 95.00 586 GLY A N 1
ATOM 4481 C CA . GLY A 1 586 ? -1.941 0.428 5.487 1.00 95.00 586 GLY A CA 1
ATOM 4482 C C . GLY A 1 586 ? -2.352 -0.924 6.074 1.00 95.00 586 GLY A C 1
ATOM 4483 O O . GLY A 1 586 ? -3.531 -1.264 6.054 1.00 95.00 586 GLY A O 1
ATOM 4484 N N . ALA A 1 587 ? -1.420 -1.638 6.719 1.00 95.62 587 ALA A N 1
ATOM 4485 C CA . ALA A 1 587 ? -1.737 -2.881 7.429 1.00 95.62 587 ALA A CA 1
ATOM 4486 C C . ALA A 1 587 ? -2.715 -2.655 8.594 1.00 95.62 587 ALA A C 1
ATOM 4488 O O . ALA A 1 587 ? -3.611 -3.469 8.817 1.00 95.62 587 ALA A O 1
ATOM 4489 N N . ALA A 1 588 ? -2.585 -1.536 9.313 1.00 96.56 588 ALA A N 1
ATOM 4490 C CA . ALA A 1 588 ? -3.514 -1.169 10.378 1.00 96.56 588 ALA A CA 1
ATOM 4491 C C . ALA A 1 588 ? -4.938 -0.931 9.839 1.00 96.56 588 ALA A C 1
ATOM 4493 O O . ALA A 1 588 ? -5.903 -1.454 10.397 1.00 96.56 588 ALA A O 1
ATOM 4494 N N . ILE A 1 589 ? -5.072 -0.202 8.726 1.00 96.31 589 ILE A N 1
ATOM 4495 C CA . ILE A 1 589 ? -6.362 0.034 8.059 1.00 96.31 589 ILE A CA 1
ATOM 4496 C C . ILE A 1 589 ? -6.945 -1.267 7.488 1.00 96.31 589 ILE A C 1
ATOM 4498 O O . ILE A 1 589 ? -8.138 -1.510 7.642 1.00 96.31 589 ILE A O 1
ATOM 4502 N N . GLN A 1 590 ? -6.122 -2.148 6.916 1.00 96.94 590 GLN A N 1
ATOM 4503 C CA . GLN A 1 590 ? -6.560 -3.466 6.443 1.00 96.94 590 GLN A CA 1
ATOM 4504 C C . GLN A 1 590 ?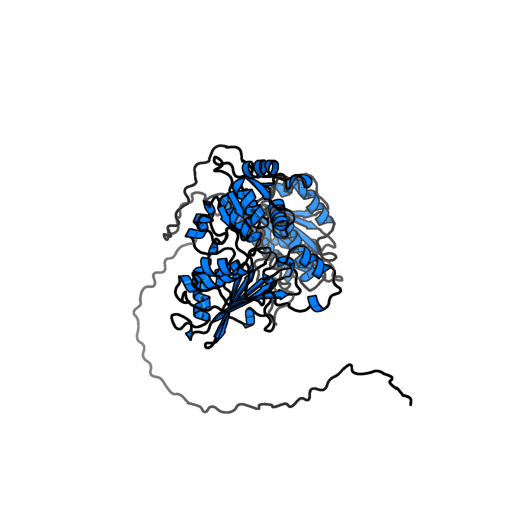 -7.134 -4.308 7.594 1.00 96.94 590 GLN A C 1
ATOM 4506 O O . GLN A 1 590 ? -8.202 -4.907 7.465 1.00 96.94 590 GLN A O 1
ATOM 4511 N N . CYS A 1 591 ? -6.468 -4.306 8.755 1.00 97.12 591 CYS A N 1
ATOM 4512 C CA . CYS A 1 591 ? -6.974 -4.964 9.960 1.00 97.12 591 CYS A CA 1
ATOM 4513 C C . CYS A 1 591 ? -8.292 -4.349 10.446 1.00 97.12 591 CYS A C 1
ATOM 4515 O O . CYS A 1 591 ? -9.201 -5.080 10.831 1.00 97.12 591 CYS A O 1
ATOM 4517 N N . MET A 1 592 ? -8.410 -3.019 10.406 1.00 96.25 592 MET A N 1
ATOM 4518 C CA . MET A 1 592 ? -9.647 -2.322 10.751 1.00 96.25 592 MET A CA 1
ATOM 4519 C C . MET A 1 592 ? -10.792 -2.728 9.827 1.00 96.25 592 MET A C 1
ATOM 4521 O O . MET A 1 592 ? -11.855 -3.074 10.331 1.00 96.25 592 MET A O 1
ATOM 4525 N N . ASN A 1 593 ? -10.577 -2.738 8.507 1.00 95.94 593 ASN A N 1
ATOM 4526 C CA . ASN A 1 593 ? -11.588 -3.144 7.529 1.00 95.94 593 ASN A CA 1
ATOM 4527 C C . ASN A 1 593 ? -12.139 -4.536 7.850 1.00 95.94 593 ASN A C 1
ATOM 4529 O O . ASN A 1 593 ? -13.352 -4.722 7.920 1.00 95.94 593 ASN A O 1
ATOM 4533 N N . LEU A 1 594 ? -11.251 -5.490 8.147 1.00 95.50 594 LEU A N 1
ATOM 4534 C CA . LEU A 1 594 ? -11.650 -6.837 8.551 1.00 95.50 594 LEU A CA 1
ATOM 4535 C C . LEU A 1 594 ? -12.453 -6.847 9.857 1.00 95.50 594 LEU A C 1
ATOM 4537 O O . LEU A 1 594 ? -13.474 -7.531 9.924 1.00 95.50 594 LEU A O 1
ATOM 4541 N N . ALA A 1 595 ? -12.017 -6.094 10.869 1.00 94.75 595 ALA A N 1
ATOM 4542 C CA . ALA A 1 595 ? -12.648 -6.057 12.187 1.00 94.75 595 ALA A CA 1
ATOM 4543 C C . ALA A 1 595 ? -14.043 -5.403 12.186 1.00 94.75 595 ALA A C 1
ATOM 4545 O O . ALA A 1 595 ? -14.898 -5.789 12.981 1.00 94.75 595 ALA A O 1
ATOM 4546 N N . ILE A 1 596 ? -14.285 -4.433 11.297 1.00 93.38 596 ILE A N 1
ATOM 4547 C CA . ILE A 1 596 ? -15.591 -3.763 11.151 1.00 93.38 596 ILE A CA 1
ATOM 4548 C C . ILE A 1 596 ? -16.494 -4.436 10.106 1.00 93.38 596 ILE A C 1
ATOM 4550 O O . ILE A 1 596 ? -17.630 -4.015 9.914 1.00 93.38 596 ILE A O 1
ATOM 4554 N N . GLY A 1 597 ? -16.000 -5.472 9.419 1.00 91.62 597 GLY A N 1
ATOM 4555 C CA . GLY A 1 597 ? -16.745 -6.184 8.379 1.00 91.62 597 GLY A CA 1
ATOM 4556 C C . GLY A 1 597 ? -16.834 -5.458 7.031 1.00 91.62 597 GLY A C 1
ATOM 4557 O O . GLY A 1 597 ? -17.670 -5.828 6.213 1.00 91.62 597 GLY A O 1
ATOM 4558 N N . ALA A 1 598 ? -15.986 -4.455 6.788 1.00 91.75 598 ALA A N 1
ATOM 4559 C CA . ALA A 1 598 ? -15.850 -3.815 5.482 1.00 91.75 598 ALA A CA 1
ATOM 4560 C C . ALA A 1 598 ? -15.018 -4.680 4.515 1.00 91.75 598 ALA A C 1
ATOM 4562 O O . ALA A 1 598 ? -14.308 -5.604 4.930 1.00 91.75 598 ALA A O 1
ATOM 4563 N N . GLU A 1 599 ? -15.070 -4.350 3.221 1.00 91.81 599 GLU A N 1
ATOM 4564 C CA . GLU A 1 599 ? -14.186 -4.961 2.224 1.00 91.81 599 GLU A CA 1
ATOM 4565 C C . GLU A 1 599 ? -12.722 -4.655 2.560 1.00 91.81 599 GLU A C 1
ATOM 4567 O O . GLU A 1 599 ? -12.376 -3.516 2.891 1.00 91.81 599 GLU A O 1
ATOM 4572 N N . GLU A 1 600 ? -11.859 -5.672 2.476 1.00 93.12 600 GLU A N 1
ATOM 4573 C CA . GLU A 1 600 ? -10.465 -5.625 2.951 1.00 93.12 600 GLU A CA 1
ATOM 4574 C C . GLU A 1 600 ? -9.666 -4.486 2.292 1.00 93.12 600 GLU A C 1
ATOM 4576 O O . GLU A 1 600 ? -8.852 -3.837 2.952 1.00 93.12 600 GLU A O 1
ATOM 4581 N N . GLU A 1 601 ? -9.976 -4.178 1.031 1.00 93.88 601 GLU A N 1
ATOM 4582 C CA . GLU A 1 601 ? -9.306 -3.167 0.206 1.00 93.88 601 GLU A CA 1
ATOM 4583 C C . GLU A 1 601 ? -9.820 -1.730 0.410 1.00 93.88 601 GLU A C 1
ATOM 4585 O O . GLU A 1 601 ? -9.257 -0.778 -0.129 1.00 93.88 601 GLU A O 1
ATOM 4590 N N . THR A 1 602 ? -10.876 -1.535 1.205 1.00 92.75 602 THR A N 1
ATOM 4591 C CA . THR A 1 602 ? -11.536 -0.227 1.342 1.00 92.75 602 THR A CA 1
ATOM 4592 C C . THR A 1 602 ? -10.570 0.852 1.836 1.00 92.75 602 THR A C 1
ATOM 4594 O O . THR A 1 602 ? -10.032 0.767 2.941 1.00 92.75 602 THR A O 1
ATOM 4597 N N . GLY A 1 603 ? -10.389 1.909 1.038 1.00 88.69 603 GLY A N 1
ATOM 4598 C CA . GLY A 1 603 ? -9.516 3.039 1.380 1.00 88.69 603 GLY A CA 1
ATOM 4599 C C . GLY A 1 603 ? -8.017 2.735 1.278 1.00 88.69 603 GLY A C 1
ATOM 4600 O O . GLY A 1 603 ? -7.210 3.516 1.778 1.00 88.69 603 GLY A O 1
ATOM 4601 N N . LEU A 1 604 ? -7.635 1.620 0.650 1.00 92.31 604 LEU A N 1
ATOM 4602 C CA . LEU A 1 604 ? -6.249 1.220 0.432 1.00 92.31 604 LEU A CA 1
ATOM 4603 C C . LEU A 1 604 ? -5.944 1.166 -1.067 1.00 92.31 604 LEU A C 1
ATOM 4605 O O . LEU A 1 604 ? -6.744 0.680 -1.857 1.00 92.31 604 LEU A O 1
ATOM 4609 N N . ALA A 1 605 ? -4.773 1.669 -1.457 1.00 85.19 605 ALA A N 1
ATOM 4610 C CA . ALA A 1 605 ? -4.292 1.568 -2.831 1.00 85.19 605 ALA A CA 1
ATOM 4611 C C . ALA A 1 605 ? -3.581 0.222 -3.051 1.00 85.19 605 ALA A C 1
ATOM 4613 O O . ALA A 1 605 ? -2.765 -0.178 -2.211 1.00 85.19 605 ALA A O 1
ATOM 4614 N N . CYS A 1 606 ? -3.879 -0.444 -4.169 1.00 71.00 606 CYS A N 1
ATOM 4615 C CA . CYS A 1 606 ? -3.260 -1.709 -4.581 1.00 71.00 606 CYS A CA 1
ATOM 4616 C C . CYS A 1 606 ? -1.995 -1.510 -5.424 1.00 71.00 606 CYS A C 1
ATOM 4618 O O . CYS A 1 606 ? -1.861 -0.467 -6.105 1.00 71.00 606 CYS A O 1
#

InterPro domains:
  IPR000534 Semialdehyde dehydrogenase, NAD-binding [PF01118] (328-392)
  IPR000534 Semialdehyde dehydrogenase, NAD-binding [SM00859] (293-396)
  IPR005025 NADPH-dependent FMN reductase-like domain [PF03358] (81-173)
  IPR008254 Flavodoxin/nitric oxide synthase [PS50902] (72-220)
  IPR010136 N-acetyl-gamma-glutamyl-phosphate reductase, type 2 [MF_01110] (290-598)
  IPR010136 N-acetyl-gamma-glutamyl-phosphate reductase, type 2 [TIGR01851] (292-597)
  IPR029039 Flavoprotein-like superfamily [G3DSA:3.40.50.360] (68-257)
  IPR029039 Flavoprotein-like superfamily [SSF52218] (69-254)
  IPR036291 NAD(P)-binding domain superfamily [SSF51735] (292-428)
  IPR050085 N-acetyl-gamma-glutamyl-phosphate reductase [PTHR32338] (337-606)
  IPR058924 N-acetyl-gamma-glutamyl-phosphate reductase, dimerisation domain [PF22698] (407-579)

Foldseek 3Di:
DDDDDDDDDDDDDDDDDDDDDDDDDDDDDDDDDDDDDDDDDDDDDDDDDDDDDDDDDDDDPPPVPPQPAAFEEEEEACVQNLLVLLVVLLQLLLVVLRHHYYYDYLVDDDPVNVVSLLVGLEYEYTAEQDPLEGDPSVVVVLVVCVVVLVVLSCAAGEYAYEYEEADLACRSVVSHLVVRVVSCVSSNYHFAFLPDDEQDDPPDDLLAANPNPGTSHQYFHDHPPHHSVGDDDNNSSVSSSSSSSVSNVVSSVSVVVVVDDDPDDDDDDDPDDPDPPDDDDPDPDDDDLPQAEEEEQPCQWLLNVVLVVLVVVDPSHHYDDDDPVCSVPLVVLLVSQLVGQEYEYPDEQVVLVSSVVSHDPPRPRYAYEYQYLNPLQPPLEQELQLLLDVVSLLCLQRRSHYYYAALQLNQLLLLQQLCCVVQFAPLADQKAKEKEWEQCSVIDVSVCVLVVDPDVVLQDKAKDPVVQDDSRQSNNNNSSNHPDGHSYIYIYHSHHWFMKMKIKDFQVNTPHRDWLQRSLVSSCVSCPPPPAEARDHQDQVVQADVNHHDRCPQPQFLHWYWYWDDGSGMIMIMIMHICSQVSGNVSSVLSVCSRVVHDSCPSGHD

Nearest PDB structures (foldseek):
  8afv-assembly2_C  TM=7.969E-01  e=1.395E-21  Denitrovibrio acetiphilus DSM 12809
  3d7n-assembly1_A  TM=9.175E-01  e=7.560E-16  Agrobacterium fabrum str. C58
  4la4-assembly1_B-2  TM=8.562E-01  e=4.760E-12  Pseudomonas sp. WBC-3
  2a5l-assembly1_A  TM=8.841E-01  e=3.298E-10  Pseudomonas aeruginosa
  7q6n-assembly1_A  TM=7.995E-01  e=5.199E-11  Salmonella enterica subsp. enterica serovar Typhimurium

Secondary structure (DSSP, 8-state):
-------------------PPP----------PPP-----------------------------------EEEEEE--TTSHHHHHHHHHHHHHHHTT-EEEEEETT---HHHHHHHHH-SEEEEEEEEETTEE-HHHHHHHHHTHHHHHTTTTTT-EEEEEEEES-SSSHHHHHHHHHHHHHHHHTTPEE---------STT--TTSTTTT--SSSEEEE--TT--TTT-S-HHHHHHHHHHHHHHHHHHHHHHHHHS-------PPP---------------------PEEEEEE-TTSHHHHHHHHHHHT-SSEEEE---GGGTT-HHHHHHHHHH-SEEEE-S-HHHHHHHHHTS-TT--SPEEEE-SSSSTT-SSSEES-GGG-HHHHHHHHH-SEEEPPPHHHHHHHHHHHHHHHTTSS-TT---EEEEEEEGGGGHHHHHHHHHT---GGGGS-EE--TTS--TTHHHHHHHHT-SS--EEEEEEESSSS-EEEEEEE-GGGSSS---HHHHHHHHHHHTTT-SSEEE--S-HHHHSBTTB--SSTTTTSS-EEEEEEE-SS-EEEEEEE-TTIIIIIHHHHHHHHHHHT--TTTT---

Sequence (606 aa):
MRTPVSQPLSLLDWVESSAIVFIGRQPRPAAHAPPAAGRPGTSSSPAAREPLVRAASRAPLRVEIGVIMSNIVIVYHRGYGHTKKVAEAVLAGATDAGANVRLIPVGEFDDAAWAELDAADAIVFGVPTYVGGPSADFKKFADASSKLWLAQKWKDKIAAGFTNSAHMKNGDKFLTISYFVTLAMQHGMVWIGTGMMPSNTKAATRNDLNFVGGFTGLLTQSPADASPEEAPPPGELETARVFGARIAAVTARWIRSQAGPDDGGHQPPRNHLKIPLLRQAPARTSEIETTTKVFVDGQEGTTGLKIFEYLSQRRDMEVLRIEDAKRKDIEERRRLINASDVTFLCLPDVASRESVSLVDPGNTRTVMIDASTAFRTQDDWAYGLPELSRAQRDRLRTAKRIAVPGCHASAFVLSMQPLVAGGLVPADLHAHVYSITGYSGGGKKMIAEYEAGGNDKLMSPRPYALGLTHKHLPEMSVRTGLKRAPTFTPIVGPFLKGLAVTTYFSPDQLTRKARPQDVRDMLAEYYNNEPFVRVMPFDAESNLDAGFFDVQACNETNRVDIFVFGNDERFVTVARLDNLGKGASGAAIQCMNLAIGAEEETGLAC

Mean predicted aligned error: 19.15 Å

Organism: NCBI:txid1055526